Protein 5CG9 (pdb70)

Radius of gyration: 24.25 Å; Cα contacts (8 Å, |Δi|>4): 1140; chains: 2; bounding box: 71×67×55 Å

Nearest PDB structures (foldseek):
  5cg9-assembly2_D  TM=1.003E+00  e=2.750E-60  Naegleria gruberi
  8jkk-assembly2_D  TM=6.388E-01  e=4.416E-09  Coprinopsis cinerea okayama7#130
  7w5p-assembly1_A  TM=6.055E-01  e=1.164E-09  Coprinopsis cinerea
  7w5p-assembly1_G  TM=5.905E-01  e=2.061E-09  Coprinopsis cinerea
  8jkk-assembly1_A  TM=5.604E-01  e=4.706E-09  Coprinopsis cinerea okayama7#130

Structure (mmCIF, N/CA/C/O backbone):
data_5CG9
#
_entry.id   5CG9
#
_cell.length_a   191.216
_cell.length_b   191.216
_cell.length_c   51.254
_cell.angle_alpha   90.00
_cell.angle_beta   90.00
_cell.angle_gamma   120.00
#
_symmetry.space_group_name_H-M   'P 32 2 1'
#
loop_
_entity.id
_entity.type
_entity.pdbx_description
1 polymer 'Tet-like dioxygenase'
2 polymer "DNA (5'-D(P*CP*AP*TP*GP*CP*GP*CP*TP*GP*AP*C)-3')"
3 polymer "DNA (5'-D(*TP*GP*TP*CP*AP*GP*(5CM)P*GP*CP*AP*TP*GP*G)-3')"
4 non-polymer 'SULFATE ION'
5 non-polymer '2-OXOGLUTARIC ACID'
6 non-polymer 'MANGANESE (II) ION'
7 non-polymer 1,2-ETHANEDIOL
8 water water
#
loop_
_atom_site.group_PDB
_atom_site.id
_atom_site.type_symbol
_atom_site.label_atom_id
_atom_site.label_alt_id
_atom_site.label_comp_id
_atom_site.label_asym_id
_atom_site.label_entity_id
_atom_site.label_seq_id
_atom_site.pdbx_PDB_ins_code
_atom_site.Cartn_x
_atom_site.Cartn_y
_atom_site.Cartn_z
_atom_site.occupancy
_atom_site.B_iso_or_equiv
_atom_site.auth_seq_id
_atom_site.auth_comp_id
_atom_site.auth_asym_id
_atom_site.auth_atom_id
_atom_site.pdbx_PDB_model_num
ATOM 1 N N . HIS A 1 1 ? 57.803 24.537 82.744 1.00 116.49 55 HIS A N 1
ATOM 2 C CA . HIS A 1 1 ? 56.973 23.376 82.445 1.00 106.02 55 HIS A CA 1
ATOM 3 C C . HIS A 1 1 ? 55.539 23.796 82.133 1.00 106.51 55 HIS A C 1
ATOM 4 O O . HIS A 1 1 ? 54.771 23.028 81.551 1.00 97.52 55 HIS A O 1
ATOM 6 N N . MET A 1 2 ? 55.175 25.007 82.550 1.00 102.47 56 MET A N 1
ATOM 7 C CA . MET A 1 2 ? 53.874 25.579 82.218 1.00 92.73 56 MET A CA 1
ATOM 8 C C . MET A 1 2 ? 53.997 27.077 81.973 1.00 103.26 56 MET A C 1
ATOM 9 O O . MET A 1 2 ? 54.568 27.806 82.788 1.00 102.10 56 MET A O 1
ATOM 14 N N . ILE A 1 3 ? 53.446 27.531 80.852 1.00 94.99 57 ILE A N 1
ATOM 15 C CA . ILE A 1 3 ? 53.472 28.944 80.504 1.00 100.68 57 ILE A CA 1
ATOM 16 C C . ILE A 1 3 ? 52.310 29.648 81.186 1.00 94.42 57 ILE A C 1
ATOM 17 O O . ILE A 1 3 ? 51.222 29.084 81.296 1.00 85.36 57 ILE A O 1
ATOM 19 N N . ASN A 1 4 ? 52.541 30.870 81.656 1.00 77.88 58 ASN A N 1
ATOM 20 C CA . ASN A 1 4 ? 51.474 31.650 82.271 1.00 105.15 58 ASN A CA 1
ATOM 21 C C . ASN A 1 4 ? 50.734 32.477 81.225 1.00 104.57 58 ASN A C 1
ATOM 22 O O . ASN A 1 4 ? 51.337 33.221 80.450 1.00 93.90 58 ASN A O 1
ATOM 27 N N . LYS A 1 5 ? 49.415 32.334 81.219 1.00 101.80 59 LYS A N 1
ATOM 28 C CA . LYS A 1 5 ? 48.573 32.905 80.179 1.00 94.36 59 LYS A CA 1
ATOM 29 C C . LYS A 1 5 ? 48.692 34.423 80.121 1.00 99.04 59 LYS A C 1
ATOM 30 O O . LYS A 1 5 ? 48.732 35.008 79.038 1.00 96.65 59 LYS A O 1
ATOM 36 N N . LYS A 1 6 ? 48.757 35.052 81.290 1.00 100.09 60 LYS A N 1
ATOM 37 C CA . LYS A 1 6 ? 48.750 36.505 81.381 1.00 88.11 60 LYS A CA 1
ATOM 38 C C . LYS A 1 6 ? 49.890 37.115 80.575 1.00 87.88 60 LYS A C 1
ATOM 39 O O . LYS A 1 6 ? 49.686 38.068 79.825 1.00 91.58 60 LYS A O 1
ATOM 41 N N . SER A 1 7 ? 51.085 36.551 80.715 1.00 90.63 61 SER A N 1
ATOM 42 C CA . SER A 1 7 ? 52.266 37.112 80.068 1.00 93.25 61 SER A CA 1
ATOM 43 C C . SER A 1 7 ? 52.247 36.883 78.564 1.00 77.88 61 SER A C 1
ATOM 44 O O . SER A 1 7 ? 52.626 37.759 77.790 1.00 84.62 61 SER A O 1
ATOM 47 N N . LEU A 1 8 ? 51.805 35.702 78.155 1.00 85.58 62 LEU A N 1
ATOM 48 C CA . LEU A 1 8 ? 51.816 35.336 76.746 1.00 76.44 62 LEU A CA 1
ATOM 49 C C . LEU A 1 8 ? 50.868 36.208 75.933 1.00 78.66 62 LEU A C 1
ATOM 50 O O . LEU A 1 8 ? 51.204 36.639 74.830 1.00 81.91 62 LEU A O 1
ATOM 55 N N . LEU A 1 9 ? 49.684 36.462 76.481 1.00 83.02 63 LEU A N 1
ATOM 56 C CA . LEU A 1 9 ? 48.694 37.293 75.809 1.00 69.25 63 LEU A CA 1
ATOM 57 C C . LEU A 1 9 ? 49.192 38.725 75.698 1.00 71.47 63 LEU A C 1
ATOM 58 O O . LEU A 1 9 ? 48.956 39.394 74.695 1.00 70.85 63 LEU A O 1
ATOM 63 N N . GLN A 1 10 ? 49.883 39.188 76.736 1.00 83.97 64 GLN A N 1
ATOM 64 C CA . GLN A 1 10 ? 50.446 40.533 76.747 1.00 82.22 64 GLN A CA 1
ATOM 65 C C . GLN A 1 10 ? 51.441 40.699 75.602 1.00 79.29 64 GLN A C 1
ATOM 66 O O . GLN A 1 10 ? 51.519 41.761 74.985 1.00 83.84 64 GLN A O 1
ATOM 69 N N . ASN A 1 11 ? 52.186 39.636 75.314 1.00 81.01 65 ASN A N 1
ATOM 70 C CA . ASN A 1 11 ? 53.197 39.663 74.261 1.00 80.97 65 ASN A CA 1
ATOM 71 C C . ASN A 1 11 ? 52.583 39.586 72.869 1.00 76.11 65 ASN A C 1
ATOM 72 O O . ASN A 1 11 ? 52.982 40.321 71.966 1.00 73.80 65 ASN A O 1
ATOM 77 N N . LEU A 1 12 ? 51.614 38.692 72.696 1.00 73.35 66 LEU A N 1
ATOM 78 C CA . LEU A 1 12 ? 50.956 38.530 71.404 1.00 67.09 66 LEU A CA 1
ATOM 79 C C . LEU A 1 12 ? 50.203 39.792 70.995 1.00 74.93 66 LEU A C 1
ATOM 80 O O . LEU A 1 12 ? 50.285 40.221 69.846 1.00 77.50 66 LEU A O 1
ATOM 85 N N . LEU A 1 13 ? 49.468 40.381 71.934 1.00 68.75 67 LEU A N 1
ATOM 86 C CA . LEU A 1 13 ? 48.723 41.603 71.659 1.00 64.34 67 LEU A CA 1
ATOM 87 C C . LEU A 1 13 ? 49.669 42.751 71.344 1.00 72.86 67 LEU A C 1
ATOM 88 O O . LEU A 1 13 ? 49.383 43.588 70.488 1.00 77.95 67 LEU A O 1
ATOM 93 N N . SER A 1 14 ? 50.796 42.786 72.044 1.00 72.81 68 SER A N 1
ATOM 94 C CA . SER A 1 14 ? 51.780 43.837 71.842 1.00 66.17 68 SER A CA 1
ATOM 95 C C . SER A 1 14 ? 52.324 43.786 70.423 1.00 67.88 68 SER A C 1
ATOM 96 O O . SER A 1 14 ? 52.466 44.815 69.765 1.00 64.62 68 SER A O 1
ATOM 99 N N . LYS A 1 15 ? 52.618 42.578 69.955 1.00 72.40 69 LYS A N 1
ATOM 100 C CA . LYS A 1 15 ? 53.184 42.387 68.628 1.00 73.36 69 LYS A CA 1
ATOM 101 C C . LYS A 1 15 ? 52.123 42.664 67.564 1.00 71.85 69 LYS A C 1
ATOM 102 O O . LYS A 1 15 ? 52.421 43.212 66.503 1.00 73.99 69 LYS A O 1
ATOM 106 N N . CYS A 1 16 ? 50.880 42.295 67.858 1.00 67.40 70 CYS A N 1
ATOM 107 C CA . CYS A 1 16 ? 49.783 42.505 66.919 1.00 62.77 70 CYS A CA 1
ATOM 108 C C . CYS A 1 16 ? 49.459 43.989 66.811 1.00 72.36 70 CYS A C 1
ATOM 109 O O . CYS A 1 16 ? 49.252 44.510 65.714 1.00 71.37 70 CYS A O 1
ATOM 112 N N . LYS A 1 17 ? 49.424 44.666 67.954 1.00 64.98 71 LYS A N 1
ATOM 113 C CA . LYS A 1 17 ? 49.076 46.080 67.995 1.00 64.93 71 LYS A CA 1
ATOM 114 C C . LYS A 1 17 ? 50.068 46.919 67.190 1.00 67.88 71 LYS A C 1
ATOM 115 O O . LYS A 1 17 ? 49.679 47.846 66.482 1.00 67.10 71 LYS A O 1
ATOM 118 N N . THR A 1 18 ? 51.349 46.584 67.284 1.00 69.55 72 THR A N 1
ATOM 119 C CA . THR A 1 18 ? 52.375 47.350 66.589 1.00 64.29 72 THR A CA 1
ATOM 120 C C . THR A 1 18 ? 52.406 47.042 65.091 1.00 65.53 72 THR A C 1
ATOM 121 O O . THR A 1 18 ? 52.675 47.925 64.275 1.00 68.28 72 THR A O 1
ATOM 125 N N . THR A 1 19 ? 52.135 45.792 64.731 1.00 67.74 73 THR A N 1
ATOM 126 C CA . THR A 1 19 ? 52.202 45.372 63.335 1.00 59.17 73 THR A CA 1
ATOM 127 C C . THR A 1 19 ? 50.948 45.776 62.561 1.00 61.61 73 THR A C 1
ATOM 128 O O . THR A 1 19 ? 51.037 46.225 61.420 1.00 70.41 73 THR A O 1
ATOM 132 N N . PHE A 1 20 ? 49.782 45.606 63.178 1.00 59.22 74 PHE A N 1
ATOM 133 C CA . PHE A 1 20 ? 48.519 45.930 62.519 1.00 65.77 74 PHE A CA 1
ATOM 134 C C . PHE A 1 20 ? 48.077 47.365 62.784 1.00 65.11 74 PHE A C 1
ATOM 135 O O . PHE A 1 20 ? 47.128 47.847 62.168 1.00 64.31 74 PHE A O 1
ATOM 143 N N . GLN A 1 21 ? 48.765 48.039 63.701 1.00 73.89 75 GLN A N 1
ATOM 144 C CA . GLN A 1 21 ? 48.460 49.428 64.032 1.00 72.96 75 GLN A CA 1
ATOM 145 C C . GLN A 1 21 ? 46.990 49.594 64.418 1.00 66.74 75 GLN A C 1
ATOM 146 O O . GLN A 1 21 ? 46.314 50.523 63.977 1.00 68.45 75 GLN A O 1
ATOM 152 N N . GLN A 1 22 ? 46.500 48.667 65.231 1.00 55.06 76 GLN A N 1
ATOM 153 C CA . GLN A 1 22 ? 45.179 48.788 65.826 1.00 64.55 76 GLN A CA 1
ATOM 154 C C . GLN A 1 22 ? 45.163 48.051 67.157 1.00 71.94 76 GLN A C 1
ATOM 155 O O . GLN A 1 22 ? 45.858 47.049 67.330 1.00 73.15 76 GLN A O 1
ATOM 161 N N . SER A 1 23 ? 44.379 48.561 68.100 1.00 79.12 77 SER A N 1
ATOM 162 C CA . SER A 1 23 ? 44.300 47.972 69.429 1.00 68.30 77 SER A CA 1
ATOM 163 C C . SER A 1 23 ? 43.159 46.974 69.495 1.00 70.16 77 SER A C 1
ATOM 164 O O . SER A 1 23 ? 42.034 47.281 69.101 1.00 93.53 77 SER A O 1
ATOM 167 N N . PHE A 1 24 ? 43.451 45.782 70.003 1.00 57.40 78 PHE A N 1
ATOM 168 C CA . PHE A 1 24 ? 42.434 44.756 70.143 1.00 56.69 78 PHE A CA 1
ATOM 169 C C . PHE A 1 24 ? 41.975 44.676 71.592 1.00 74.33 78 PHE A C 1
ATOM 170 O O . PHE A 1 24 ? 42.656 44.108 72.446 1.00 80.37 78 PHE A O 1
ATOM 178 N N . THR A 1 25 ? 40.788 45.215 71.845 1.00 71.25 79 THR A N 1
ATOM 179 C CA . THR A 1 25 ? 40.227 45.272 73.185 1.00 61.85 79 THR A CA 1
ATOM 180 C C . THR A 1 25 ? 39.565 43.959 73.575 1.00 63.53 79 THR A C 1
ATOM 181 O O . THR A 1 25 ? 39.150 43.187 72.712 1.00 75.86 79 THR A O 1
ATOM 185 N N . ASN A 1 26 ? 39.477 43.716 74.879 1.00 70.17 80 ASN A N 1
ATOM 186 C CA . ASN A 1 26 ? 38.785 42.547 75.416 1.00 68.65 80 ASN A CA 1
ATOM 187 C C . ASN A 1 26 ? 39.268 41.246 74.790 1.00 75.65 80 ASN A C 1
ATOM 188 O O . ASN A 1 26 ? 38.473 40.358 74.475 1.00 69.09 80 ASN A O 1
ATOM 193 N N . ALA A 1 27 ? 40.579 41.144 74.606 1.00 70.14 81 ALA A N 1
ATOM 194 C CA . ALA A 1 27 ? 41.170 39.929 74.074 1.00 68.75 81 ALA A CA 1
ATOM 195 C C . ALA A 1 27 ? 41.179 38.855 75.146 1.00 75.30 81 ALA A C 1
ATOM 196 O O . ALA A 1 27 ? 41.157 39.157 76.339 1.00 86.88 81 ALA A O 1
ATOM 198 N N . ASN A 1 28 ? 41.205 37.600 74.714 1.00 75.58 82 ASN A N 1
ATOM 199 C CA . ASN A 1 28 ? 41.223 36.473 75.634 1.00 74.14 82 ASN A CA 1
ATOM 200 C C . ASN A 1 28 ? 42.135 35.371 75.125 1.00 72.13 82 ASN A C 1
ATOM 201 O O . ASN A 1 28 ? 42.481 35.336 73.945 1.00 74.41 82 ASN A O 1
ATOM 206 N N . ILE A 1 29 ? 42.533 34.480 76.027 1.00 79.14 83 ILE A N 1
ATOM 207 C CA . ILE A 1 29 ? 43.387 33.358 75.667 1.00 68.16 83 ILE A CA 1
ATOM 208 C C . ILE A 1 29 ? 43.076 32.139 76.531 1.00 72.85 83 ILE A C 1
ATOM 209 O O . ILE A 1 29 ? 42.796 32.267 77.722 1.00 89.01 83 ILE A O 1
ATOM 214 N N . THR A 1 30 ? 43.118 30.960 75.918 1.00 64.03 84 THR A N 1
ATOM 215 C CA . THR A 1 30 ? 42.877 29.707 76.629 1.00 77.00 84 THR A CA 1
ATOM 216 C C . THR A 1 30 ? 43.742 28.584 76.061 1.00 75.23 84 THR A C 1
ATOM 217 O O . THR A 1 30 ? 43.929 28.494 74.851 1.00 69.39 84 THR A O 1
ATOM 221 N N . LEU A 1 31 ? 44.267 27.727 76.931 1.00 73.22 85 LEU A N 1
ATOM 222 C CA . LEU A 1 31 ? 45.045 26.580 76.477 1.00 77.56 85 LEU A CA 1
ATOM 223 C C . LEU A 1 31 ? 44.125 25.612 75.745 1.00 70.83 85 LEU A C 1
ATOM 224 O O . LEU A 1 31 ? 42.927 25.568 76.016 1.00 85.12 85 LEU A O 1
ATOM 229 N N . LYS A 1 32 ? 44.683 24.840 74.819 1.00 59.70 86 LYS A N 1
ATOM 230 C CA . LYS A 1 32 ? 43.874 24.005 73.940 1.00 64.19 86 LYS A CA 1
ATOM 231 C C . LYS A 1 32 ? 43.080 22.949 74.701 1.00 67.72 86 LYS A C 1
ATOM 232 O O . LYS A 1 32 ? 41.990 22.570 74.278 1.00 74.91 86 LYS A O 1
ATOM 238 N N . ASP A 1 33 ? 43.625 22.475 75.818 1.00 87.89 87 ASP A N 1
ATOM 239 C CA . ASP A 1 33 ? 42.971 21.427 76.599 1.00 81.98 87 ASP A CA 1
ATOM 240 C C . ASP A 1 33 ? 41.957 22.001 77.592 1.00 83.09 87 ASP A C 1
ATOM 241 O O . ASP A 1 33 ? 41.118 21.271 78.121 1.00 85.39 87 ASP A O 1
ATOM 246 N N . GLU A 1 34 ? 42.029 23.309 77.830 1.00 75.06 88 GLU A N 1
ATOM 247 C CA . GLU A 1 34 ? 41.126 23.981 78.764 1.00 74.01 88 GLU A CA 1
ATOM 248 C C . GLU A 1 34 ? 39.734 24.170 78.161 1.00 73.97 88 GLU A C 1
ATOM 249 O O . GLU A 1 34 ? 39.448 23.690 77.064 1.00 72.92 88 GLU A O 1
ATOM 255 N N . LYS A 1 35 ? 38.868 24.861 78.896 1.00 78.82 89 LYS A N 1
ATOM 256 C CA . LYS A 1 35 ? 37.534 25.187 78.411 1.00 73.14 89 LYS A CA 1
ATOM 257 C C . LYS A 1 35 ? 37.600 26.417 77.513 1.00 76.12 89 LYS A C 1
ATOM 258 O O . LYS A 1 35 ? 38.123 27.459 77.908 1.00 79.48 89 LYS A O 1
ATOM 261 N N . TRP A 1 36 ? 37.077 26.281 76.299 1.00 72.93 90 TRP A N 1
ATOM 262 C CA . TRP A 1 36 ? 37.094 27.365 75.322 1.00 71.65 90 TRP A CA 1
ATOM 263 C C . TRP A 1 36 ? 35.865 28.247 75.465 1.00 71.35 90 TRP A C 1
ATOM 264 O O . TRP A 1 36 ? 34.776 27.757 75.769 1.00 76.32 90 TRP A O 1
ATOM 275 N N . LEU A 1 37 ? 36.048 29.545 75.241 1.00 66.81 91 LEU A N 1
ATOM 276 C CA . LEU A 1 37 ? 34.935 30.490 75.230 1.00 62.49 91 LEU A CA 1
ATOM 277 C C . LEU A 1 37 ? 33.859 30.019 74.261 1.00 68.48 91 LEU A C 1
ATOM 278 O O . LEU A 1 37 ? 34.165 29.576 73.156 1.00 79.20 91 LEU A O 1
ATOM 283 N N . LYS A 1 38 ? 32.600 30.102 74.675 1.00 67.51 92 LYS A N 1
ATOM 284 C CA . LYS A 1 38 ? 31.505 29.621 73.842 1.00 69.80 92 LYS A CA 1
ATOM 285 C C . LYS A 1 38 ? 31.243 30.571 72.672 1.00 65.28 92 LYS A C 1
ATOM 286 O O . LYS A 1 38 ? 30.821 30.136 71.600 1.00 76.22 92 LYS A O 1
ATOM 289 N N . ASN A 1 39 ? 31.493 31.861 72.883 1.00 53.66 93 ASN A N 1
ATOM 290 C CA . ASN A 1 39 ? 31.239 32.878 71.862 1.00 57.37 93 ASN A CA 1
ATOM 291 C C . ASN A 1 39 ? 32.377 33.890 71.753 1.00 61.86 93 ASN A C 1
ATOM 292 O O . ASN A 1 39 ? 32.678 34.594 72.715 1.00 67.50 93 ASN A O 1
ATOM 297 N N . VAL A 1 40 ? 32.990 33.970 70.573 1.00 53.95 94 VAL A N 1
ATOM 298 C CA . VAL A 1 40 ? 34.124 34.861 70.354 1.00 61.19 94 VAL A CA 1
ATOM 299 C C . VAL A 1 40 ? 33.759 35.966 69.375 1.00 64.39 94 VAL A C 1
ATOM 300 O O . VAL A 1 40 ? 33.563 35.716 68.186 1.00 65.12 94 VAL A O 1
ATOM 304 N N . ARG A 1 41 ? 33.590 37.173 69.904 1.00 72.78 95 ARG A N 1
ATOM 305 C CA . ARG A 1 41 ? 33.440 38.373 69.090 1.00 50.05 95 ARG A CA 1
ATOM 306 C C . ARG A 1 41 ? 34.673 39.287 69.085 1.00 59.74 95 ARG A C 1
ATOM 307 O O . ARG A 1 41 ? 34.678 40.311 68.402 1.00 63.37 95 ARG A O 1
ATOM 315 N N . THR A 1 42 ? 35.704 38.930 69.851 1.00 64.21 96 THR A N 1
ATOM 316 C CA . THR A 1 42 ? 36.909 39.764 69.966 1.00 63.80 96 THR A CA 1
ATOM 317 C C . THR A 1 42 ? 38.180 38.950 69.765 1.00 64.17 96 THR A C 1
ATOM 318 O O . THR A 1 42 ? 38.119 37.741 69.545 1.00 64.81 96 THR A O 1
ATOM 322 N N . ALA A 1 43 ? 39.329 39.618 69.850 1.00 64.04 97 ALA A N 1
ATOM 323 C CA . ALA A 1 43 ? 40.613 38.957 69.634 1.00 54.21 97 ALA A CA 1
ATOM 324 C C . ALA A 1 43 ? 40.746 37.730 70.522 1.00 61.54 97 ALA A C 1
ATOM 325 O O . ALA A 1 43 ? 40.443 37.778 71.713 1.00 72.41 97 ALA A O 1
ATOM 327 N N . TYR A 1 44 ? 41.186 36.627 69.927 1.00 58.54 98 TYR A N 1
ATOM 328 C CA . TYR A 1 44 ? 41.248 35.357 70.635 1.00 62.41 98 TYR A CA 1
ATOM 329 C C . TYR A 1 44 ? 42.440 34.523 70.193 1.00 65.33 98 TYR A C 1
ATOM 330 O O . TYR A 1 44 ? 42.804 34.507 69.018 1.00 70.06 98 TYR A O 1
ATOM 339 N N . PHE A 1 45 ? 43.041 33.836 71.157 1.00 62.06 99 PHE A N 1
ATOM 340 C CA . PHE A 1 45 ? 44.178 32.961 70.903 1.00 64.07 99 PHE A CA 1
ATOM 341 C C . PHE A 1 45 ? 44.043 31.660 71.686 1.00 62.70 99 PHE A C 1
ATOM 342 O O . PHE A 1 45 ? 43.593 31.669 72.830 1.00 71.78 99 PHE A O 1
ATOM 350 N N . VAL A 1 46 ? 44.423 30.544 71.070 1.00 56.46 100 VAL A N 1
ATOM 351 C CA . VAL A 1 46 ? 44.580 29.294 71.807 1.00 61.82 100 VAL A CA 1
ATOM 352 C C . VAL A 1 46 ? 45.930 28.678 71.471 1.00 68.15 100 VAL A C 1
ATOM 353 O O . VAL A 1 46 ? 46.512 28.964 70.423 1.00 67.59 100 VAL A O 1
ATOM 357 N N . CYS A 1 47 ? 46.421 27.832 72.369 1.00 78.72 101 CYS A N 1
ATOM 358 C CA . CYS A 1 47 ? 47.739 27.241 72.213 1.00 76.55 101 CYS A CA 1
ATOM 359 C C . CYS A 1 47 ? 47.887 25.965 73.024 1.00 81.20 101 CYS A C 1
ATOM 360 O O . CYS A 1 47 ? 46.976 25.570 73.750 1.00 79.77 101 CYS A O 1
ATOM 363 N N . ASP A 1 48 ? 49.053 25.340 72.897 1.00 88.21 102 ASP A N 1
ATOM 364 C CA . ASP A 1 48 ? 49.419 24.184 73.707 1.00 81.11 102 ASP A CA 1
ATOM 365 C C . ASP A 1 48 ? 50.275 24.642 74.889 1.00 92.67 102 ASP A C 1
ATOM 366 O O . ASP A 1 48 ? 50.574 25.829 75.015 1.00 89.18 102 ASP A O 1
ATOM 371 N N . HIS A 1 49 ? 50.678 23.704 75.742 1.00 94.98 103 HIS A N 1
ATOM 372 C CA . HIS A 1 49 ? 51.406 24.040 76.966 1.00 82.98 103 HIS A CA 1
ATOM 373 C C . HIS A 1 49 ? 52.720 24.757 76.675 1.00 95.99 103 HIS A C 1
ATOM 374 O O . HIS A 1 49 ? 53.220 25.516 77.508 1.00 109.27 103 HIS A O 1
ATOM 381 N N . ASP A 1 50 ? 53.268 24.525 75.487 1.00 92.42 104 ASP A N 1
ATOM 382 C CA . ASP A 1 50 ? 54.534 25.133 75.093 1.00 86.85 104 ASP A CA 1
ATOM 383 C C . ASP A 1 50 ? 54.342 26.591 74.679 1.00 89.77 104 ASP A C 1
ATOM 384 O O . ASP A 1 50 ? 55.281 27.389 74.724 1.00 77.74 104 ASP A O 1
ATOM 389 N N . GLY A 1 51 ? 53.124 26.932 74.271 1.00 83.69 105 GLY A N 1
ATOM 390 C CA . GLY A 1 51 ? 52.783 28.306 73.953 1.00 84.19 105 GLY A CA 1
ATOM 391 C C . GLY A 1 51 ? 52.766 28.639 72.473 1.00 75.83 105 GLY A C 1
ATOM 392 O O . GLY A 1 51 ? 52.713 29.812 72.106 1.00 79.58 105 GLY A O 1
ATOM 393 N N . SER A 1 52 ? 52.815 27.624 71.616 1.00 66.80 106 SER A N 1
ATOM 394 C CA . SER A 1 52 ? 52.692 27.853 70.180 1.00 68.48 106 SER A CA 1
ATOM 395 C C . SER A 1 52 ? 51.221 28.047 69.836 1.00 74.32 106 SER A C 1
ATOM 396 O O . SER A 1 52 ? 50.365 27.287 70.284 1.00 70.73 106 SER A O 1
ATOM 399 N N . VAL A 1 53 ? 50.926 29.058 69.030 1.00 69.84 107 VAL A N 1
ATOM 400 C CA . VAL A 1 53 ? 49.542 29.393 68.735 1.00 55.37 107 VAL A CA 1
ATOM 401 C C . VAL A 1 53 ? 48.960 28.425 67.713 1.00 61.55 107 VAL A C 1
ATOM 402 O O . VAL A 1 53 ? 49.449 28.333 66.588 1.00 68.71 107 VAL A O 1
ATOM 406 N N . GLU A 1 54 ? 47.933 27.684 68.118 1.00 63.20 108 GLU A N 1
ATOM 407 C CA . GLU A 1 54 ? 47.196 26.836 67.189 1.00 57.08 108 GLU A CA 1
ATOM 408 C C . GLU A 1 54 ? 45.883 27.484 66.726 1.00 64.26 108 GLU A C 1
ATOM 409 O O . GLU A 1 54 ? 45.218 26.972 65.823 1.00 61.28 108 GLU A O 1
ATOM 415 N N . LEU A 1 55 ? 45.512 28.610 67.329 1.00 52.53 109 LEU A N 1
ATOM 416 C CA . LEU A 1 55 ? 44.411 29.412 66.805 1.00 49.84 109 LEU A CA 1
ATOM 417 C C . LEU A 1 55 ? 44.597 30.890 67.122 1.00 59.17 109 LEU A C 1
ATOM 418 O O . LEU A 1 55 ? 44.948 31.248 68.244 1.00 60.92 109 LEU A O 1
ATOM 423 N N . ALA A 1 56 ? 44.325 31.747 66.142 1.00 57.88 110 ALA A N 1
ATOM 424 C CA . ALA A 1 56 ? 44.351 33.189 66.356 1.00 51.70 110 ALA A CA 1
ATOM 425 C C . ALA A 1 56 ? 43.229 33.853 65.574 1.00 52.72 110 ALA A C 1
ATOM 426 O O . ALA A 1 56 ? 43.113 33.666 64.362 1.00 49.11 110 ALA A O 1
ATOM 428 N N . TYR A 1 57 ? 42.417 34.635 66.275 1.00 56.03 111 TYR A N 1
ATOM 429 C CA . TYR A 1 57 ? 41.339 35.384 65.649 1.00 54.33 111 TYR A CA 1
ATOM 430 C C . TYR A 1 57 ? 41.569 36.866 65.869 1.00 45.40 111 TYR A C 1
ATOM 431 O O . TYR A 1 57 ? 41.608 37.326 67.006 1.00 56.34 111 TYR A O 1
ATOM 440 N N . LEU A 1 58 ? 41.759 37.593 64.773 1.00 43.75 112 LEU A N 1
ATOM 441 C CA . LEU A 1 58 ? 41.943 39.039 64.811 1.00 47.81 112 LEU A CA 1
ATOM 442 C C . LEU A 1 58 ? 40.807 39.721 64.048 1.00 59.26 112 LEU A C 1
ATOM 443 O O . LEU A 1 58 ? 40.705 39.572 62.829 1.00 48.11 112 LEU A O 1
ATOM 448 N N . PRO A 1 59 ? 39.933 40.454 64.761 1.00 59.66 113 PRO A N 1
ATOM 449 C CA . PRO A 1 59 ? 38.815 41.105 64.069 1.00 52.42 113 PRO A CA 1
ATOM 450 C C . PRO A 1 59 ? 39.214 42.331 63.261 1.00 52.80 113 PRO A C 1
ATOM 451 O O . PRO A 1 59 ? 40.037 43.127 63.711 1.00 59.87 113 PRO A O 1
ATOM 455 N N . ASN A 1 60 ? 38.608 42.474 62.086 1.00 52.63 114 ASN A N 1
ATOM 456 C CA . ASN A 1 60 ? 38.675 43.706 61.306 1.00 63.15 114 ASN A CA 1
ATOM 457 C C . ASN A 1 60 ? 40.094 44.205 61.048 1.00 53.43 114 ASN A C 1
ATOM 458 O O . ASN A 1 60 ? 40.412 45.361 61.321 1.00 57.80 114 ASN A O 1
ATOM 463 N N . VAL A 1 61 ? 40.952 43.325 60.547 1.00 55.28 115 VAL A N 1
ATOM 464 C CA . VAL A 1 61 ? 42.309 43.717 60.180 1.00 55.74 115 VAL A CA 1
ATOM 465 C C . VAL A 1 61 ? 42.386 44.343 58.791 1.00 58.35 115 VAL A C 1
ATOM 466 O O . VAL A 1 61 ? 43.240 45.196 58.541 1.00 71.14 115 VAL A O 1
ATOM 470 N N . LEU A 1 62 ? 41.508 43.914 57.888 1.00 47.11 116 LEU A N 1
ATOM 471 C CA . LEU A 1 62 ? 41.528 44.413 56.513 1.00 54.93 116 LEU A CA 1
ATOM 472 C C . LEU A 1 62 ? 40.824 45.762 56.390 1.00 55.93 116 LEU A C 1
ATOM 473 O O . LEU A 1 62 ? 39.770 45.967 56.991 1.00 64.90 116 LEU A O 1
ATOM 478 N N . PRO A 1 63 ? 41.396 46.685 55.598 1.00 61.23 117 PRO A N 1
ATOM 479 C CA . PRO A 1 63 ? 40.759 47.995 55.406 1.00 56.78 117 PRO A CA 1
ATOM 480 C C . PRO A 1 63 ? 39.433 47.917 54.657 1.00 55.48 117 PRO A C 1
ATOM 481 O O . PRO A 1 63 ? 39.318 47.157 53.696 1.00 53.21 117 PRO A O 1
ATOM 485 N N . LYS A 1 64 ? 38.460 48.714 55.098 1.00 55.88 118 LYS A N 1
ATOM 486 C CA . LYS A 1 64 ? 37.096 48.693 54.565 1.00 43.59 118 LYS A CA 1
ATOM 487 C C . LYS A 1 64 ? 37.046 48.773 53.035 1.00 51.06 118 LYS A C 1
ATOM 488 O O . LYS A 1 64 ? 36.302 48.029 52.395 1.00 49.43 118 LYS A O 1
ATOM 493 N N . GLU A 1 65 ? 37.840 49.666 52.454 1.00 53.13 119 GLU A N 1
ATOM 494 C CA . GLU A 1 65 ? 37.859 49.845 51.005 1.00 63.40 119 GLU A CA 1
ATOM 495 C C . GLU A 1 65 ? 38.266 48.552 50.307 1.00 63.89 119 GLU A C 1
ATOM 496 O O . GLU A 1 65 ? 37.693 48.171 49.283 1.00 63.71 119 GLU A O 1
ATOM 499 N N . LEU A 1 66 ? 39.247 47.870 50.886 1.00 55.28 120 LEU A N 1
ATOM 500 C CA . LEU A 1 66 ? 39.778 46.639 50.317 1.00 45.49 120 LEU A CA 1
ATOM 501 C C . LEU A 1 66 ? 38.726 45.522 50.352 1.00 55.10 120 LEU A C 1
ATOM 502 O O . LEU A 1 66 ? 38.498 44.835 49.353 1.00 48.30 120 LEU A O 1
ATOM 507 N N . VAL A 1 67 ? 38.068 45.360 51.495 1.00 48.72 121 VAL A N 1
ATOM 508 C CA . VAL A 1 67 ? 37.037 44.342 51.638 1.00 44.29 121 VAL A CA 1
ATOM 509 C C . VAL A 1 67 ? 35.888 44.588 50.668 1.00 42.98 121 VAL A C 1
ATOM 510 O O . VAL A 1 67 ? 35.409 43.662 50.018 1.00 56.66 121 VAL A O 1
ATOM 514 N N . GLU A 1 68 ? 35.445 45.837 50.578 1.00 53.11 122 GLU A N 1
ATOM 515 C CA . GLU A 1 68 ? 34.319 46.188 49.719 1.00 52.77 122 GLU A CA 1
ATOM 516 C C . GLU A 1 68 ? 34.654 45.937 48.251 1.00 50.10 122 GLU A C 1
ATOM 517 O O . GLU A 1 68 ? 33.831 45.415 47.498 1.00 56.04 122 GLU A O 1
ATOM 523 N N . GLU A 1 69 ? 35.869 46.295 47.851 1.00 53.71 123 GLU A N 1
ATOM 524 C CA . GLU A 1 69 ? 36.284 46.145 46.463 1.00 49.72 123 GLU A CA 1
ATOM 525 C C . GLU A 1 69 ? 36.334 44.679 46.045 1.00 53.03 123 GLU A C 1
ATOM 526 O O . GLU A 1 69 ? 35.808 44.315 44.994 1.00 59.00 123 GLU A O 1
ATOM 532 N N . PHE A 1 70 ? 36.976 43.845 46.859 1.00 52.68 124 PHE A N 1
ATOM 533 C CA . PHE A 1 70 ? 37.102 42.424 46.539 1.00 56.22 124 PHE A CA 1
ATOM 534 C C . PHE A 1 70 ? 35.752 41.727 46.542 1.00 45.24 124 PHE A C 1
ATOM 535 O O . PHE A 1 70 ? 35.520 40.807 45.759 1.00 51.45 124 PHE A O 1
ATOM 543 N N . THR A 1 71 ? 34.862 42.163 47.424 1.00 45.52 125 THR A N 1
ATOM 544 C CA . THR A 1 71 ? 33.531 41.580 47.499 1.00 45.27 125 THR A CA 1
ATOM 545 C C . THR A 1 71 ? 32.752 41.753 46.194 1.00 50.73 125 THR A C 1
ATOM 546 O O . THR A 1 71 ? 32.158 40.798 45.697 1.00 52.58 125 THR A O 1
ATOM 550 N N . GLU A 1 72 ? 32.751 42.964 45.642 1.00 52.51 126 GLU A N 1
ATOM 551 C CA . GLU A 1 72 ? 31.967 43.239 44.443 1.00 50.75 126 GLU A CA 1
ATOM 552 C C . GLU A 1 72 ? 32.485 42.431 43.265 1.00 45.08 126 GLU A C 1
ATOM 553 O O . GLU A 1 72 ? 31.709 41.945 42.442 1.00 59.36 126 GLU A O 1
ATOM 559 N N . LYS A 1 73 ? 33.800 42.280 43.193 1.00 47.23 127 LYS A N 1
ATOM 560 C CA . LYS A 1 73 ? 34.410 41.547 42.094 1.00 55.84 127 LYS A CA 1
ATOM 561 C C . LYS A 1 73 ? 34.153 40.044 42.251 1.00 60.09 127 LYS A C 1
ATOM 562 O O . LYS A 1 73 ? 33.793 39.371 41.284 1.00 53.89 127 LYS A O 1
ATOM 567 N N . PHE A 1 74 ? 34.321 39.528 43.469 1.00 39.89 128 PHE A N 1
ATOM 568 C CA . PHE A 1 74 ? 34.087 38.112 43.737 1.00 46.35 128 PHE A CA 1
ATOM 569 C C . PHE A 1 74 ? 32.672 37.711 43.349 1.00 52.92 128 PHE A C 1
ATOM 570 O O . PHE A 1 74 ? 32.467 36.699 42.678 1.00 54.41 128 PHE A O 1
ATOM 578 N N . GLU A 1 75 ? 31.700 38.512 43.772 1.00 48.44 129 GLU A N 1
ATOM 579 C CA . GLU A 1 75 ? 30.301 38.216 43.497 1.00 60.04 129 GLU A CA 1
ATOM 580 C C . GLU A 1 75 ? 30.025 38.292 42.000 1.00 54.33 129 GLU A C 1
ATOM 581 O O . GLU A 1 75 ? 29.242 37.511 41.459 1.00 60.75 129 GLU A O 1
ATOM 587 N N . SER A 1 76 ? 30.692 39.224 41.333 1.00 49.80 130 SER A N 1
ATOM 588 C CA . SER A 1 76 ? 30.561 39.375 39.892 1.00 55.14 130 SER A CA 1
ATOM 589 C C . SER A 1 76 ? 31.055 38.121 39.168 1.00 61.96 130 SER A C 1
ATOM 590 O O . SER A 1 76 ? 30.353 37.567 38.323 1.00 68.85 130 SER A O 1
ATOM 593 N N . ILE A 1 77 ? 32.260 37.675 39.513 1.00 53.78 131 ILE A N 1
ATOM 594 C CA . ILE A 1 77 ? 32.856 36.497 38.889 1.00 56.32 131 ILE A CA 1
ATOM 595 C C . ILE A 1 77 ? 32.079 35.233 39.229 1.00 61.03 131 ILE A C 1
ATOM 596 O O . ILE A 1 77 ? 31.884 34.364 38.376 1.00 65.09 131 ILE A O 1
ATOM 601 N N . GLN A 1 78 ? 31.644 35.130 40.480 1.00 53.19 132 GLN A N 1
ATOM 602 C CA . GLN A 1 78 ? 30.984 33.921 40.956 1.00 60.79 132 GLN A CA 1
ATOM 603 C C . GLN A 1 78 ? 29.627 33.722 40.299 1.00 67.18 132 GLN A C 1
ATOM 604 O O . GLN A 1 78 ? 29.155 32.591 40.166 1.00 70.50 132 GLN A O 1
ATOM 610 N N . THR A 1 79 ? 28.999 34.821 39.894 1.00 57.14 133 THR A N 1
ATOM 611 C CA . THR A 1 79 ? 27.707 34.744 39.232 1.00 62.43 133 THR A CA 1
ATOM 612 C C . THR A 1 79 ? 27.842 33.962 37.933 1.00 62.13 133 THR A C 1
ATOM 613 O O . THR A 1 79 ? 26.935 33.232 37.537 1.00 56.32 133 THR A O 1
ATOM 617 N N . GLY A 1 80 ? 28.990 34.115 37.284 1.00 64.66 134 GLY A N 1
ATOM 618 C CA . GLY A 1 80 ? 29.256 33.437 36.030 1.00 66.89 134 GLY A CA 1
ATOM 619 C C . GLY A 1 80 ? 29.898 32.078 36.231 1.00 68.96 134 GLY A C 1
ATOM 620 O O . GLY A 1 80 ? 30.529 31.548 35.316 1.00 70.31 134 GLY A O 1
ATOM 621 N N . ARG A 1 81 ? 29.741 31.519 37.429 1.00 62.16 135 ARG A N 1
ATOM 622 C CA . ARG A 1 81 ? 30.292 30.207 37.755 1.00 56.05 135 ARG A CA 1
ATOM 623 C C . ARG A 1 81 ? 29.205 29.267 38.256 1.00 52.53 135 ARG A C 1
ATOM 624 O O . ARG A 1 81 ? 28.203 29.705 38.822 1.00 68.36 135 ARG A O 1
ATOM 632 N N . LYS A 1 82 ? 29.420 27.972 38.047 1.00 56.25 136 LYS A N 1
ATOM 633 C CA . LYS A 1 82 ? 28.458 26.949 38.445 1.00 59.63 136 LYS A CA 1
ATOM 634 C C . LYS A 1 82 ? 28.744 26.456 39.860 1.00 61.60 136 LYS A C 1
ATOM 635 O O . LYS A 1 82 ? 27.898 26.569 40.748 1.00 72.53 136 LYS A O 1
ATOM 639 N N . LYS A 1 83 ? 29.928 25.888 40.059 1.00 55.27 137 LYS A N 1
ATOM 640 C CA . LYS A 1 83 ? 30.333 25.400 41.373 1.00 50.97 137 LYS A CA 1
ATOM 641 C C . LYS A 1 83 ? 30.457 26.522 42.397 1.00 51.93 137 LYS A C 1
ATOM 642 O O . LYS A 1 83 ? 30.774 27.661 42.056 1.00 53.44 137 LYS A O 1
ATOM 647 N N . ASP A 1 84 ? 30.209 26.178 43.657 1.00 55.39 138 ASP A N 1
ATOM 648 C CA . ASP A 1 84 ? 30.261 27.139 44.753 1.00 40.79 138 ASP A CA 1
ATOM 649 C C . ASP A 1 84 ? 31.634 27.182 45.437 1.00 51.48 138 ASP A C 1
ATOM 650 O O . ASP A 1 84 ? 31.797 27.839 46.468 1.00 52.25 138 ASP A O 1
ATOM 655 N N . THR A 1 85 ? 32.605 26.457 44.882 1.00 40.78 139 THR A N 1
ATOM 656 C CA . THR A 1 85 ? 33.990 26.551 45.337 1.00 39.15 139 THR A CA 1
ATOM 657 C C . THR A 1 85 ? 34.945 26.752 44.168 1.00 40.09 139 THR A C 1
ATOM 658 O O . THR A 1 85 ? 34.589 26.511 43.016 1.00 43.01 139 THR A O 1
ATOM 662 N N . GLY A 1 86 ? 36.163 27.186 44.477 1.00 40.08 140 GLY A N 1
ATOM 663 C CA . GLY A 1 86 ? 37.198 27.352 43.471 1.00 29.88 140 GLY A CA 1
ATOM 664 C C . GLY A 1 86 ? 38.567 27.305 44.122 1.00 43.39 140 GLY A C 1
ATOM 665 O O . GLY A 1 86 ? 38.681 27.506 45.333 1.00 50.51 140 GLY A O 1
ATOM 666 N N . TYR A 1 87 ? 39.606 27.033 43.335 1.00 38.51 141 TYR A N 1
ATOM 667 C CA . TYR A 1 87 ? 40.955 26.894 43.886 1.00 41.84 141 TYR A CA 1
ATOM 668 C C . TYR A 1 87 ? 42.032 27.483 42.978 1.00 46.60 141 TYR A C 1
ATOM 669 O O . TYR A 1 87 ? 42.060 27.218 41.779 1.00 63.98 141 TYR A O 1
ATOM 678 N N . SER A 1 88 ? 42.928 28.271 43.566 1.00 40.98 142 SER A N 1
ATOM 679 C CA . SER A 1 88 ? 44.071 28.823 42.845 1.00 42.49 142 SER A CA 1
ATOM 680 C C . SER A 1 88 ? 45.348 28.288 43.472 1.00 42.95 142 SER A C 1
ATOM 681 O O . SER A 1 88 ? 45.343 27.878 44.632 1.00 49.40 142 SER A O 1
ATOM 684 N N . GLY A 1 89 ? 46.448 28.329 42.726 1.00 53.01 143 GLY A N 1
ATOM 685 C CA . GLY A 1 89 ? 47.673 27.688 43.167 1.00 47.60 143 GLY A CA 1
ATOM 686 C C . GLY A 1 89 ? 47.682 26.224 42.771 1.00 49.68 143 GLY A C 1
ATOM 687 O O . GLY A 1 89 ? 47.284 25.883 41.654 1.00 49.17 143 GLY A O 1
ATOM 688 N N . ILE A 1 90 ? 48.156 25.366 43.671 1.00 41.71 144 ILE A N 1
ATOM 689 C CA . ILE A 1 90 ? 48.288 23.940 43.388 1.00 41.49 144 ILE A CA 1
ATOM 690 C C . ILE A 1 90 ? 47.346 23.098 44.234 1.00 45.91 144 ILE A C 1
ATOM 691 O O . ILE A 1 90 ? 46.838 23.554 45.260 1.00 45.65 144 ILE A O 1
ATOM 696 N N . LEU A 1 91 ? 47.085 21.882 43.763 1.00 52.62 145 LEU A N 1
ATOM 697 C CA . LEU A 1 91 ? 46.397 20.862 44.553 1.00 52.25 145 LEU A CA 1
ATOM 698 C C . LEU A 1 91 ? 47.038 19.496 44.307 1.00 54.60 145 LEU A C 1
ATOM 699 O O . LEU A 1 91 ? 47.441 19.196 43.183 1.00 53.67 145 LEU A O 1
ATOM 704 N N . ASP A 1 92 ? 47.189 18.702 45.367 1.00 58.77 146 ASP A N 1
ATOM 705 C CA . ASP A 1 92 ? 47.670 17.323 45.244 1.00 59.39 146 ASP A CA 1
ATOM 706 C C . ASP A 1 92 ? 46.559 16.274 45.304 1.00 52.28 146 ASP A C 1
ATOM 707 O O . ASP A 1 92 ? 46.830 15.082 45.189 1.00 64.10 146 ASP A O 1
ATOM 712 N N . ASN A 1 93 ? 45.318 16.712 45.483 1.00 42.87 147 ASN A N 1
ATOM 713 C CA . ASN A 1 93 ? 44.216 15.795 45.781 1.00 43.52 147 ASN A CA 1
ATOM 714 C C . ASN A 1 93 ? 44.023 14.679 44.761 1.00 49.58 147 ASN A C 1
ATOM 715 O O . ASN A 1 93 ? 43.951 14.931 43.560 1.00 51.26 147 ASN A O 1
ATOM 720 N N . SER A 1 94 ? 43.934 13.450 45.267 1.00 60.83 148 SER A N 1
ATOM 721 C CA . SER A 1 94 ? 43.682 12.251 44.461 1.00 56.74 148 SER A CA 1
ATOM 722 C C . SER A 1 94 ? 44.780 11.939 43.438 1.00 64.36 148 SER A C 1
ATOM 723 O O . SER A 1 94 ? 44.537 11.226 42.463 1.00 61.12 148 SER A O 1
ATOM 726 N N . MET A 1 95 ? 45.986 12.447 43.671 1.00 51.02 149 MET A N 1
ATOM 727 C CA . MET A 1 95 ? 47.095 12.228 42.749 1.00 64.51 149 MET A CA 1
ATOM 728 C C . MET A 1 95 ? 48.401 12.128 43.517 1.00 60.08 149 MET A C 1
ATOM 729 O O . MET A 1 95 ? 48.542 12.728 44.580 1.00 58.33 149 MET A O 1
ATOM 734 N N . PRO A 1 96 ? 49.358 11.349 42.999 1.00 62.36 150 PRO A N 1
ATOM 735 C CA . PRO A 1 96 ? 50.665 11.378 43.653 1.00 66.52 150 PRO A CA 1
ATOM 736 C C . PRO A 1 96 ? 51.565 12.468 43.076 1.00 59.70 150 PRO A C 1
ATOM 737 O O . PRO A 1 96 ? 52.748 12.233 42.840 1.00 75.67 150 PRO A O 1
ATOM 741 N N . PHE A 1 97 ? 51.008 13.658 42.877 1.00 62.86 151 PHE A N 1
ATOM 742 C CA . PHE A 1 97 ? 51.783 14.818 42.444 1.00 63.72 151 PHE A CA 1
ATOM 743 C C . PHE A 1 97 ? 50.996 16.100 42.690 1.00 55.52 151 PHE A C 1
ATOM 744 O O . PHE A 1 97 ? 49.767 16.073 42.797 1.00 45.29 151 PHE A O 1
ATOM 752 N N . ASN A 1 98 ? 51.705 17.220 42.751 1.00 53.97 152 ASN A N 1
ATOM 753 C CA . ASN A 1 98 ? 51.065 18.525 42.804 1.00 52.56 152 ASN A CA 1
ATOM 754 C C . ASN A 1 98 ? 50.775 19.009 41.393 1.00 57.92 152 ASN A C 1
ATOM 755 O O . ASN A 1 98 ? 51.642 18.954 40.519 1.00 60.15 152 ASN A O 1
ATOM 760 N N . TYR A 1 99 ? 49.550 19.470 41.174 1.00 56.65 153 TYR A N 1
ATOM 761 C CA . TYR A 1 99 ? 49.151 19.990 39.872 1.00 57.40 153 TYR A CA 1
ATOM 762 C C . TYR A 1 99 ? 48.582 21.394 39.985 1.00 57.46 153 TYR A C 1
ATOM 763 O O . TYR A 1 99 ? 48.085 21.793 41.036 1.00 57.98 153 TYR A O 1
ATOM 772 N N . VAL A 1 100 ? 48.670 22.141 38.892 1.00 59.62 154 VAL A N 1
ATOM 773 C CA . VAL A 1 100 ? 48.070 23.462 38.815 1.00 54.08 154 VAL A CA 1
ATOM 774 C C . VAL A 1 100 ? 46.558 23.316 38.742 1.00 48.97 154 VAL A C 1
ATOM 775 O O . VAL A 1 100 ? 46.045 22.489 37.989 1.00 66.65 154 VAL A O 1
ATOM 779 N N . THR A 1 101 ? 45.846 24.122 39.522 1.00 46.53 155 THR A N 1
ATOM 780 C CA . THR A 1 101 ? 44.392 24.035 39.580 1.00 61.51 155 THR A CA 1
ATOM 781 C C . THR A 1 101 ? 43.729 24.512 38.287 1.00 51.98 155 THR A C 1
ATOM 782 O O . THR A 1 101 ? 44.286 25.327 37.555 1.00 58.69 155 THR A O 1
ATOM 786 N N . ALA A 1 102 ? 42.532 24.002 38.018 1.00 48.94 156 ALA A N 1
ATOM 787 C CA . ALA A 1 102 ? 41.824 24.319 36.783 1.00 43.51 156 ALA A CA 1
ATOM 788 C C . ALA A 1 102 ? 41.323 25.756 36.762 1.00 60.36 156 ALA A C 1
ATOM 789 O O . ALA A 1 102 ? 41.207 26.360 35.697 1.00 68.94 156 ALA A O 1
ATOM 791 N N . ASP A 1 103 ? 41.019 26.300 37.935 1.00 53.13 157 ASP A N 1
ATOM 792 C CA . ASP A 1 103 ? 40.465 27.642 38.014 1.00 49.38 157 ASP A CA 1
ATOM 793 C C . ASP A 1 103 ? 41.507 28.710 37.744 1.00 55.07 157 ASP A C 1
ATOM 794 O O . ASP A 1 103 ? 41.158 29.846 37.428 1.00 63.49 157 ASP A O 1
ATOM 799 N N . LEU A 1 104 ? 42.781 28.351 37.869 1.00 53.20 158 LEU A N 1
ATOM 800 C CA . LEU A 1 104 ? 43.857 29.335 37.778 1.00 54.51 158 LEU A CA 1
ATOM 801 C C . LEU A 1 104 ? 43.811 30.105 36.458 1.00 60.87 158 LEU A C 1
ATOM 802 O O . LEU A 1 104 ? 44.009 31.319 36.431 1.00 61.19 158 LEU A O 1
ATOM 807 N N . SER A 1 105 ? 43.539 29.392 35.370 1.00 64.09 159 SER A N 1
ATOM 808 C CA . SER A 1 105 ? 43.470 30.004 34.049 1.00 57.18 159 SER A CA 1
ATOM 809 C C . SER A 1 105 ? 42.155 30.750 33.857 1.00 66.52 159 SER A C 1
ATOM 810 O O . SER A 1 105 ? 42.072 31.675 33.052 1.00 80.02 159 SER A O 1
ATOM 813 N N . GLN A 1 106 ? 41.129 30.339 34.597 1.00 61.47 160 GLN A N 1
ATOM 814 C CA . GLN A 1 106 ? 39.812 30.963 34.505 1.00 55.39 160 GLN A CA 1
ATOM 815 C C . GLN A 1 106 ? 39.801 32.341 35.165 1.00 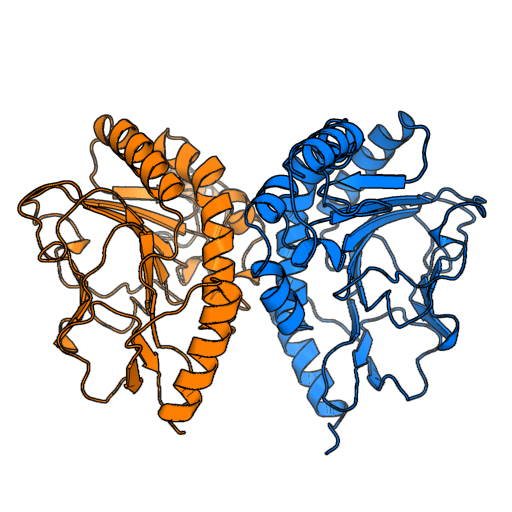58.55 160 GLN A C 1
ATOM 816 O O . GLN A 1 106 ? 40.801 32.785 35.733 1.00 58.37 160 GLN A O 1
ATOM 822 N N . GLU A 1 107 ? 38.655 33.006 35.103 1.00 54.74 161 GLU A N 1
ATOM 823 C CA . GLU A 1 107 ? 38.554 34.389 35.544 1.00 56.56 161 GLU A CA 1
ATOM 824 C C . GLU A 1 107 ? 38.800 34.503 37.043 1.00 56.41 161 GLU A C 1
ATOM 825 O O . GLU A 1 107 ? 39.422 35.457 37.513 1.00 51.01 161 GLU A O 1
ATOM 831 N N . LEU A 1 108 ? 38.322 33.513 37.789 1.00 70.51 162 LEU A N 1
ATOM 832 C CA . LEU A 1 108 ? 38.455 33.521 39.239 1.00 49.20 162 LEU A CA 1
ATOM 833 C C . LEU A 1 108 ? 39.912 33.398 39.657 1.00 50.56 162 LEU A C 1
ATOM 834 O O . LEU A 1 108 ? 40.412 34.192 40.455 1.00 50.73 162 LEU A O 1
ATOM 839 N N . GLY A 1 109 ? 40.591 32.394 39.116 1.00 52.98 163 GLY A N 1
ATOM 840 C CA . GLY A 1 109 ? 41.968 32.130 39.483 1.00 48.44 163 GLY A CA 1
ATOM 841 C C . GLY A 1 109 ? 42.882 33.266 39.088 1.00 47.33 163 GLY A C 1
ATOM 842 O O . GLY A 1 109 ? 43.800 33.628 39.823 1.00 49.19 163 GLY A O 1
ATOM 843 N N . GLN A 1 110 ? 42.626 33.833 37.917 1.00 50.76 164 GLN A N 1
ATOM 844 C CA . GLN A 1 110 ? 43.403 34.964 37.445 1.00 50.59 164 GLN A CA 1
ATOM 845 C C . GLN A 1 110 ? 43.243 36.138 38.399 1.00 52.08 164 GLN A C 1
ATOM 846 O O . GLN A 1 110 ? 44.210 36.835 38.707 1.00 57.63 164 GLN A O 1
ATOM 852 N N . TYR A 1 111 ? 42.026 36.334 38.891 1.00 40.94 165 TYR A N 1
ATOM 853 C CA . TYR A 1 111 ? 41.760 37.427 39.813 1.00 48.08 165 TYR A CA 1
ATOM 854 C C . TYR A 1 111 ? 42.480 37.202 41.138 1.00 48.42 165 TYR A C 1
ATOM 855 O O . TYR A 1 111 ? 43.122 38.114 41.665 1.00 51.13 165 TYR A O 1
ATOM 864 N N . LEU A 1 112 ? 42.388 35.985 41.667 1.00 43.65 166 LEU A N 1
ATOM 865 C CA . LEU A 1 112 ? 43.015 35.665 42.946 1.00 42.48 166 LEU A CA 1
ATOM 866 C C . LEU A 1 112 ? 44.534 35.746 42.894 1.00 50.28 166 LEU A C 1
ATOM 867 O O . LEU A 1 112 ? 45.161 36.347 43.763 1.00 44.98 166 LEU A O 1
ATOM 872 N N . SER A 1 113 ? 45.126 35.128 41.882 1.00 43.70 167 SER A N 1
ATOM 873 C CA . SER A 1 113 ? 46.576 35.048 41.809 1.00 60.71 167 SER A CA 1
ATOM 874 C C . SER A 1 113 ? 47.213 36.402 41.494 1.00 67.09 167 SER A C 1
ATOM 875 O O . SER A 1 113 ? 48.189 36.795 42.132 1.00 61.63 167 SER A O 1
ATOM 878 N N . GLU A 1 114 ? 46.672 37.110 40.507 1.00 64.81 168 GLU A N 1
ATOM 879 C CA . GLU A 1 114 ? 47.294 38.347 40.038 1.00 66.33 168 GLU A CA 1
ATOM 880 C C . GLU A 1 114 ? 46.956 39.587 40.878 1.00 53.41 168 GLU A C 1
ATOM 881 O O . GLU A 1 114 ? 47.831 40.410 41.137 1.00 62.96 168 GLU A O 1
ATOM 887 N N . ILE A 1 115 ? 45.701 39.722 41.298 1.00 50.27 169 ILE A N 1
ATOM 888 C CA . ILE A 1 115 ? 45.255 40.918 42.014 1.00 48.15 169 ILE A CA 1
ATOM 889 C C . ILE A 1 115 ? 45.178 40.709 43.524 1.00 54.93 169 ILE A C 1
ATOM 890 O O . ILE A 1 115 ? 45.815 41.435 44.286 1.00 63.30 169 ILE A O 1
ATOM 895 N N . VAL A 1 116 ? 44.350 39.761 43.954 1.00 45.48 170 VAL A N 1
ATOM 896 C CA . VAL A 1 116 ? 44.039 39.594 45.376 1.00 45.59 170 VAL A CA 1
ATOM 897 C C . VAL A 1 116 ? 45.205 39.070 46.221 1.00 50.99 170 VAL A C 1
ATOM 898 O O . VAL A 1 116 ? 45.532 39.646 47.260 1.00 51.23 170 VAL A O 1
ATOM 902 N N . ASN A 1 117 ? 45.812 37.969 45.790 1.00 41.83 171 ASN A N 1
ATOM 903 C CA . ASN A 1 117 ? 46.827 37.290 46.598 1.00 51.06 171 ASN A CA 1
ATOM 904 C C . ASN A 1 117 ? 48.042 38.150 46.936 1.00 49.44 171 ASN A C 1
ATOM 905 O O . ASN A 1 117 ? 48.559 38.061 48.046 1.00 49.30 171 ASN A O 1
ATOM 910 N N . PRO A 1 118 ? 48.518 38.967 45.980 1.00 51.00 172 PRO A N 1
ATOM 911 C CA . PRO A 1 118 ? 49.659 39.832 46.299 1.00 49.45 172 PRO A CA 1
ATOM 912 C C . PRO A 1 118 ? 49.362 40.785 47.443 1.00 53.46 172 PRO A C 1
ATOM 913 O O . PRO A 1 118 ? 50.243 41.076 48.250 1.00 53.21 172 PRO A O 1
ATOM 917 N N . GLN A 1 119 ? 48.125 41.261 47.514 1.00 58.53 173 GLN A N 1
ATOM 918 C CA . GLN A 1 119 ? 47.746 42.208 48.552 1.00 51.24 173 GLN A CA 1
ATOM 919 C C . GLN A 1 119 ? 47.455 41.502 49.872 1.00 49.54 173 GLN A C 1
ATOM 920 O O . GLN A 1 119 ? 47.837 41.983 50.939 1.00 57.48 173 GLN A O 1
ATOM 926 N N . ILE A 1 120 ? 46.782 40.358 49.800 1.00 44.30 174 ILE A N 1
ATOM 927 C CA . ILE A 1 120 ? 46.471 39.584 50.997 1.00 41.27 174 ILE A CA 1
ATOM 928 C C . ILE A 1 120 ? 47.735 39.002 51.624 1.00 47.16 174 ILE A C 1
ATOM 929 O O . ILE A 1 120 ? 47.831 38.890 52.846 1.00 49.10 174 ILE A O 1
ATOM 934 N N . ASN A 1 121 ? 48.704 38.640 50.789 1.00 50.96 175 ASN A N 1
ATOM 935 C CA . ASN A 1 121 ? 49.932 38.019 51.273 1.00 49.67 175 ASN A CA 1
ATOM 936 C C . ASN A 1 121 ? 50.666 38.916 52.258 1.00 50.10 175 ASN A C 1
ATOM 937 O O . ASN A 1 121 ? 51.368 38.429 53.146 1.00 47.78 175 ASN A O 1
ATOM 942 N N . TYR A 1 122 ? 50.496 40.226 52.114 1.00 42.20 176 TYR A N 1
ATOM 943 C CA . TYR A 1 122 ? 51.139 41.153 53.030 1.00 50.21 176 TYR A CA 1
ATOM 944 C C . TYR A 1 122 ? 50.500 41.000 54.403 1.00 47.29 176 TYR A C 1
ATOM 945 O O . TYR A 1 122 ? 51.188 41.019 55.424 1.00 48.74 176 TYR A O 1
ATOM 954 N N . TYR A 1 123 ? 49.184 40.815 54.423 1.00 43.22 177 TYR A N 1
ATOM 955 C CA . TYR A 1 123 ? 48.460 40.660 55.684 1.00 58.94 177 TYR A CA 1
ATOM 956 C C . TYR A 1 123 ? 48.680 39.266 56.267 1.00 52.74 177 TYR A C 1
ATOM 957 O O . TYR A 1 123 ? 48.675 39.092 57.485 1.00 50.39 177 TYR A O 1
ATOM 966 N N . ILE A 1 124 ? 48.895 38.279 55.403 1.00 46.81 178 ILE A N 1
ATOM 967 C CA . ILE A 1 124 ? 49.314 36.963 55.864 1.00 47.15 178 ILE A CA 1
ATOM 968 C C . ILE A 1 124 ? 50.688 37.079 56.513 1.00 50.29 178 ILE A C 1
ATOM 969 O O . ILE A 1 124 ? 50.957 36.442 57.530 1.00 48.97 178 ILE A O 1
ATOM 974 N N . SER A 1 125 ? 51.553 37.902 55.930 1.00 40.08 179 SER A N 1
ATOM 975 C CA . SER A 1 125 ? 52.879 38.115 56.493 1.00 46.37 179 SER A CA 1
ATOM 976 C C . SER A 1 125 ? 52.775 38.813 57.845 1.00 46.83 179 SER A C 1
ATOM 977 O O . SER A 1 125 ? 53.434 38.413 58.799 1.00 53.72 179 SER A O 1
ATOM 980 N N . LYS A 1 126 ? 51.953 39.857 57.924 1.00 52.96 180 LYS A N 1
ATOM 981 C CA . LYS A 1 126 ? 51.718 40.540 59.193 1.00 52.32 180 LYS A CA 1
ATOM 982 C C . LYS A 1 126 ? 51.315 39.520 60.249 1.00 57.14 180 LYS A C 1
ATOM 983 O O . LYS A 1 126 ? 51.862 39.487 61.350 1.00 59.53 180 LYS A O 1
ATOM 989 N N . LEU A 1 127 ? 50.362 38.675 59.872 1.00 57.78 181 LEU A N 1
ATOM 990 C CA . LEU A 1 127 ? 49.752 37.707 60.772 1.00 46.53 181 LEU A CA 1
ATOM 991 C C . LEU A 1 127 ? 50.751 36.707 61.337 1.00 55.26 181 LEU A C 1
ATOM 992 O O . LEU A 1 127 ? 50.876 36.568 62.551 1.00 59.39 181 LEU A O 1
ATOM 997 N N . LEU A 1 128 ? 51.458 36.011 60.454 1.00 56.49 182 LEU A N 1
ATOM 998 C CA . LEU A 1 128 ? 52.336 34.923 60.869 1.00 44.87 182 LEU A CA 1
ATOM 999 C C . LEU A 1 128 ? 53.543 35.425 61.664 1.00 58.76 182 LEU A C 1
ATOM 1000 O O . LEU A 1 128 ? 53.981 34.765 62.607 1.00 58.24 182 LEU A O 1
ATOM 1005 N N . THR A 1 129 ? 54.071 36.593 61.306 1.00 53.28 183 THR A N 1
ATOM 1006 C CA . THR A 1 129 ? 55.192 37.164 62.050 1.00 50.84 183 THR A CA 1
ATOM 1007 C C . THR A 1 129 ? 54.786 37.520 63.478 1.00 51.90 183 THR A C 1
ATOM 1008 O O . THR A 1 129 ? 55.643 37.745 64.333 1.00 67.96 183 THR A O 1
ATOM 1012 N N . CYS A 1 130 ? 53.481 37.568 63.733 1.00 46.29 184 CYS A N 1
ATOM 1013 C CA . CYS A 1 130 ? 52.971 37.813 65.080 1.00 49.98 184 CYS A CA 1
ATOM 1014 C C . CYS A 1 130 ? 52.664 36.515 65.834 1.00 65.52 184 CYS A C 1
ATOM 1015 O O . CYS A 1 130 ? 53.293 36.224 66.849 1.00 75.81 184 CYS A O 1
ATOM 1018 N N . VAL A 1 131 ? 51.683 35.752 65.356 1.00 57.36 185 VAL A N 1
ATOM 1019 C CA . VAL A 1 131 ? 51.221 34.570 66.082 1.00 60.38 185 VAL A CA 1
ATOM 1020 C C . VAL A 1 131 ? 52.072 33.304 65.898 1.00 54.91 185 VAL A C 1
ATOM 1021 O O . VAL A 1 131 ? 52.350 32.616 66.877 1.00 75.47 185 VAL A O 1
ATOM 1025 N N . SER A 1 132 ? 52.452 32.966 64.667 1.00 55.63 186 SER A N 1
ATOM 1026 C CA . SER A 1 132 ? 53.240 31.747 64.443 1.00 61.98 186 SER A CA 1
ATOM 1027 C C . SER A 1 132 ? 54.431 31.914 63.499 1.00 60.05 186 SER A C 1
ATOM 1028 O O . SER A 1 132 ? 54.269 31.980 62.282 1.00 63.55 186 SER A O 1
ATOM 1031 N N . SER A 1 133 ? 55.635 31.859 64.055 1.00 58.69 187 SER A N 1
ATOM 1032 C CA . SER A 1 133 ? 56.840 32.033 63.257 1.00 67.79 187 SER A CA 1
ATOM 1033 C C . SER A 1 133 ? 57.195 30.743 62.543 1.00 64.78 187 SER A C 1
ATOM 1034 O O . SER A 1 133 ? 57.755 30.767 61.451 1.00 60.31 187 SER A O 1
ATOM 1037 N N . ARG A 1 134 ? 56.862 29.614 63.159 1.00 59.11 188 ARG A N 1
ATOM 1038 C CA . ARG A 1 134 ? 57.220 28.326 62.585 1.00 56.60 188 ARG A CA 1
ATOM 1039 C C . ARG A 1 134 ? 56.465 28.088 61.283 1.00 64.06 188 ARG A C 1
ATOM 1040 O O . ARG A 1 134 ? 56.978 27.437 60.374 1.00 70.12 188 ARG A O 1
ATOM 1048 N N . THR A 1 135 ? 55.255 28.629 61.187 1.00 58.68 189 THR A N 1
ATOM 1049 C CA . THR A 1 135 ? 54.447 28.460 59.987 1.00 50.24 189 THR A CA 1
ATOM 1050 C C . THR A 1 135 ? 55.079 29.172 58.795 1.00 60.62 189 THR A C 1
ATOM 1051 O O . THR A 1 135 ? 55.234 28.589 57.723 1.00 56.70 189 THR A O 1
ATOM 1055 N N . ILE A 1 136 ? 55.441 30.436 58.976 1.00 57.18 190 ILE A N 1
ATOM 1056 C CA . ILE A 1 136 ? 56.022 31.194 57.878 1.00 60.30 190 ILE A CA 1
ATOM 1057 C C . ILE A 1 136 ? 57.417 30.657 57.542 1.00 65.51 190 ILE A C 1
ATOM 1058 O O . ILE A 1 136 ? 57.787 30.583 56.368 1.00 60.71 190 ILE A O 1
ATOM 1063 N N . ASN A 1 137 ? 58.178 30.260 58.560 1.00 57.46 191 ASN A N 1
ATOM 1064 C CA . ASN A 1 137 ? 59.498 29.674 58.330 1.00 68.07 191 ASN A CA 1
ATOM 1065 C C . ASN A 1 137 ? 59.377 28.412 57.487 1.00 67.06 191 ASN A C 1
ATOM 1066 O O . ASN A 1 137 ? 60.258 28.095 56.688 1.00 77.08 191 ASN A O 1
ATOM 1071 N N . TYR A 1 138 ? 58.273 27.696 57.675 1.00 56.78 192 TYR A N 1
ATOM 1072 C CA . TYR A 1 138 ? 58.023 26.461 56.949 1.00 53.95 192 TYR A CA 1
ATOM 1073 C C . TYR A 1 138 ? 57.564 26.738 55.529 1.00 53.49 192 TYR A C 1
ATOM 1074 O O . TYR A 1 138 ? 57.987 26.069 54.591 1.00 61.25 192 TYR A O 1
ATOM 1083 N N . LEU A 1 139 ? 56.685 27.722 55.377 1.00 59.81 193 LEU A N 1
ATOM 1084 C CA . LEU A 1 139 ? 56.111 28.030 54.077 1.00 50.60 193 LEU A CA 1
ATOM 1085 C C . LEU A 1 139 ? 57.171 28.477 53.073 1.00 54.59 193 LEU A C 1
ATOM 1086 O O . LEU A 1 139 ? 57.049 28.202 51.879 1.00 54.65 193 LEU A O 1
ATOM 1091 N N . VAL A 1 140 ? 58.209 29.157 53.553 1.00 52.73 194 VAL A N 1
ATOM 1092 C CA . VAL A 1 140 ? 59.246 29.677 52.662 1.00 56.19 194 VAL A CA 1
ATOM 1093 C C . VAL A 1 140 ? 60.266 28.607 52.268 1.00 61.19 194 VAL A C 1
ATOM 1094 O O . VAL A 1 140 ? 61.138 28.854 51.434 1.00 68.17 194 VAL A O 1
ATOM 1098 N N . SER A 1 141 ? 60.158 27.427 52.870 1.00 46.34 195 SER A N 1
ATOM 1099 C CA . SER A 1 141 ? 61.005 26.296 52.503 1.00 55.02 195 SER A CA 1
ATOM 1100 C C . SER A 1 141 ? 60.437 25.530 51.310 1.00 53.58 195 SER A C 1
ATOM 1101 O O . SER A 1 141 ? 61.047 24.575 50.835 1.00 63.87 195 SER A O 1
ATOM 1104 N N . LEU A 1 142 ? 59.261 25.936 50.841 1.00 52.93 196 LEU A N 1
ATOM 1105 C CA . LEU A 1 142 ? 58.612 25.263 49.721 1.00 47.65 196 LEU A CA 1
ATOM 1106 C C . LEU A 1 142 ? 59.213 25.681 48.384 1.00 47.75 196 LEU A C 1
ATOM 1107 O O . LEU A 1 142 ? 60.087 26.544 48.321 1.00 61.61 196 LEU A O 1
ATOM 1112 N N . ASN A 1 143 ? 58.715 25.067 47.318 1.00 52.56 197 ASN A N 1
ATOM 1113 C CA . ASN A 1 143 ? 59.182 25.334 45.963 1.00 40.76 197 ASN A CA 1
ATOM 1114 C C . ASN A 1 143 ? 58.979 26.796 45.566 1.00 54.86 197 ASN A C 1
ATOM 1115 O O . ASN A 1 143 ? 57.945 27.390 45.866 1.00 66.69 197 ASN A O 1
ATOM 1120 N N . ASP A 1 144 ? 59.973 27.366 44.890 1.00 63.58 198 ASP A N 1
ATOM 1121 C CA . ASP A 1 144 ? 59.882 28.733 44.383 1.00 53.28 198 ASP A CA 1
ATOM 1122 C C . ASP A 1 144 ? 58.678 28.909 43.467 1.00 51.29 198 ASP A C 1
ATOM 1123 O O . ASP A 1 144 ? 58.108 29.995 43.378 1.00 59.93 198 ASP A O 1
ATOM 1128 N N . SER A 1 145 ? 58.303 27.834 42.783 1.00 45.73 199 SER A N 1
ATOM 1129 C CA . SER A 1 145 ? 57.262 27.895 41.769 1.00 51.34 199 SER A CA 1
ATOM 1130 C C . SER A 1 145 ? 55.892 28.146 42.382 1.00 59.52 199 SER A C 1
ATOM 1131 O O . SER A 1 145 ? 55.061 28.835 41.795 1.00 66.85 199 SER A O 1
ATOM 1134 N N . TYR A 1 146 ? 55.661 27.587 43.563 1.00 60.46 200 TYR A N 1
ATOM 1135 C CA . TYR A 1 146 ? 54.377 27.735 44.232 1.00 50.46 200 TYR A CA 1
ATOM 1136 C C . TYR A 1 146 ? 54.146 29.188 44.608 1.00 54.58 200 TYR A C 1
ATOM 1137 O O . TYR A 1 146 ? 53.055 29.723 44.418 1.00 56.40 200 TYR A O 1
ATOM 1146 N N . TYR A 1 147 ? 55.187 29.821 45.137 1.00 58.93 201 TYR A N 1
ATOM 1147 C CA . TYR A 1 147 ? 55.120 31.219 45.551 1.00 55.86 201 TYR A CA 1
ATOM 1148 C C . TYR A 1 147 ? 54.890 32.122 44.352 1.00 56.65 201 TYR A C 1
ATOM 1149 O O . TYR A 1 147 ? 54.199 33.133 44.446 1.00 61.94 201 TYR A O 1
ATOM 1158 N N . ALA A 1 148 ? 55.480 31.745 43.224 1.00 53.38 202 ALA A N 1
ATOM 1159 C CA . ALA A 1 148 ? 55.325 32.496 41.990 1.00 46.74 202 ALA A CA 1
ATOM 1160 C C . ALA A 1 148 ? 53.945 32.276 41.388 1.00 58.74 202 ALA A C 1
ATOM 1161 O O . ALA A 1 148 ? 53.319 33.211 40.891 1.00 73.55 202 ALA A O 1
ATOM 1163 N N . LEU A 1 149 ? 53.472 31.036 41.441 1.00 50.75 203 LEU A N 1
ATOM 1164 C CA . LEU A 1 149 ? 52.216 30.672 40.797 1.00 43.92 203 LEU A CA 1
ATOM 1165 C C . LEU A 1 149 ? 51.030 31.294 41.510 1.00 51.90 203 LEU A C 1
ATOM 1166 O O . LEU A 1 149 ? 50.099 31.783 40.873 1.00 54.32 203 LEU A O 1
ATOM 1171 N N . ASN A 1 150 ? 51.062 31.239 42.836 1.00 57.43 204 ASN A N 1
ATOM 1172 C CA . ASN A 1 150 ? 49.964 31.726 43.658 1.00 52.26 204 ASN A CA 1
ATOM 1173 C C . ASN A 1 150 ? 50.205 33.124 44.218 1.00 53.71 204 ASN A C 1
ATOM 1174 O O . ASN A 1 150 ? 49.327 33.684 44.872 1.00 56.55 204 ASN A O 1
ATOM 1179 N N . ASN A 1 151 ? 51.389 33.681 43.963 1.00 55.21 205 ASN A N 1
ATOM 1180 C CA . ASN A 1 151 ? 51.769 34.992 44.501 1.00 59.18 205 ASN A CA 1
ATOM 1181 C C . ASN A 1 151 ? 51.477 35.097 45.994 1.00 54.53 205 ASN A C 1
ATOM 1182 O O . ASN A 1 151 ? 50.975 36.111 46.481 1.00 63.62 205 ASN A O 1
ATOM 1187 N N . CYS A 1 152 ? 51.800 34.032 46.715 1.00 59.13 206 CYS A N 1
ATOM 1188 C CA . CYS A 1 152 ? 51.500 33.950 48.135 1.00 53.49 206 CYS A CA 1
ATOM 1189 C C . CYS A 1 152 ? 52.458 32.984 48.824 1.00 49.10 206 CYS A C 1
ATOM 1190 O O . CYS A 1 152 ? 53.090 32.156 48.171 1.00 62.02 206 CYS A O 1
ATOM 1193 N N . LEU A 1 153 ? 52.569 33.098 50.143 1.00 45.50 207 LEU A N 1
ATOM 1194 C CA . LEU A 1 153 ? 53.357 32.159 50.930 1.00 45.75 207 LEU A CA 1
ATOM 1195 C C . LEU A 1 153 ? 52.692 30.782 50.955 1.00 49.21 207 LEU A C 1
ATOM 1196 O O . LEU A 1 153 ? 53.369 29.760 51.040 1.00 60.04 207 LEU A O 1
ATOM 1201 N N . TYR A 1 154 ? 51.366 30.764 50.887 1.00 43.37 208 TYR A N 1
ATOM 1202 C CA . TYR A 1 154 ? 50.619 29.514 50.826 1.00 50.87 208 TYR A CA 1
ATOM 1203 C C . TYR A 1 154 ? 50.514 29.035 49.383 1.00 49.47 208 TYR A C 1
ATOM 1204 O O . TYR A 1 154 ? 50.207 29.826 48.493 1.00 45.35 208 TYR A O 1
ATOM 1213 N N . PRO A 1 155 ? 50.767 27.736 49.140 1.00 48.83 209 PRO A N 1
ATOM 1214 C CA . PRO A 1 155 ? 50.731 27.245 47.759 1.00 43.11 209 PRO A CA 1
ATOM 1215 C C . PRO A 1 155 ? 49.333 27.220 47.176 1.00 42.38 209 PRO A C 1
ATOM 1216 O O . PRO A 1 155 ? 49.180 27.139 45.960 1.00 54.57 209 PRO A O 1
ATOM 1220 N N . SER A 1 156 ? 48.328 27.263 48.041 1.00 43.96 210 SER A N 1
ATOM 1221 C CA . SER A 1 156 ? 46.956 27.013 47.627 1.00 45.62 210 SER A CA 1
ATOM 1222 C C . SER A 1 156 ? 45.982 27.967 48.295 1.00 45.60 210 SER A C 1
ATOM 1223 O O . SER A 1 156 ? 46.115 28.287 49.477 1.00 47.76 210 SER A O 1
ATOM 1226 N N . THR A 1 157 ? 44.998 28.409 47.520 1.00 39.73 211 THR A N 1
ATOM 1227 C CA . THR A 1 157 ? 43.917 29.235 48.037 1.00 50.34 211 THR A CA 1
ATOM 1228 C C . THR A 1 157 ? 42.585 28.589 47.700 1.00 45.10 211 THR A C 1
ATOM 1229 O O . THR A 1 157 ? 42.352 28.195 46.559 1.00 42.24 211 THR A O 1
ATOM 1233 N N . ALA A 1 158 ? 41.716 28.477 48.698 1.00 42.33 212 ALA A N 1
ATOM 1234 C CA . ALA A 1 158 ? 40.364 27.985 48.476 1.00 38.52 212 ALA A CA 1
ATOM 1235 C C . ALA A 1 158 ? 39.398 29.155 48.503 1.00 50.18 212 ALA A C 1
ATOM 1236 O O . ALA A 1 158 ? 39.500 30.042 49.349 1.00 43.97 212 ALA A O 1
ATOM 1238 N N . PHE A 1 159 ? 38.466 29.141 47.560 1.00 52.68 213 PHE A N 1
ATOM 1239 C CA . PHE A 1 159 ? 37.438 30.159 47.453 1.00 37.32 213 PHE A CA 1
ATOM 1240 C C . PHE A 1 159 ? 36.098 29.501 47.768 1.00 47.29 213 PHE A C 1
ATOM 1241 O O . PHE A 1 159 ? 35.711 28.543 47.103 1.00 46.34 213 PHE A O 1
ATOM 1249 N N . ASN A 1 160 ? 35.420 29.996 48.802 1.00 38.53 214 ASN A N 1
ATOM 1250 C CA . ASN A 1 160 ? 34.138 29.444 49.240 1.00 41.94 214 ASN A CA 1
ATOM 1251 C C . ASN A 1 160 ? 32.987 30.445 49.120 1.00 47.96 214 ASN A C 1
ATOM 1252 O O . ASN A 1 160 ? 32.955 31.450 49.832 1.00 61.18 214 ASN A O 1
ATOM 1257 N N . SER A 1 161 ? 32.043 30.164 48.224 1.00 40.27 215 SER A N 1
ATOM 1258 C CA . SER A 1 161 ? 30.856 31.004 48.062 1.00 38.47 215 SER A CA 1
ATOM 1259 C C . SER A 1 161 ? 29.662 30.352 48.731 1.00 46.35 215 SER A C 1
ATOM 1260 O O . SER A 1 161 ? 29.135 29.355 48.240 1.00 47.47 215 SER A O 1
ATOM 1263 N N . LEU A 1 162 ? 29.232 30.931 49.846 1.00 35.34 216 LEU A N 1
ATOM 1264 C CA . LEU A 1 162 ? 28.119 30.390 50.606 1.00 46.35 216 LEU A CA 1
ATOM 1265 C C . LEU A 1 162 ? 26.939 31.342 50.556 1.00 52.49 216 LEU A C 1
ATOM 1266 O O . LEU A 1 162 ? 26.955 32.404 51.181 1.00 49.74 216 LEU A O 1
ATOM 1271 N N . LYS A 1 163 ? 25.919 30.951 49.803 1.00 44.06 217 LYS A N 1
ATOM 1272 C CA . LYS A 1 163 ? 24.661 31.680 49.773 1.00 48.10 217 LYS A CA 1
ATOM 1273 C C . LYS A 1 163 ? 23.735 31.098 50.832 1.00 44.34 217 LYS A C 1
ATOM 1274 O O . LYS A 1 163 ? 23.950 29.981 51.297 1.00 58.59 217 LYS A O 1
ATOM 1280 N N . PRO A 1 164 ? 22.712 31.861 51.236 1.00 55.94 218 PRO A N 1
ATOM 1281 C CA . PRO A 1 164 ? 21.767 31.372 52.247 1.00 48.91 218 PRO A CA 1
ATOM 1282 C C . PRO A 1 164 ? 21.059 30.074 51.866 1.00 52.79 218 PRO A C 1
ATOM 1283 O O . PRO A 1 164 ? 20.832 29.805 50.688 1.00 50.94 218 PRO A O 1
ATOM 1287 N N . SER A 1 165 ? 20.723 29.283 52.881 1.00 52.87 219 SER A N 1
ATOM 1288 C CA . SER A 1 165 ? 19.965 28.051 52.705 1.00 57.26 219 SER A CA 1
ATOM 1289 C C . SER A 1 165 ? 20.701 27.037 51.841 1.00 63.57 219 SER A C 1
ATOM 1290 O O . SER A 1 165 ? 20.075 26.188 51.210 1.00 83.35 219 SER A O 1
ATOM 1293 N N . ASN A 1 166 ? 22.026 27.123 51.811 1.00 62.48 220 ASN A N 1
ATOM 1294 C CA . ASN A 1 166 ? 22.822 26.089 51.165 1.00 67.68 220 ASN A CA 1
ATOM 1295 C C . ASN A 1 166 ? 23.419 25.192 52.231 1.00 69.00 220 ASN A C 1
ATOM 1296 O O . ASN A 1 166 ? 24.400 25.555 52.871 1.00 70.84 220 ASN A O 1
ATOM 1301 N N . ASP A 1 167 ? 22.852 24.001 52.385 1.00 73.51 221 ASP A N 1
ATOM 1302 C CA . ASP A 1 167 ? 23.322 23.062 53.394 1.00 61.44 221 ASP A CA 1
ATOM 1303 C C . ASP A 1 167 ? 24.270 22.036 52.786 1.00 61.48 221 ASP A C 1
ATOM 1304 O O . ASP A 1 167 ? 24.893 21.252 53.505 1.00 66.24 221 ASP A O 1
ATOM 1309 N N . GLY A 1 168 ? 24.405 22.076 51.463 1.00 52.32 222 GLY A N 1
ATOM 1310 C CA . GLY A 1 168 ? 25.198 21.100 50.739 1.00 52.00 222 GLY A CA 1
ATOM 1311 C C . GLY A 1 168 ? 26.664 21.466 50.643 1.00 56.30 222 GLY A C 1
ATOM 1312 O O . GLY A 1 168 ? 27.503 20.614 50.354 1.00 57.94 222 GLY A O 1
ATOM 1313 N N . HIS A 1 169 ? 26.972 22.737 50.880 1.00 57.56 223 HIS A N 1
ATOM 1314 C CA . HIS A 1 169 ? 28.340 23.221 50.795 1.00 47.99 223 HIS A CA 1
ATOM 1315 C C . HIS A 1 169 ? 29.222 22.492 51.796 1.00 53.39 223 HIS A C 1
ATOM 1316 O O . HIS A 1 169 ? 28.810 22.242 52.927 1.00 60.36 223 HIS A O 1
ATOM 1323 N N . ARG A 1 170 ? 30.439 22.160 51.377 1.00 44.90 224 ARG A N 1
ATOM 1324 C CA . ARG A 1 170 ? 31.324 21.339 52.193 1.00 47.75 224 ARG A CA 1
ATOM 1325 C C . ARG A 1 170 ? 31.688 21.977 53.534 1.00 51.33 224 ARG A C 1
ATOM 1326 O O . ARG A 1 170 ? 32.123 21.281 54.451 1.00 69.70 224 ARG A O 1
ATOM 1334 N N . ILE A 1 171 ? 31.514 23.290 53.659 1.00 57.05 225 ILE A N 1
ATOM 1335 C CA . ILE A 1 171 ? 31.857 23.974 54.904 1.00 50.20 225 ILE A CA 1
ATOM 1336 C C . ILE A 1 171 ? 30.696 23.916 55.896 1.00 53.20 225 ILE A C 1
ATOM 1337 O O . ILE A 1 171 ? 30.848 24.269 57.065 1.00 54.73 225 ILE A O 1
ATOM 1342 N N . ARG A 1 172 ? 29.539 23.463 55.420 1.00 60.38 226 ARG A N 1
ATOM 1343 C CA . ARG A 1 172 ? 28.354 23.310 56.260 1.00 50.05 226 ARG A CA 1
ATOM 1344 C C . ARG A 1 172 ? 28.312 21.942 56.938 1.00 63.21 226 ARG A C 1
ATOM 1345 O O . ARG A 1 172 ? 27.426 21.668 57.747 1.00 70.99 226 ARG A O 1
ATOM 1353 N N . LYS A 1 173 ? 29.262 21.085 56.579 1.00 65.62 227 LYS A N 1
ATOM 1354 C CA . LYS A 1 173 ? 29.366 19.746 57.141 1.00 56.66 227 LYS A CA 1
ATOM 1355 C C . LYS A 1 173 ? 30.588 19.676 58.053 1.00 61.20 227 LYS A C 1
ATOM 1356 O O . LYS A 1 173 ? 31.695 19.981 57.609 1.00 68.12 227 LYS A O 1
ATOM 1361 N N . PRO A 1 174 ? 30.400 19.301 59.333 1.00 62.31 228 PRO A N 1
ATOM 1362 C CA . PRO A 1 174 ? 31.554 19.259 60.241 1.00 55.76 228 PRO A CA 1
ATOM 1363 C C . PRO A 1 174 ? 32.666 18.356 59.725 1.00 57.54 228 PRO A C 1
ATOM 1364 O O . PRO A 1 174 ? 32.415 17.213 59.339 1.00 58.02 228 PRO A O 1
ATOM 1368 N N . HIS A 1 175 ? 33.887 18.878 59.720 1.00 53.73 229 HIS A N 1
ATOM 1369 C CA . HIS A 1 175 ? 35.005 18.182 59.109 1.00 46.68 229 HIS A CA 1
ATOM 1370 C C . HIS A 1 175 ? 36.331 18.658 59.675 1.00 55.41 229 HIS A C 1
ATOM 1371 O O . HIS A 1 175 ? 36.394 19.675 60.364 1.00 65.55 229 HIS A O 1
ATOM 1378 N N . LYS A 1 176 ? 37.377 17.883 59.413 1.00 56.56 230 LYS A N 1
ATOM 1379 C CA . LYS A 1 176 ? 38.749 18.350 59.557 1.00 60.97 230 LYS A CA 1
ATOM 1380 C C . LYS A 1 176 ? 39.359 18.399 58.166 1.00 55.82 230 LYS A C 1
ATOM 1381 O O . LYS A 1 176 ? 38.958 17.630 57.293 1.00 56.81 230 LYS A O 1
ATOM 1387 N N . ASP A 1 177 ? 40.307 19.303 57.942 1.00 58.45 231 ASP A N 1
ATOM 1388 C CA . ASP A 1 177 ? 41.067 19.266 56.701 1.00 64.24 231 ASP A CA 1
ATOM 1389 C C . ASP A 1 177 ? 42.342 18.498 56.967 1.00 66.66 231 ASP A C 1
ATOM 1390 O O . ASP A 1 177 ? 43.289 19.011 57.557 1.00 65.20 231 ASP A O 1
ATOM 1395 N N . ASN A 1 178 ? 42.370 17.274 56.463 1.00 69.01 232 ASN A N 1
ATOM 1396 C CA . ASN A 1 178 ? 43.316 16.283 56.952 1.00 68.93 232 ASN A CA 1
ATOM 1397 C C . ASN A 1 178 ? 44.615 16.224 56.164 1.00 58.22 232 ASN A C 1
ATOM 1398 O O . ASN A 1 178 ? 45.568 15.571 56.588 1.00 72.43 232 ASN A O 1
ATOM 1403 N N . LEU A 1 179 ? 44.660 16.921 55.032 1.00 58.95 233 LEU A N 1
ATOM 1404 C CA . LEU A 1 179 ? 45.872 16.975 54.226 1.00 52.46 233 LEU A CA 1
ATOM 1405 C C . LEU A 1 179 ? 46.750 18.161 54.616 1.00 43.58 233 LEU A C 1
ATOM 1406 O O . LEU A 1 179 ? 47.864 18.298 54.122 1.00 60.07 233 LEU A O 1
ATOM 1411 N N . ASP A 1 180 ? 46.254 19.003 55.517 1.00 40.28 234 ASP A N 1
ATOM 1412 C CA . ASP A 1 180 ? 46.987 20.190 55.943 1.00 39.94 234 ASP A CA 1
ATOM 1413 C C . ASP A 1 180 ? 48.214 19.861 56.776 1.00 45.08 234 ASP A C 1
ATOM 1414 O O . ASP A 1 180 ? 48.113 19.201 57.810 1.00 58.60 234 ASP A O 1
ATOM 1419 N N . ILE A 1 181 ? 49.370 20.337 56.322 1.00 52.29 235 ILE A N 1
ATOM 1420 C CA . ILE A 1 181 ? 50.613 20.212 57.076 1.00 51.02 235 ILE A CA 1
ATOM 1421 C C . ILE A 1 181 ? 50.870 21.452 57.942 1.00 48.10 235 ILE A C 1
ATOM 1422 O O . ILE A 1 181 ? 51.744 21.448 58.807 1.00 57.23 235 ILE A O 1
ATOM 1427 N N . THR A 1 182 ? 50.093 22.507 57.721 1.00 53.76 236 THR A N 1
ATOM 1428 C CA . THR A 1 182 ? 50.210 23.723 58.519 1.00 45.17 236 THR A CA 1
ATOM 1429 C C . THR A 1 182 ? 48.843 24.317 58.794 1.00 47.06 236 THR A C 1
ATOM 1430 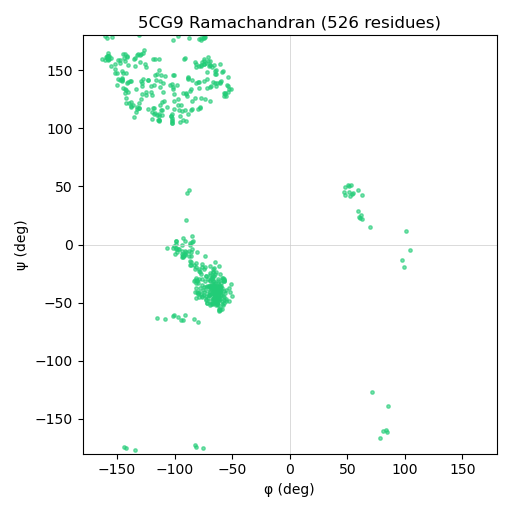O O . THR A 1 182 ? 47.870 23.990 58.113 1.00 52.36 236 THR A O 1
ATOM 1434 N N . PRO A 1 183 ? 48.763 25.194 59.802 1.00 49.52 237 PRO A N 1
ATOM 1435 C CA . PRO A 1 183 ? 47.513 25.921 60.025 1.00 46.28 237 PRO A CA 1
ATOM 1436 C C . PRO A 1 183 ? 47.199 26.839 58.849 1.00 42.16 237 PRO A C 1
ATOM 1437 O O . PRO A 1 183 ? 48.105 27.457 58.292 1.00 49.12 237 PRO A O 1
ATOM 1441 N N . SER A 1 184 ? 45.931 26.891 58.462 1.00 40.32 238 SER A N 1
ATOM 1442 C CA . SER A 1 184 ? 45.480 27.758 57.385 1.00 41.57 238 SER A CA 1
ATOM 1443 C C . SER A 1 184 ? 45.246 29.193 57.862 1.00 51.90 238 SER A C 1
ATOM 1444 O O . SER A 1 184 ? 45.052 29.436 59.054 1.00 52.57 238 SER A O 1
ATOM 1447 N N . SER A 1 185 ? 45.299 30.134 56.922 1.00 53.66 239 SER A N 1
ATOM 1448 C CA . SER A 1 185 ? 44.905 31.522 57.169 1.00 46.12 239 SER A CA 1
ATOM 1449 C C . SER A 1 185 ? 43.629 31.844 56.401 1.00 43.90 239 SER A C 1
ATOM 1450 O O . SER A 1 185 ? 43.587 31.719 55.177 1.00 46.48 239 SER A O 1
ATOM 1453 N N . LEU A 1 186 ? 42.598 32.271 57.125 1.00 49.40 240 LEU A N 1
ATOM 1454 C CA . LEU A 1 186 ? 41.281 32.510 56.540 1.00 35.88 240 LEU A CA 1
ATOM 1455 C C . LEU A 1 186 ? 40.918 33.996 56.550 1.00 45.88 240 LEU A C 1
ATOM 1456 O O . LEU A 1 186 ? 41.128 34.684 57.547 1.00 50.39 240 LEU A O 1
ATOM 1461 N N . PHE A 1 187 ? 40.377 34.476 55.432 1.00 37.86 241 PHE A N 1
ATOM 1462 C CA . PHE A 1 187 ? 39.916 35.859 55.302 1.00 41.25 241 PHE A CA 1
ATOM 1463 C C . PHE A 1 187 ? 38.480 35.867 54.801 1.00 43.65 241 PHE A C 1
ATOM 1464 O O . PHE A 1 187 ? 38.114 35.064 53.944 1.00 42.12 241 PHE A O 1
ATOM 1472 N N . TYR A 1 188 ? 37.678 36.794 55.311 1.00 43.84 242 TYR A N 1
ATOM 1473 C CA . TYR A 1 188 ? 36.249 36.801 55.019 1.00 48.35 242 TYR A CA 1
ATOM 1474 C C . TYR A 1 188 ? 35.796 38.047 54.263 1.00 51.73 242 TYR A C 1
ATOM 1475 O O . TYR A 1 188 ? 36.326 39.145 54.451 1.00 53.14 242 TYR A O 1
ATOM 1484 N N . PHE A 1 189 ? 34.811 37.844 53.394 1.00 45.25 243 PHE A N 1
ATOM 1485 C CA . PHE A 1 189 ? 34.277 38.899 52.547 1.00 44.21 243 PHE A CA 1
ATOM 1486 C C . PHE A 1 189 ? 32.774 38.728 52.419 1.00 44.22 243 PHE A C 1
ATOM 1487 O O . PHE A 1 189 ? 32.190 37.849 53.051 1.00 50.46 243 PHE A O 1
ATOM 1495 N N . GLY A 1 190 ? 32.150 39.565 51.597 1.00 57.60 244 GLY A N 1
ATOM 1496 C CA . GLY A 1 190 ? 30.710 39.520 51.419 1.00 46.05 244 GLY A CA 1
ATOM 1497 C C . GLY A 1 190 ? 29.990 40.305 52.497 1.00 40.00 244 GLY A C 1
ATOM 1498 O O . GLY A 1 190 ? 30.574 41.179 53.135 1.00 43.40 244 GLY A O 1
ATOM 1499 N N . ASN A 1 191 ? 28.711 40.004 52.683 1.00 46.75 245 ASN A N 1
ATOM 1500 C CA . ASN A 1 191 ? 27.906 40.654 53.706 1.00 51.54 245 ASN A CA 1
ATOM 1501 C C . ASN A 1 191 ? 27.007 39.634 54.386 1.00 48.22 245 ASN A C 1
ATOM 1502 O O . ASN A 1 191 ? 26.215 38.969 53.725 1.00 51.48 245 ASN A O 1
ATOM 1507 N N . PHE A 1 192 ? 27.137 39.504 55.701 1.00 42.51 246 PHE A N 1
ATOM 1508 C CA . PHE A 1 192 ? 26.252 38.635 56.466 1.00 41.12 246 PHE A CA 1
ATOM 1509 C C . PHE A 1 192 ? 26.229 39.047 57.934 1.00 54.44 246 PHE A C 1
ATOM 1510 O O . PHE A 1 192 ? 27.150 39.703 58.415 1.00 50.83 246 PHE A O 1
ATOM 1518 N N . GLN A 1 193 ? 25.174 38.661 58.645 1.00 60.09 247 GLN A N 1
ATOM 1519 C CA . GLN A 1 193 ? 24.979 39.123 60.016 1.00 54.49 247 GLN A CA 1
ATOM 1520 C C . GLN A 1 193 ? 25.921 38.425 60.991 1.00 57.92 247 GLN A C 1
ATOM 1521 O O . GLN A 1 193 ? 26.363 37.304 60.746 1.00 57.72 247 GLN A O 1
ATOM 1527 N N . ASN A 1 194 ? 26.201 39.088 62.109 1.00 58.79 248 ASN A N 1
ATOM 1528 C CA . ASN A 1 194 ? 27.222 38.623 63.042 1.00 54.72 248 ASN A CA 1
ATOM 1529 C C . ASN A 1 194 ? 26.706 37.575 64.016 1.00 51.35 248 ASN A C 1
ATOM 1530 O O . ASN A 1 194 ? 27.420 37.170 64.930 1.00 68.90 248 ASN A O 1
ATOM 1535 N N . THR A 1 195 ? 25.447 37.187 63.852 1.00 51.21 249 THR A N 1
ATOM 1536 C CA . THR A 1 195 ? 24.900 36.017 64.534 1.00 51.11 249 THR A CA 1
ATOM 1537 C C . THR A 1 195 ? 24.880 34.775 63.636 1.00 51.20 249 THR A C 1
ATOM 1538 O O . THR A 1 195 ? 24.505 33.687 64.076 1.00 62.91 249 THR A O 1
ATOM 1542 N N . GLU A 1 196 ? 25.293 34.947 62.384 1.00 47.94 250 GLU A N 1
ATOM 1543 C CA . GLU A 1 196 ? 25.232 33.890 61.379 1.00 49.87 250 GLU A CA 1
ATOM 1544 C C . GLU A 1 196 ? 26.585 33.665 60.721 1.00 57.35 250 GLU A C 1
ATOM 1545 O O . GLU A 1 196 ? 27.506 34.472 60.874 1.00 56.57 250 GLU A O 1
ATOM 1551 N N . GLY A 1 197 ? 26.700 32.559 59.992 1.00 56.48 251 GLY A N 1
ATOM 1552 C CA . GLY A 1 197 ? 27.896 32.275 59.221 1.00 49.45 251 GLY A CA 1
ATOM 1553 C C . GLY A 1 197 ? 29.134 32.188 60.086 1.00 45.21 251 GLY A C 1
ATOM 1554 O O . GLY A 1 197 ? 30.247 32.397 59.612 1.00 48.14 251 GLY A O 1
ATOM 1555 N N . TYR A 1 198 ? 28.935 31.888 61.365 1.00 48.73 252 TYR A N 1
ATOM 1556 C CA . TYR A 1 198 ? 30.045 31.756 62.299 1.00 50.69 252 TYR A CA 1
ATOM 1557 C C . TYR A 1 198 ? 30.721 30.406 62.134 1.00 55.74 252 TYR A C 1
ATOM 1558 O O . TYR A 1 198 ? 30.096 29.438 61.692 1.00 55.87 252 TYR A O 1
ATOM 1567 N N . LEU A 1 199 ? 32.002 30.354 62.480 1.00 49.59 253 LEU A N 1
ATOM 1568 C CA . LEU A 1 199 ? 32.753 29.108 62.458 1.00 53.87 253 LEU A CA 1
ATOM 1569 C C . LEU A 1 199 ? 32.658 28.445 63.817 1.00 54.69 253 LEU A C 1
ATOM 1570 O O . LEU A 1 199 ? 33.141 28.984 64.813 1.00 55.70 253 LEU A O 1
ATOM 1575 N N . GLU A 1 200 ? 32.036 27.273 63.852 1.00 55.08 254 GLU A N 1
ATOM 1576 C CA . GLU A 1 200 ? 31.898 26.532 65.092 1.00 61.22 254 GLU A CA 1
ATOM 1577 C C . GLU A 1 200 ? 32.936 25.434 65.150 1.00 59.85 254 GLU A C 1
ATOM 1578 O O . GLU A 1 2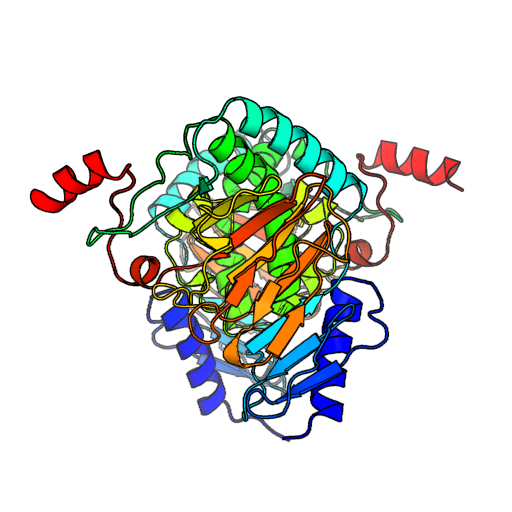00 ? 33.086 24.654 64.211 1.00 59.41 254 GLU A O 1
ATOM 1584 N N . LEU A 1 201 ? 33.655 25.384 66.261 1.00 62.98 255 LEU A N 1
ATOM 1585 C CA . LEU A 1 201 ? 34.528 24.263 66.534 1.00 56.95 255 LEU A CA 1
ATOM 1586 C C . LEU A 1 201 ? 33.713 23.277 67.357 1.00 59.98 255 LEU A C 1
ATOM 1587 O O . LEU A 1 201 ? 33.469 23.488 68.544 1.00 61.70 255 LEU A O 1
ATOM 1592 N N . THR A 1 202 ? 33.324 22.181 66.719 1.00 57.67 256 THR A N 1
ATOM 1593 C CA . THR A 1 202 ? 32.274 21.318 67.244 1.00 62.48 256 THR A CA 1
ATOM 1594 C C . THR A 1 202 ? 32.663 20.615 68.538 1.00 75.20 256 THR A C 1
ATOM 1595 O O . THR A 1 202 ? 31.863 20.531 69.471 1.00 75.54 256 THR A O 1
ATOM 1599 N N . ASP A 1 203 ? 33.890 20.112 68.595 1.00 58.07 257 ASP A N 1
ATOM 1600 C CA . ASP A 1 203 ? 34.342 19.369 69.762 1.00 61.95 257 ASP A CA 1
ATOM 1601 C C . ASP A 1 203 ? 34.741 20.294 70.914 1.00 62.20 257 ASP A C 1
ATOM 1602 O O . ASP A 1 203 ? 34.780 19.864 72.064 1.00 71.48 257 ASP A O 1
ATOM 1607 N N . LYS A 1 204 ? 35.039 21.555 70.614 1.00 71.37 258 LYS A N 1
ATOM 1608 C CA . LYS A 1 204 ? 35.404 22.516 71.656 1.00 62.98 258 LYS A CA 1
ATOM 1609 C C . LYS A 1 204 ? 34.225 23.379 72.098 1.00 65.38 258 LYS A C 1
ATOM 1610 O O . LYS A 1 204 ? 34.352 24.174 73.030 1.00 61.38 258 LYS A O 1
ATOM 1616 N N . ASN A 1 205 ? 33.082 23.205 71.439 1.00 66.87 259 ASN A N 1
ATOM 1617 C CA . ASN A 1 205 ? 31.887 23.991 71.737 1.00 71.86 259 ASN A CA 1
ATOM 1618 C C . ASN A 1 205 ? 32.189 25.490 71.741 1.00 73.07 259 ASN A C 1
ATOM 1619 O O . ASN A 1 205 ? 31.850 26.203 72.686 1.00 78.02 259 ASN A O 1
ATOM 1624 N N . CYS A 1 206 ? 32.837 25.953 70.676 1.00 67.19 260 CYS A N 1
ATOM 1625 C CA . CYS A 1 206 ? 33.239 27.351 70.560 1.00 66.92 260 CYS A CA 1
ATOM 1626 C C . CYS A 1 206 ? 32.772 27.944 69.241 1.00 68.58 260 CYS A C 1
ATOM 1627 O O . CYS A 1 206 ? 33.004 27.374 68.175 1.00 71.71 260 CYS A O 1
ATOM 1630 N N . LYS A 1 207 ? 32.110 29.093 69.325 1.00 54.98 261 LYS A N 1
ATOM 1631 C CA . LYS A 1 207 ? 31.620 29.790 68.146 1.00 65.82 261 LYS A CA 1
ATOM 1632 C C . LYS A 1 207 ? 32.404 31.075 67.932 1.00 58.76 261 LYS A C 1
ATOM 1633 O O . LYS A 1 207 ? 32.371 31.979 68.763 1.00 67.52 261 LYS A O 1
ATOM 1639 N N . VAL A 1 208 ? 33.124 31.135 66.819 1.00 59.28 262 VAL A N 1
ATOM 1640 C CA . VAL A 1 208 ? 33.808 32.352 66.411 1.00 54.51 262 VAL A CA 1
ATOM 1641 C C . VAL A 1 208 ? 32.931 33.088 65.413 1.00 63.88 262 VAL A C 1
ATOM 1642 O O . VAL A 1 208 ? 32.684 32.586 64.315 1.00 63.65 262 VAL A O 1
ATOM 1646 N N . PHE A 1 209 ? 32.474 34.284 65.774 1.00 57.15 263 PHE A N 1
ATOM 1647 C CA . PHE A 1 209 ? 31.588 35.018 64.885 1.00 59.72 263 PHE A CA 1
ATOM 1648 C C . PHE A 1 209 ? 32.445 35.881 63.987 1.00 59.62 263 PHE A C 1
ATOM 1649 O O . PHE A 1 209 ? 32.946 36.928 64.391 1.00 66.10 263 PHE A O 1
ATOM 1657 N N . VAL A 1 210 ? 32.543 35.455 62.735 1.00 51.63 264 VAL A N 1
ATOM 1658 C CA . VAL A 1 210 ? 33.486 36.037 61.798 1.00 54.93 264 VAL A CA 1
ATOM 1659 C C . VAL A 1 210 ? 32.747 36.998 60.895 1.00 55.49 264 VAL A C 1
ATOM 1660 O O . VAL A 1 210 ? 31.580 36.787 60.568 1.00 64.17 264 VAL A O 1
ATOM 1664 N N . GLN A 1 211 ? 33.433 38.067 60.516 1.00 50.56 265 GLN A N 1
ATOM 1665 C CA . GLN A 1 211 ? 32.844 39.100 59.686 1.00 49.73 265 GLN A CA 1
ATOM 1666 C C . GLN A 1 211 ? 33.806 39.505 58.591 1.00 50.03 265 GLN A C 1
ATOM 1667 O O . GLN A 1 211 ? 35.008 39.272 58.705 1.00 57.80 265 GLN A O 1
ATOM 1673 N N . PRO A 1 212 ? 33.280 40.110 57.518 1.00 48.33 266 PRO A N 1
ATOM 1674 C CA . PRO A 1 212 ? 34.166 40.585 56.454 1.00 50.86 266 PRO A CA 1
ATOM 1675 C C . PRO A 1 212 ? 35.269 41.488 57.001 1.00 46.88 266 PRO A C 1
ATOM 1676 O O . PRO A 1 212 ? 34.995 42.400 57.781 1.00 56.12 266 PRO A O 1
ATOM 1680 N N . GLY A 1 213 ? 36.507 41.209 56.610 1.00 43.81 267 GLY A N 1
ATOM 1681 C CA . GLY A 1 213 ? 37.650 41.959 57.091 1.00 44.23 267 GLY A CA 1
ATOM 1682 C C . GLY A 1 213 ? 38.360 41.269 58.241 1.00 48.58 267 GLY A C 1
ATOM 1683 O O . GLY A 1 213 ? 39.476 41.644 58.593 1.00 56.44 267 GLY A O 1
ATOM 1684 N N . ASP A 1 214 ? 37.717 40.263 58.828 1.00 47.72 268 ASP A N 1
ATOM 1685 C CA . ASP A 1 214 ? 38.332 39.478 59.898 1.00 51.11 268 ASP A CA 1
ATOM 1686 C C . ASP A 1 214 ? 39.338 38.469 59.355 1.00 49.34 268 ASP A C 1
ATOM 1687 O O . ASP A 1 214 ? 39.234 38.035 58.207 1.00 55.79 268 ASP A O 1
ATOM 1692 N N . VAL A 1 215 ? 40.302 38.093 60.191 1.00 47.02 269 VAL A N 1
ATOM 1693 C CA . VAL A 1 215 ? 41.217 37.001 59.868 1.00 52.90 269 VAL A CA 1
ATOM 1694 C C . VAL A 1 215 ? 41.177 35.920 60.924 1.00 56.62 269 VAL A C 1
ATOM 1695 O O . VAL A 1 215 ? 41.084 36.201 62.121 1.00 50.98 269 VAL A O 1
ATOM 1699 N N . LEU A 1 216 ? 41.259 34.681 60.456 1.00 55.74 270 LEU A N 1
ATOM 1700 C CA . LEU A 1 216 ? 41.289 33.526 61.330 1.00 52.47 270 LEU A CA 1
ATOM 1701 C C . LEU A 1 216 ? 42.439 32.611 60.939 1.00 51.78 270 LEU A C 1
ATOM 1702 O O . LEU A 1 216 ? 42.522 32.139 59.805 1.00 56.98 270 LEU A O 1
ATOM 1707 N N . PHE A 1 217 ? 43.324 32.382 61.899 1.00 51.80 271 PHE A N 1
ATOM 1708 C CA . PHE A 1 217 ? 44.444 31.464 61.760 1.00 49.42 271 PHE A CA 1
ATOM 1709 C C . PHE A 1 217 ? 44.186 30.282 62.680 1.00 51.46 271 PHE A C 1
ATOM 1710 O O . PHE A 1 217 ? 44.087 30.472 63.886 1.00 59.85 271 PHE A O 1
ATOM 1718 N N . PHE A 1 218 ? 44.015 29.081 62.129 1.00 41.80 272 PHE A N 1
ATOM 1719 C CA . PHE A 1 218 ? 43.855 27.887 62.971 1.00 61.26 272 PHE A CA 1
ATOM 1720 C C . PHE A 1 218 ? 44.160 26.575 62.243 1.00 55.04 272 PHE A C 1
ATOM 1721 O O . PHE A 1 218 ? 44.156 26.520 61.013 1.00 48.11 272 PHE A O 1
ATOM 1729 N N . LYS A 1 219 ? 44.413 25.518 63.015 1.00 50.07 273 LYS A N 1
ATOM 1730 C CA . LYS A 1 219 ? 44.656 24.196 62.442 1.00 59.10 273 LYS A CA 1
ATOM 1731 C C . LYS A 1 219 ? 43.362 23.501 62.051 1.00 57.27 273 LYS A C 1
ATOM 1732 O O . LYS A 1 219 ? 42.556 23.149 62.909 1.00 64.77 273 LYS A O 1
ATOM 1738 N N . GLY A 1 220 ? 43.196 23.244 60.762 1.00 71.52 274 GLY A N 1
ATOM 1739 C CA . GLY A 1 220 ? 42.003 22.582 60.276 1.00 59.09 274 GLY A CA 1
ATOM 1740 C C . GLY A 1 220 ? 42.152 21.079 60.360 1.00 62.59 274 GLY A C 1
ATOM 1741 O O . GLY A 1 220 ? 41.165 20.349 60.307 1.00 64.91 274 GLY A O 1
ATOM 1742 N N . ASN A 1 221 ? 43.395 20.618 60.485 1.00 52.68 275 ASN A N 1
ATOM 1743 C CA . ASN A 1 221 ? 43.688 19.189 60.531 1.00 59.30 275 ASN A CA 1
ATOM 1744 C C . ASN A 1 221 ? 43.482 18.589 61.917 1.00 58.07 275 ASN A C 1
ATOM 1745 O O . ASN A 1 221 ? 43.305 17.381 62.052 1.00 69.34 275 ASN A O 1
ATOM 1750 N N . GLU A 1 222 ? 43.501 19.438 62.940 1.00 59.83 276 GLU A N 1
ATOM 1751 C CA . GLU A 1 222 ? 43.318 18.991 64.317 1.00 42.99 276 GLU A CA 1
ATOM 1752 C C . GLU A 1 222 ? 41.897 19.263 64.799 1.00 57.39 276 GLU A C 1
ATOM 1753 O O . GLU A 1 222 ? 41.170 18.338 65.156 1.00 69.25 276 GLU A O 1
ATOM 1759 N N . TYR A 1 223 ? 41.506 20.532 64.820 1.00 61.87 277 TYR A N 1
ATOM 1760 C CA . TYR A 1 223 ? 40.212 20.911 65.372 1.00 50.93 277 TYR A CA 1
ATOM 1761 C C . TYR A 1 223 ? 39.076 20.788 64.369 1.00 55.40 277 TYR A C 1
ATOM 1762 O O . TYR A 1 223 ? 39.036 21.499 63.366 1.00 56.83 277 TYR A O 1
ATOM 1771 N N . LYS A 1 224 ? 38.139 19.895 64.673 1.00 61.05 278 LYS A N 1
ATOM 1772 C CA . LYS A 1 224 ? 36.955 19.696 63.851 1.00 48.23 278 LYS A CA 1
ATOM 1773 C C . LYS A 1 224 ? 36.115 20.965 63.865 1.00 60.47 278 LYS A C 1
ATOM 1774 O O . LYS A 1 224 ? 35.921 21.574 64.921 1.00 67.18 278 LYS A O 1
ATOM 1780 N N . HIS A 1 225 ? 35.620 21.363 62.696 1.00 57.86 279 HIS A N 1
ATOM 1781 C CA . HIS A 1 225 ? 34.949 22.651 62.552 1.00 54.34 279 HIS A CA 1
ATOM 1782 C C . HIS A 1 225 ? 33.832 22.615 61.520 1.00 53.67 279 HIS A C 1
ATOM 1783 O O . HIS A 1 225 ? 33.801 21.749 60.645 1.00 54.22 279 HIS A O 1
ATOM 1790 N N . VAL A 1 226 ? 32.916 23.572 61.643 1.00 52.49 280 VAL A N 1
ATOM 1791 C CA . VAL A 1 226 ? 31.799 23.716 60.718 1.00 48.41 280 VAL A CA 1
ATOM 1792 C C . VAL A 1 226 ? 31.368 25.181 60.644 1.00 51.50 280 VAL A C 1
ATOM 1793 O O . VAL A 1 226 ? 31.592 25.945 61.584 1.00 52.79 280 VAL A O 1
ATOM 1797 N N . VAL A 1 227 ? 30.749 25.562 59.528 1.00 52.98 281 VAL A N 1
ATOM 1798 C CA . VAL A 1 227 ? 30.261 26.927 59.337 1.00 58.14 281 VAL A CA 1
ATOM 1799 C C . VAL A 1 227 ? 28.741 26.944 59.359 1.00 53.11 281 VAL A C 1
ATOM 1800 O O . VAL A 1 227 ? 28.094 26.156 58.672 1.00 53.24 281 VAL A O 1
ATOM 1804 N N . ALA A 1 228 ? 28.178 27.856 60.144 1.00 55.18 282 ALA A N 1
ATOM 1805 C CA . ALA A 1 228 ? 26.732 27.950 60.300 1.00 51.11 282 ALA A CA 1
ATOM 1806 C C . ALA A 1 228 ? 26.063 28.530 59.056 1.00 56.39 282 ALA A C 1
ATOM 1807 O O . ALA A 1 228 ? 26.691 29.237 58.270 1.00 60.75 282 ALA A O 1
ATOM 1809 N N . ASN A 1 229 ? 24.783 28.226 58.885 1.00 53.30 283 ASN A N 1
ATOM 1810 C CA . ASN A 1 229 ? 24.019 28.767 57.775 1.00 51.78 283 ASN A CA 1
ATOM 1811 C C . ASN A 1 229 ? 23.793 30.266 57.955 1.00 59.25 283 ASN A C 1
ATOM 1812 O O . ASN A 1 229 ? 23.815 30.769 59.080 1.00 55.64 283 ASN A O 1
ATOM 1817 N N . ILE A 1 230 ? 23.603 30.972 56.843 1.00 46.47 284 ILE A N 1
ATOM 1818 C CA . ILE A 1 230 ? 23.150 32.359 56.873 1.00 49.91 284 ILE A CA 1
ATOM 1819 C C . ILE A 1 230 ? 21.748 32.420 56.284 1.00 50.51 284 ILE A C 1
ATOM 1820 O O . ILE A 1 230 ? 21.451 31.718 55.322 1.00 54.61 284 ILE A O 1
ATOM 1825 N N . THR A 1 231 ? 20.880 33.235 56.875 1.00 52.86 285 THR A N 1
ATOM 1826 C CA . THR A 1 231 ? 19.519 33.393 56.363 1.00 59.65 285 THR A CA 1
ATOM 1827 C C . THR A 1 231 ? 19.406 34.556 55.382 1.00 50.74 285 THR A C 1
ATOM 1828 O O . THR A 1 231 ? 18.387 34.717 54.714 1.00 57.98 285 THR A O 1
ATOM 1832 N N . SER A 1 232 ? 20.458 35.360 55.296 1.00 48.57 286 SER A N 1
ATOM 1833 C CA . SER A 1 232 ? 20.467 36.520 54.416 1.00 53.51 286 SER A CA 1
ATOM 1834 C C . SER A 1 232 ? 21.892 36.911 54.095 1.00 57.12 286 SER A C 1
ATOM 1835 O O . SER A 1 232 ? 22.824 36.533 54.805 1.00 46.59 286 SER A O 1
ATOM 1838 N N . GLY A 1 233 ? 22.050 37.692 53.036 1.00 58.15 287 GLY A N 1
ATOM 1839 C CA . GLY A 1 233 ? 23.359 38.151 52.631 1.00 39.05 287 GLY A CA 1
ATOM 1840 C C . GLY A 1 233 ? 24.094 37.145 51.767 1.00 50.02 287 GLY A C 1
ATOM 1841 O O . GLY A 1 233 ? 23.485 36.274 51.147 1.00 47.90 287 GLY A O 1
ATOM 1842 N N . TRP A 1 234 ? 25.410 37.315 51.687 1.00 50.07 288 TRP A N 1
ATOM 1843 C CA . TRP A 1 234 ? 26.277 36.417 50.941 1.00 34.09 288 TRP A CA 1
ATOM 1844 C C . TRP A 1 234 ? 27.596 36.243 51.692 1.00 50.65 288 TRP A C 1
ATOM 1845 O O . TRP A 1 234 ? 28.299 37.226 51.934 1.00 49.95 288 TRP A O 1
ATOM 1856 N N . ARG A 1 235 ? 27.945 35.005 52.035 1.00 44.55 289 ARG A N 1
ATOM 1857 C CA . ARG A 1 235 ? 29.172 34.740 52.783 1.00 40.38 289 ARG A CA 1
ATOM 1858 C C . ARG A 1 235 ? 30.258 34.218 51.852 1.00 45.62 289 ARG A C 1
ATOM 1859 O O . ARG A 1 235 ? 30.158 33.114 51.315 1.00 51.69 289 ARG A O 1
ATOM 1867 N N . ILE A 1 236 ? 31.290 35.031 51.665 1.00 38.24 290 ILE A N 1
ATOM 1868 C CA . ILE A 1 236 ? 32.420 34.676 50.815 1.00 49.26 290 ILE A CA 1
ATOM 1869 C C . ILE A 1 236 ? 33.674 34.637 51.663 1.00 49.90 290 ILE A C 1
ATOM 1870 O O . ILE A 1 236 ? 33.901 35.527 52.482 1.00 53.26 290 ILE A O 1
ATOM 1875 N N . GLY A 1 237 ? 34.504 33.622 51.449 1.00 36.28 291 GLY A N 1
ATOM 1876 C CA . GLY A 1 237 ? 35.722 33.499 52.222 1.00 42.70 291 GLY A CA 1
ATOM 1877 C C . GLY A 1 237 ? 36.845 32.871 51.431 1.00 43.98 291 GLY A C 1
ATOM 1878 O O . GLY A 1 237 ? 36.621 32.138 50.465 1.00 35.08 291 GLY A O 1
ATOM 1879 N N . LEU A 1 238 ? 38.062 33.176 51.868 1.00 47.98 292 LEU A N 1
ATOM 1880 C CA . LEU A 1 238 ? 39.280 32.684 51.250 1.00 41.34 292 LEU A CA 1
ATOM 1881 C C . LEU A 1 238 ? 40.056 31.902 52.287 1.00 41.99 292 LEU A C 1
ATOM 1882 O O . LEU A 1 238 ? 40.243 32.376 53.406 1.00 46.95 292 LEU A O 1
ATOM 1887 N N . VAL A 1 239 ? 40.493 30.704 51.918 1.00 49.70 293 VAL A N 1
ATOM 1888 C CA . VAL A 1 239 ? 41.308 29.882 52.798 1.00 48.13 293 VAL A CA 1
ATOM 1889 C C . VAL A 1 239 ? 42.672 29.646 52.167 1.00 44.63 293 VAL A C 1
ATOM 1890 O O . VAL A 1 239 ? 42.777 29.053 51.095 1.00 46.93 293 VAL A O 1
ATOM 1894 N N . TYR A 1 240 ? 43.711 30.128 52.837 1.00 40.15 294 TYR A N 1
ATOM 1895 C CA . TYR A 1 240 ? 45.079 29.906 52.400 1.00 46.10 294 TYR A CA 1
ATOM 1896 C C . TYR A 1 240 ? 45.637 28.735 53.182 1.00 44.27 294 TYR A C 1
ATOM 1897 O O . TYR A 1 240 ? 45.695 28.772 54.409 1.00 45.79 294 TYR A O 1
ATOM 1906 N N . PHE A 1 241 ? 46.029 27.690 52.465 1.00 40.32 295 PHE A N 1
ATOM 1907 C CA . PHE A 1 241 ? 46.447 26.451 53.101 1.00 53.49 295 PHE A CA 1
ATOM 1908 C C . PHE A 1 241 ? 47.597 25.780 52.367 1.00 44.73 295 PHE A C 1
ATOM 1909 O O . PHE A 1 241 ? 47.892 26.103 51.217 1.00 48.82 295 PHE A O 1
ATOM 1917 N N . ALA A 1 242 ? 48.240 24.839 53.051 1.00 52.98 296 ALA A N 1
ATOM 1918 C CA . ALA A 1 242 ? 49.312 24.047 52.461 1.00 52.19 296 ALA A CA 1
ATOM 1919 C C . ALA A 1 242 ? 49.105 22.572 52.762 1.00 46.11 296 ALA A C 1
ATOM 1920 O O . ALA A 1 242 ? 49.123 22.166 53.920 1.00 51.38 296 ALA A O 1
ATOM 1922 N N . HIS A 1 243 ? 48.907 21.769 51.724 1.00 49.11 297 HIS A N 1
ATOM 1923 C CA . HIS A 1 243 ? 48.821 20.328 51.909 1.00 42.80 297 HIS A CA 1
ATOM 1924 C C . HIS A 1 243 ? 50.204 19.730 52.105 1.00 51.60 297 HIS A C 1
ATOM 1925 O O . HIS A 1 243 ? 51.201 20.282 51.640 1.00 51.04 297 HIS A O 1
ATOM 1932 N N . LYS A 1 244 ? 50.251 18.598 52.799 1.00 54.73 298 LYS A N 1
ATOM 1933 C CA . LYS A 1 244 ? 51.482 17.837 52.966 1.00 60.55 298 LYS A CA 1
ATOM 1934 C C . LYS A 1 244 ? 52.149 17.569 51.615 1.00 48.12 298 LYS A C 1
ATOM 1935 O O . LYS A 1 244 ? 53.369 17.674 51.482 1.00 49.69 298 LYS A O 1
ATOM 1941 N N . GLY A 1 245 ? 51.335 17.244 50.616 1.00 49.48 299 GLY A N 1
ATOM 1942 C CA . GLY A 1 245 ? 51.827 16.944 49.284 1.00 48.06 299 GLY A CA 1
ATOM 1943 C C . GLY A 1 245 ? 52.771 17.994 48.729 1.00 52.77 299 GLY A C 1
ATOM 1944 O O . GLY A 1 245 ? 53.709 17.669 48.002 1.00 56.09 299 GLY A O 1
ATOM 1945 N N . SER A 1 246 ? 52.536 19.251 49.081 1.00 43.43 300 SER A N 1
ATOM 1946 C CA . SER A 1 246 ? 53.313 20.341 48.513 1.00 56.23 300 SER A CA 1
ATOM 1947 C C . SER A 1 246 ? 54.787 20.152 48.852 1.00 51.67 300 SER A C 1
ATOM 1948 O O . SER A 1 246 ? 55.663 20.438 48.035 1.00 52.28 300 SER A O 1
ATOM 1951 N N . LYS A 1 247 ? 55.054 19.650 50.053 1.00 52.38 301 LYS A N 1
ATOM 1952 C CA . LYS A 1 247 ? 56.421 19.372 50.475 1.00 55.49 301 LYS A CA 1
ATOM 1953 C C . LYS A 1 247 ? 56.935 18.031 49.950 1.00 56.32 301 LYS A C 1
ATOM 1954 O O . LYS A 1 247 ? 58.103 17.913 49.589 1.00 69.62 301 LYS A O 1
ATOM 1960 N N . THR A 1 248 ? 56.061 17.028 49.906 1.00 52.56 302 THR A N 1
ATOM 1961 C CA . THR A 1 248 ? 56.476 15.661 49.588 1.00 51.50 302 THR A CA 1
ATOM 1962 C C . THR A 1 248 ? 56.365 15.314 48.102 1.00 61.80 302 THR A C 1
ATOM 1963 O O . THR A 1 248 ? 57.370 15.050 47.441 1.00 72.67 302 THR A O 1
ATOM 1967 N N . LYS A 1 249 ? 55.139 15.299 47.587 1.00 58.12 303 LYS A N 1
ATOM 1968 C CA . LYS A 1 249 ? 54.886 14.913 46.201 1.00 56.20 303 LYS A CA 1
ATOM 1969 C C . LYS A 1 249 ? 55.599 15.817 45.188 1.00 58.70 303 LYS A C 1
ATOM 1970 O O . LYS A 1 249 ? 55.902 16.972 45.485 1.00 59.38 303 LYS A O 1
ATOM 1976 N N . PRO A 1 250 ? 55.868 15.287 43.981 1.00 66.95 304 PRO A N 1
ATOM 1977 C CA . PRO A 1 250 ? 56.562 16.073 42.954 1.00 64.20 304 PRO A CA 1
ATOM 1978 C C . PRO A 1 250 ? 55.659 17.092 42.260 1.00 57.79 304 PRO A C 1
ATOM 1979 O O . PRO A 1 250 ? 54.460 17.124 42.532 1.00 55.38 304 PRO A O 1
ATOM 1983 N N . TYR A 1 251 ? 56.243 17.897 41.372 1.00 68.96 305 TYR A N 1
ATOM 1984 C CA . TYR A 1 251 ? 55.520 18.953 40.660 1.00 67.79 305 TYR A CA 1
ATOM 1985 C C . TYR A 1 251 ? 55.918 19.022 39.187 1.00 64.88 305 TYR A C 1
ATOM 1986 O O . TYR A 1 251 ? 57.076 19.278 38.858 1.00 67.04 305 TYR A O 1
ATOM 1995 N N . TYR A 1 252 ? 54.950 18.799 38.306 1.00 71.46 306 TYR A N 1
ATOM 1996 C CA . TYR A 1 252 ? 55.206 18.762 36.870 1.00 60.79 306 TYR A CA 1
ATOM 1997 C C . TYR A 1 252 ? 54.861 20.066 36.135 1.00 66.76 306 TYR A C 1
ATOM 1998 O O . TYR A 1 252 ? 54.979 20.136 34.914 1.00 69.95 306 TYR A O 1
ATOM 2007 N N . GLU A 1 253 ? 54.431 21.085 36.875 1.00 72.66 307 GLU A N 1
ATOM 2008 C CA . GLU A 1 253 ? 54.101 22.394 36.297 1.00 70.06 307 GLU A CA 1
ATOM 2009 C C . GLU A 1 253 ? 52.996 22.323 35.245 1.00 66.39 307 GLU A C 1
ATOM 2010 O O . GLU A 1 253 ? 53.126 22.906 34.173 1.00 68.79 307 GLU A O 1
ATOM 2016 N N . ASP A 1 254 ? 51.909 21.622 35.549 1.00 67.26 308 ASP A N 1
ATOM 2017 C CA . ASP A 1 254 ? 50.802 21.505 34.605 1.00 60.35 308 ASP A CA 1
ATOM 2018 C C . ASP A 1 254 ? 49.516 21.096 35.321 1.00 62.10 308 ASP A C 1
ATOM 2019 O O . ASP A 1 254 ? 49.510 20.893 36.534 1.00 64.79 308 ASP A O 1
ATOM 2024 N N . THR A 1 255 ? 48.428 20.974 34.567 1.00 63.19 309 THR A N 1
ATOM 2025 C CA . THR A 1 255 ? 47.133 20.633 35.143 1.00 59.75 309 THR A CA 1
ATOM 2026 C C . THR A 1 255 ? 47.083 19.158 35.523 1.00 64.58 309 THR A C 1
ATOM 2027 O O . THR A 1 255 ? 48.038 18.423 35.277 1.00 64.12 309 THR A O 1
ATOM 2031 N N . GLN A 1 256 ? 45.966 18.725 36.102 1.00 57.66 310 GLN A N 1
ATOM 2032 C CA . GLN A 1 256 ? 45.884 17.386 36.677 1.00 62.34 310 GLN A CA 1
ATOM 2033 C C . GLN A 1 256 ? 46.092 16.295 35.633 1.00 67.17 310 GLN A C 1
ATOM 2034 O O . GLN A 1 256 ? 46.992 15.466 35.773 1.00 59.73 310 GLN A O 1
ATOM 2040 N N . LYS A 1 257 ? 45.262 16.298 34.593 1.00 65.39 311 LYS A N 1
ATOM 2041 C CA . LYS A 1 257 ? 45.294 15.238 33.589 1.00 59.00 311 LYS A CA 1
ATOM 2042 C C . LYS A 1 257 ? 46.637 15.205 32.872 1.00 64.77 311 LYS A C 1
ATOM 2043 O O . LYS A 1 257 ? 47.193 14.136 32.627 1.00 78.48 311 LYS A O 1
ATOM 2047 N N . ASN A 1 258 ? 47.163 16.378 32.544 1.00 63.45 312 ASN A N 1
ATOM 2048 C CA . ASN A 1 258 ? 48.444 16.456 31.861 1.00 69.34 312 ASN A CA 1
ATOM 2049 C C . ASN A 1 258 ? 49.578 16.023 32.780 1.00 70.98 312 ASN A C 1
ATOM 2050 O O . ASN A 1 258 ? 50.477 15.296 32.363 1.00 79.41 312 ASN A O 1
ATOM 2055 N N . SER A 1 259 ? 49.527 16.462 34.034 1.00 71.39 313 SER A N 1
ATOM 2056 C CA . SER A 1 259 ? 50.550 16.095 35.006 1.00 66.67 313 SER A CA 1
ATOM 2057 C C . SER A 1 259 ? 50.530 14.591 35.267 1.00 72.74 313 SER A C 1
ATOM 2058 O O . SER A 1 259 ? 51.536 14.017 35.681 1.00 70.69 313 SER A O 1
ATOM 2061 N N . LEU A 1 260 ? 49.390 13.951 35.019 1.00 61.97 314 LEU A N 1
ATOM 2062 C CA . LEU A 1 260 ? 49.280 12.516 35.241 1.00 55.87 314 LEU A CA 1
ATOM 2063 C C . LEU A 1 260 ? 49.970 11.740 34.124 1.00 82.30 314 LEU A C 1
ATOM 2064 O O . LEU A 1 260 ? 50.705 10.793 34.389 1.00 85.07 314 LEU A O 1
ATOM 2069 N N . LYS A 1 261 ? 49.733 12.138 32.876 1.00 78.04 315 LYS A N 1
ATOM 2070 C CA . LYS A 1 261 ? 50.383 11.490 31.741 1.00 72.67 315 LYS A CA 1
ATOM 2071 C C . LYS A 1 261 ? 51.894 11.611 31.875 1.00 74.86 315 LYS A C 1
ATOM 2072 O O . LYS A 1 261 ? 52.628 10.658 31.632 1.00 84.44 315 LYS A O 1
ATOM 2076 N N . ILE A 1 262 ? 52.346 12.794 32.273 1.00 74.40 316 ILE A N 1
ATOM 2077 C CA . ILE A 1 262 ? 53.763 13.054 32.478 1.00 74.83 316 ILE A CA 1
ATOM 2078 C C . ILE A 1 262 ? 54.306 12.168 33.590 1.00 85.09 316 ILE A C 1
ATOM 2079 O O . ILE A 1 262 ? 55.452 11.720 33.540 1.00 88.66 316 ILE A O 1
ATOM 2084 N N . HIS A 1 263 ? 53.474 11.922 34.595 1.00 81.84 317 HIS A N 1
ATOM 2085 C CA . HIS A 1 263 ? 53.868 11.111 35.738 1.00 83.86 317 HIS A CA 1
ATOM 2086 C C . HIS A 1 263 ? 54.142 9.671 35.306 1.00 91.48 317 HIS A C 1
ATOM 2087 O O . HIS A 1 263 ? 55.143 9.075 35.707 1.00 83.68 317 HIS A O 1
ATOM 2094 N N . LYS A 1 264 ? 53.254 9.127 34.476 1.00 86.10 318 LYS A N 1
ATOM 2095 C CA . LYS A 1 264 ? 53.389 7.760 33.979 1.00 73.88 318 LYS A CA 1
ATOM 2096 C C . LYS A 1 264 ? 54.681 7.577 33.189 1.00 90.82 318 LYS A C 1
ATOM 2097 O O . LYS A 1 264 ? 55.499 6.714 33.507 1.00 106.45 318 LYS A O 1
ATOM 2103 N N . GLU A 1 265 ? 54.857 8.396 32.156 1.00 94.32 319 GLU A N 1
ATOM 2104 C CA . GLU A 1 265 ? 56.006 8.274 31.266 1.00 95.00 319 GLU A CA 1
ATOM 2105 C C . GLU A 1 265 ? 57.303 8.604 31.994 1.00 92.42 319 GLU A C 1
ATOM 2106 O O . GLU A 1 265 ? 58.377 8.159 31.591 1.00 113.24 319 GLU A O 1
ATOM 2112 N N . THR A 1 266 ? 57.201 9.382 33.067 1.00 97.94 320 THR A N 1
ATOM 2113 C CA . THR A 1 266 ? 58.359 9.669 33.906 1.00 103.75 320 THR A CA 1
ATOM 2114 C C . THR A 1 266 ? 58.824 8.385 34.578 1.00 119.16 320 THR A C 1
ATOM 2115 O O . THR A 1 266 ? 60.002 8.237 34.905 1.00 128.30 320 THR A O 1
ATOM 2117 N N . LYS A 1 267 ? 57.888 7.459 34.773 1.00 121.64 321 LYS A N 1
ATOM 2118 C CA . LYS A 1 267 ? 58.189 6.158 35.360 1.00 116.46 321 LYS A CA 1
ATOM 2119 C C . LYS A 1 267 ? 58.756 6.307 36.769 1.00 124.90 321 LYS A C 1
ATOM 2120 O O . LYS A 1 267 ? 59.964 6.183 36.979 1.00 127.20 321 LYS A O 1
ATOM 2585 N N . ILE D 1 3 ? 76.240 34.071 76.498 1.00 113.27 57 ILE D N 1
ATOM 2586 C CA . ILE D 1 3 ? 75.709 33.285 75.391 1.00 117.79 57 ILE D CA 1
ATOM 2587 C C . ILE D 1 3 ? 76.825 32.500 74.701 1.00 112.50 57 ILE D C 1
ATOM 2588 O O . ILE D 1 3 ? 77.973 32.947 74.667 1.00 114.80 57 ILE D O 1
ATOM 2593 N N . ASN D 1 4 ? 76.483 31.336 74.150 1.00 100.34 58 ASN D N 1
ATOM 2594 C CA . ASN D 1 4 ? 77.465 30.466 73.504 1.00 99.18 58 ASN D CA 1
ATOM 2595 C C . ASN D 1 4 ? 77.450 30.563 71.981 1.00 99.14 58 ASN D C 1
ATOM 2596 O O . ASN D 1 4 ? 76.390 30.536 71.356 1.00 104.48 58 ASN D O 1
ATOM 2601 N N . LYS D 1 5 ? 78.640 30.646 71.392 1.00 103.02 59 LYS D N 1
ATOM 2602 C CA . LYS D 1 5 ? 78.786 30.818 69.950 1.00 96.53 59 LYS D CA 1
ATOM 2603 C C . LYS D 1 5 ? 78.561 29.517 69.183 1.00 94.48 59 LYS D C 1
ATOM 2604 O O . LYS D 1 5 ? 77.990 29.522 68.092 1.00 86.48 59 LYS D O 1
ATOM 2606 N N . LYS D 1 6 ? 79.015 28.406 69.754 1.00 99.66 60 LYS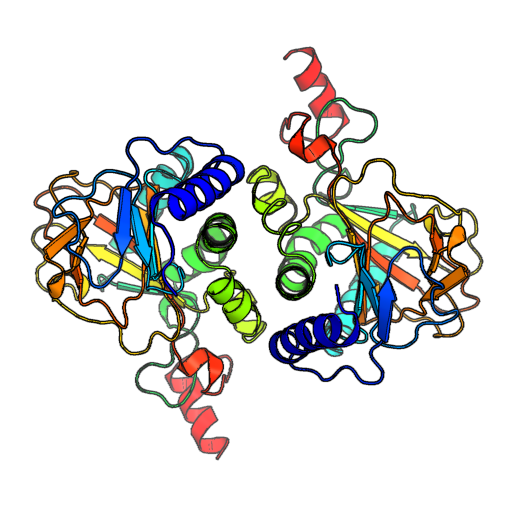 D N 1
ATOM 2607 C CA . LYS D 1 6 ? 78.940 27.116 69.078 1.00 95.92 60 LYS D CA 1
ATOM 2608 C C . LYS D 1 6 ? 77.494 26.720 68.809 1.00 92.11 60 LYS D C 1
ATOM 2609 O O . LYS D 1 6 ? 77.129 26.393 67.681 1.00 90.21 60 LYS D O 1
ATOM 2611 N N . SER D 1 7 ? 76.672 26.762 69.850 1.00 91.34 61 SER D N 1
ATOM 2612 C CA . SER D 1 7 ? 75.280 26.351 69.740 1.00 87.54 61 SER D CA 1
ATOM 2613 C C . SER D 1 7 ? 74.479 27.349 68.915 1.00 89.96 61 SER D C 1
ATOM 2614 O O . SER D 1 7 ? 73.574 26.970 68.172 1.00 86.21 61 SER D O 1
ATOM 2617 N N . LEU D 1 8 ? 74.819 28.626 69.047 1.00 89.56 62 LEU D N 1
ATOM 2618 C CA . LEU D 1 8 ? 74.105 29.677 68.335 1.00 86.99 62 LEU D CA 1
ATOM 2619 C C . LEU D 1 8 ? 74.246 29.501 66.828 1.00 85.32 62 LEU D C 1
ATOM 2620 O O . LEU D 1 8 ? 73.289 29.698 66.080 1.00 86.85 62 LEU D O 1
ATOM 2625 N N . LEU D 1 9 ? 75.440 29.119 66.388 1.00 79.84 63 LEU D N 1
ATOM 2626 C CA . LEU D 1 9 ? 75.686 28.879 64.973 1.00 72.71 63 LEU D CA 1
ATOM 2627 C C . LEU D 1 9 ? 75.012 27.590 64.515 1.00 75.92 63 LEU D C 1
ATOM 2628 O O . LEU D 1 9 ? 74.672 27.442 63.341 1.00 74.30 63 LEU D O 1
ATOM 2633 N N . GLN D 1 10 ? 74.825 26.658 65.444 1.00 78.08 64 GLN D N 1
ATOM 2634 C CA . GLN D 1 10 ? 74.191 25.384 65.129 1.00 82.36 64 GLN D CA 1
ATOM 2635 C C . GLN D 1 10 ? 72.745 25.610 64.723 1.00 85.13 64 GLN D C 1
ATOM 2636 O O . GLN D 1 10 ? 72.236 24.962 63.810 1.00 88.80 64 GLN D O 1
ATOM 2638 N N . ASN D 1 11 ? 72.090 26.544 65.403 1.00 83.63 65 ASN D N 1
ATOM 2639 C CA . ASN D 1 11 ? 70.693 26.846 65.131 1.00 86.89 65 ASN D CA 1
ATOM 2640 C C . ASN D 1 11 ? 70.531 27.643 63.844 1.00 82.80 65 ASN D C 1
ATOM 2641 O O . ASN D 1 11 ? 69.599 27.407 63.077 1.00 79.51 65 ASN D O 1
ATOM 2646 N N . LEU D 1 12 ? 71.443 28.581 63.608 1.00 73.47 66 LEU D N 1
ATOM 2647 C CA . LEU D 1 12 ? 71.411 29.373 62.386 1.00 61.60 66 LEU D CA 1
ATOM 2648 C C . LEU D 1 12 ? 71.603 28.474 61.175 1.00 68.90 66 LEU D C 1
ATOM 2649 O O . LEU D 1 12 ? 70.820 28.524 60.226 1.00 69.14 66 LEU D O 1
ATOM 2654 N N . LEU D 1 13 ? 72.640 27.645 61.217 1.00 75.46 67 LEU D N 1
ATOM 2655 C CA . LEU D 1 13 ? 72.921 26.718 60.128 1.00 66.18 67 LEU D CA 1
ATOM 2656 C C . LEU D 1 13 ? 71.763 25.764 59.916 1.00 68.49 67 LEU D C 1
ATOM 2657 O O . LEU D 1 13 ? 71.439 25.409 58.782 1.00 68.80 67 LEU D O 1
ATOM 2662 N N . SER D 1 14 ? 71.147 25.347 61.017 1.00 74.72 68 SER D N 1
ATOM 2663 C CA . SER D 1 14 ? 70.042 24.401 60.965 1.00 76.86 68 SER D CA 1
ATOM 2664 C C . SER D 1 14 ? 68.870 24.990 60.184 1.00 81.88 68 SER D C 1
ATOM 2665 O O . SER D 1 14 ? 68.304 24.329 59.313 1.00 84.52 68 SER D O 1
ATOM 2668 N N . LYS D 1 15 ? 68.519 26.235 60.493 1.00 66.50 69 LYS D N 1
ATOM 2669 C CA . LYS D 1 15 ? 67.429 26.914 59.804 1.00 57.89 69 LYS D CA 1
ATOM 2670 C C . LYS D 1 15 ? 67.798 27.175 58.348 1.00 66.24 69 LYS D C 1
ATOM 2671 O O . LYS D 1 15 ? 67.032 26.857 57.437 1.00 56.81 69 LYS D O 1
ATOM 2676 N N . CYS D 1 16 ? 68.978 27.751 58.136 1.00 56.79 70 CYS D N 1
ATOM 2677 C CA . CYS D 1 16 ? 69.437 28.090 56.794 1.00 57.22 70 CYS D CA 1
ATOM 2678 C C . CYS D 1 16 ? 69.490 26.860 55.899 1.00 71.40 70 CYS D C 1
ATOM 2679 O O . CYS D 1 16 ? 69.050 26.898 54.748 1.00 64.44 70 CYS D O 1
ATOM 2682 N N . LYS D 1 17 ? 70.026 25.771 56.439 1.00 75.99 71 LYS D N 1
ATOM 2683 C CA . LYS D 1 17 ? 70.188 24.540 55.683 1.00 63.75 71 LYS D CA 1
ATOM 2684 C C . LYS D 1 17 ? 68.850 24.056 55.143 1.00 66.22 71 LYS D C 1
ATOM 2685 O O . LYS D 1 17 ? 68.722 23.775 53.952 1.00 69.76 71 LYS D O 1
ATOM 2687 N N . THR D 1 18 ? 67.850 23.973 56.016 1.00 66.98 72 THR D N 1
ATOM 2688 C CA . THR D 1 18 ? 66.545 23.449 55.621 1.00 71.89 72 THR D CA 1
ATOM 2689 C C . THR D 1 18 ? 65.758 24.410 54.728 1.00 70.00 72 THR D C 1
ATOM 2690 O O . THR D 1 18 ? 65.060 23.975 53.812 1.00 65.48 72 THR D O 1
ATOM 2694 N N . THR D 1 19 ? 65.867 25.709 54.994 1.00 67.74 73 THR D N 1
ATOM 2695 C CA . THR D 1 19 ? 65.086 26.706 54.264 1.00 61.72 73 THR D CA 1
ATOM 2696 C C . THR D 1 19 ? 65.610 26.883 52.844 1.00 61.35 73 THR D C 1
ATOM 2697 O O . THR D 1 19 ? 64.836 26.879 51.886 1.00 62.53 73 THR D O 1
ATOM 2701 N N . PHE D 1 20 ? 66.924 27.043 52.713 1.00 65.26 74 PHE D N 1
ATOM 2702 C CA . PHE D 1 20 ? 67.553 27.182 51.402 1.00 71.27 74 PHE D CA 1
ATOM 2703 C C . PHE D 1 20 ? 67.866 25.829 50.776 1.00 64.07 74 PHE D C 1
ATOM 2704 O O . PHE D 1 20 ? 68.289 25.759 49.621 1.00 58.28 74 PHE D O 1
ATOM 2712 N N . GLN D 1 21 ? 67.662 24.763 51.547 1.00 70.75 75 GLN D N 1
ATOM 2713 C CA . GLN D 1 21 ? 67.866 23.401 51.065 1.00 65.55 75 GLN D CA 1
ATOM 2714 C C . GLN D 1 21 ? 69.240 23.240 50.426 1.00 69.78 75 GLN D C 1
ATOM 2715 O O . GLN D 1 21 ? 69.377 22.665 49.346 1.00 76.28 75 GLN D O 1
ATOM 2721 N N . GLN D 1 22 ? 70.251 23.775 51.100 1.00 56.82 76 GLN D N 1
ATOM 2722 C CA . GLN D 1 22 ? 71.633 23.604 50.681 1.00 66.84 76 GLN D CA 1
ATOM 2723 C C . GLN D 1 22 ? 72.529 23.633 51.909 1.00 74.41 76 GLN D C 1
ATOM 2724 O O . GLN D 1 22 ? 72.225 24.309 52.891 1.00 81.88 76 GLN D O 1
ATOM 2730 N N . SER D 1 23 ? 73.624 22.883 51.854 1.00 70.77 77 SER D N 1
ATOM 2731 C CA . SER D 1 23 ? 74.560 22.809 52.966 1.00 62.08 77 SER D CA 1
ATOM 2732 C C . SER D 1 23 ? 75.626 23.871 52.825 1.00 83.95 77 SER D C 1
ATOM 2733 O O . SER D 1 23 ? 76.256 23.986 51.774 1.00 100.69 77 SER D O 1
ATOM 2736 N N . PHE D 1 24 ? 75.838 24.639 53.886 1.00 75.42 78 PHE D N 1
ATOM 2737 C CA . PHE D 1 24 ? 76.890 25.636 53.876 1.00 75.21 78 PHE D CA 1
ATOM 2738 C C . PHE D 1 24 ? 78.072 25.096 54.661 1.00 85.15 78 PHE D C 1
ATOM 2739 O O . PHE D 1 24 ? 78.042 25.029 55.890 1.00 84.10 78 PHE D O 1
ATOM 2747 N N . THR D 1 25 ? 79.119 24.728 53.933 1.00 86.29 79 THR D N 1
ATOM 2748 C CA . THR D 1 25 ? 80.329 24.186 54.533 1.00 86.94 79 THR D CA 1
ATOM 2749 C C . THR D 1 25 ? 81.229 25.295 55.064 1.00 69.52 79 THR D C 1
ATOM 2750 O O . THR D 1 25 ? 81.204 26.416 54.561 1.00 80.24 79 THR D O 1
ATOM 2754 N N . ASN D 1 26 ? 82.026 24.967 56.076 1.00 80.18 80 ASN D N 1
ATOM 2755 C CA . ASN D 1 26 ? 82.981 25.908 56.652 1.00 85.17 80 ASN D CA 1
ATOM 2756 C C . ASN D 1 26 ? 82.301 27.195 57.093 1.00 76.14 80 ASN D C 1
ATOM 2757 O O . ASN D 1 26 ? 82.787 28.297 56.837 1.00 82.40 80 ASN D O 1
ATOM 2762 N N . ALA D 1 27 ? 81.160 27.039 57.753 1.00 78.50 81 ALA D N 1
ATOM 2763 C CA . ALA D 1 27 ? 80.435 28.174 58.295 1.00 71.20 81 ALA D CA 1
ATOM 2764 C C . ALA D 1 27 ? 81.079 28.603 59.599 1.00 68.51 81 ALA D C 1
ATOM 2765 O O . ALA D 1 27 ? 81.478 27.763 60.402 1.00 83.75 81 ALA D O 1
ATOM 2767 N N . ASN D 1 28 ? 81.179 29.911 59.806 1.00 72.88 82 ASN D N 1
ATOM 2768 C CA . ASN D 1 28 ? 81.838 30.449 60.987 1.00 79.00 82 ASN D CA 1
ATOM 2769 C C . ASN D 1 28 ? 81.007 31.529 61.657 1.00 83.06 82 ASN D C 1
ATOM 2770 O O . ASN D 1 28 ? 80.080 32.078 61.059 1.00 83.59 82 ASN D O 1
ATOM 2775 N N . ILE D 1 29 ? 81.344 31.826 62.906 1.00 86.89 83 ILE D N 1
ATOM 2776 C CA . ILE D 1 29 ? 80.639 32.844 63.662 1.00 74.79 83 ILE D CA 1
ATOM 2777 C C . ILE D 1 29 ? 81.589 33.584 64.598 1.00 81.36 83 ILE D C 1
ATOM 2778 O O . ILE D 1 29 ? 82.512 32.991 65.159 1.00 96.95 83 ILE D O 1
ATOM 2783 N N . THR D 1 30 ? 81.368 34.887 64.747 1.00 70.95 84 THR D N 1
ATOM 2784 C CA . THR D 1 30 ? 82.138 35.698 65.682 1.00 77.86 84 THR D CA 1
ATOM 2785 C C . THR D 1 30 ? 81.255 36.780 66.274 1.00 77.74 84 THR D C 1
ATOM 2786 O O . THR D 1 30 ? 80.425 37.353 65.579 1.00 83.17 84 THR D O 1
ATOM 2790 N N . LEU D 1 31 ? 81.433 37.065 67.559 1.00 79.91 85 LEU D N 1
ATOM 2791 C CA . LEU D 1 31 ? 80.708 38.161 68.184 1.00 83.45 85 LEU D CA 1
ATOM 2792 C C . LEU D 1 31 ? 81.169 39.477 67.562 1.00 92.16 85 LEU D C 1
ATOM 2793 O O . LEU D 1 31 ? 82.287 39.568 67.052 1.00 94.11 85 LEU D O 1
ATOM 2798 N N . LYS D 1 32 ? 80.308 40.489 67.598 1.00 94.46 86 LYS D N 1
ATOM 2799 C CA . LYS D 1 32 ? 80.547 41.724 66.856 1.00 97.56 86 LYS D CA 1
ATOM 2800 C C . LYS D 1 32 ? 81.826 42.438 67.291 1.00 104.24 86 LYS D C 1
ATOM 2801 O O . LYS D 1 32 ? 82.533 43.012 66.463 1.00 101.57 86 LYS D O 1
ATOM 2807 N N . ASP D 1 33 ? 82.125 42.391 68.586 1.00 103.30 87 ASP D N 1
ATOM 2808 C CA . ASP D 1 33 ? 83.255 43.136 69.137 1.00 101.31 87 ASP D CA 1
ATOM 2809 C C . ASP D 1 33 ? 84.534 42.299 69.205 1.00 105.30 87 ASP D C 1
ATOM 2810 O O . ASP D 1 33 ? 85.579 42.791 69.633 1.00 106.21 87 ASP D O 1
ATOM 2815 N N . GLU D 1 34 ? 84.453 41.042 68.781 1.00 92.24 88 GLU D N 1
ATOM 2816 C CA . GLU D 1 34 ? 85.631 40.183 68.699 1.00 76.86 88 GLU D CA 1
ATOM 2817 C C . GLU D 1 34 ? 86.407 40.467 67.419 1.00 82.27 88 GLU D C 1
ATOM 2818 O O . GLU D 1 34 ? 86.074 41.389 66.676 1.00 91.62 88 GLU D O 1
ATOM 2824 N N . LYS D 1 35 ? 87.444 39.675 67.167 1.00 90.19 89 LYS D N 1
ATOM 2825 C CA . LYS D 1 35 ? 88.215 39.795 65.937 1.00 90.71 89 LYS D CA 1
ATOM 2826 C C . LYS D 1 35 ? 87.453 39.152 64.783 1.00 92.36 89 LYS D C 1
ATOM 2827 O O . LYS D 1 35 ? 87.043 37.992 64.868 1.00 90.77 89 LYS D O 1
ATOM 2829 N N . TRP D 1 36 ? 87.249 39.914 63.714 1.00 88.59 90 TRP D N 1
ATOM 2830 C CA . TRP D 1 36 ? 86.539 39.416 62.541 1.00 80.83 90 TRP D CA 1
ATOM 2831 C C . TRP D 1 36 ? 87.506 38.751 61.575 1.00 82.89 90 TRP D C 1
ATOM 2832 O O . TRP D 1 36 ? 88.640 39.200 61.416 1.00 94.25 90 TRP D O 1
ATOM 2843 N N . LEU D 1 37 ? 87.051 37.676 60.938 1.00 75.25 91 LEU D N 1
ATOM 2844 C CA . LEU D 1 37 ? 87.855 36.973 59.943 1.00 74.94 91 LEU D CA 1
ATOM 2845 C C . LEU D 1 37 ? 88.334 37.922 58.849 1.00 70.37 91 LEU D C 1
ATOM 2846 O O . LEU D 1 37 ? 87.578 38.764 58.370 1.00 84.63 91 LEU D O 1
ATOM 2851 N N . LYS D 1 38 ? 89.597 37.785 58.462 1.00 75.21 92 LYS D N 1
ATOM 2852 C CA . LYS D 1 38 ? 90.197 38.686 57.486 1.00 85.97 92 LYS D CA 1
ATOM 2853 C C . LYS D 1 38 ? 89.564 38.515 56.107 1.00 77.00 92 LYS D C 1
ATOM 2854 O O . LYS D 1 38 ? 89.427 39.481 55.359 1.00 79.02 92 LYS D O 1
ATOM 2856 N N . ASN D 1 39 ? 89.184 37.284 55.776 1.00 67.93 93 ASN D N 1
ATOM 2857 C CA . ASN D 1 39 ? 88.584 36.988 54.479 1.00 79.54 93 ASN D CA 1
ATOM 2858 C C . ASN D 1 39 ? 87.446 35.981 54.604 1.00 87.40 93 ASN D C 1
ATOM 2859 O O . ASN D 1 39 ? 87.606 34.943 55.246 1.00 84.46 93 ASN D O 1
ATOM 2864 N N . VAL D 1 40 ? 86.302 36.288 53.989 1.00 88.38 94 VAL D N 1
ATOM 2865 C CA . VAL D 1 40 ? 85.154 35.383 54.012 1.00 77.64 94 VAL D CA 1
ATOM 2866 C C . VAL D 1 40 ? 84.763 34.955 52.601 1.00 76.11 94 VAL D C 1
ATOM 2867 O O . VAL D 1 40 ? 84.242 35.754 51.820 1.00 71.99 94 VAL D O 1
ATOM 2871 N N . ARG D 1 41 ? 85.048 33.698 52.274 1.00 77.44 95 ARG D N 1
ATOM 2872 C CA . ARG D 1 41 ? 84.538 33.062 51.063 1.00 72.10 95 ARG D CA 1
ATOM 2873 C C . ARG D 1 41 ? 83.349 32.124 51.316 1.00 73.44 95 ARG D C 1
ATOM 2874 O O . ARG D 1 41 ? 82.773 31.574 50.373 1.00 59.80 95 ARG D O 1
ATOM 2882 N N . THR D 1 42 ? 82.983 31.954 52.586 1.00 63.12 96 THR D N 1
ATOM 2883 C CA . THR D 1 42 ? 81.961 30.981 52.980 1.00 73.07 96 THR D CA 1
ATOM 2884 C C . THR D 1 42 ? 80.968 31.572 53.973 1.00 72.60 96 THR D C 1
ATOM 2885 O O . THR D 1 42 ? 81.047 32.752 54.307 1.00 84.38 96 THR D O 1
ATOM 2889 N N . ALA D 1 43 ? 80.039 30.744 54.444 1.00 67.17 97 ALA D N 1
ATOM 2890 C CA . ALA D 1 43 ? 78.998 31.200 55.357 1.00 69.41 97 ALA D CA 1
ATOM 2891 C C . ALA D 1 43 ? 79.602 31.858 56.590 1.00 75.11 97 ALA D C 1
ATOM 2892 O O . ALA D 1 43 ? 80.478 31.290 57.241 1.00 82.91 97 ALA D O 1
ATOM 2894 N N . TYR D 1 44 ? 79.141 33.069 56.892 1.00 63.96 98 TYR D N 1
ATOM 2895 C CA . TYR D 1 44 ? 79.654 33.817 58.029 1.00 68.92 98 TYR D CA 1
ATOM 2896 C C . TYR D 1 44 ? 78.534 34.590 58.706 1.00 71.82 98 TYR D C 1
ATOM 2897 O O . TYR D 1 44 ? 77.730 35.247 58.046 1.00 71.62 98 TYR D O 1
ATOM 2906 N N . PHE D 1 45 ? 78.503 34.505 60.031 1.00 76.57 99 PHE D N 1
ATOM 2907 C CA . PHE D 1 45 ? 77.532 35.223 60.843 1.00 70.44 99 PHE D CA 1
ATOM 2908 C C . PHE D 1 45 ? 78.252 35.995 61.929 1.00 73.29 99 PHE D C 1
ATOM 2909 O O . PHE D 1 45 ? 79.160 35.464 62.560 1.00 86.80 99 PHE D O 1
ATOM 2917 N N . VAL D 1 46 ? 77.856 37.241 62.153 1.00 72.81 100 VAL D N 1
ATOM 2918 C CA . VAL D 1 46 ? 78.344 37.966 63.316 1.00 80.22 100 VAL D CA 1
ATOM 2919 C C . VAL D 1 46 ? 77.139 38.410 64.132 1.00 78.84 100 VAL D C 1
ATOM 2920 O O . VAL D 1 46 ? 76.102 38.771 63.577 1.00 77.33 100 VAL D O 1
ATOM 2924 N N . CYS D 1 47 ? 77.280 38.348 65.452 1.00 81.14 101 CYS D N 1
ATOM 2925 C CA . CYS D 1 47 ? 76.181 38.637 66.363 1.00 78.26 101 CYS D CA 1
ATOM 2926 C C . CYS D 1 47 ? 76.622 39.545 67.500 1.00 90.23 101 CYS D C 1
ATOM 2927 O O . CYS D 1 47 ? 77.793 39.566 67.870 1.00 101.37 101 CYS D O 1
ATOM 2930 N N . ASP D 1 48 ? 75.674 40.291 68.054 1.00 92.44 102 ASP D N 1
ATOM 2931 C CA . ASP D 1 48 ? 75.937 41.085 69.244 1.00 96.57 102 ASP D CA 1
ATOM 2932 C C . ASP D 1 48 ? 75.822 40.171 70.459 1.00 100.46 102 ASP D C 1
ATOM 2933 O O . ASP D 1 48 ? 75.686 38.956 70.318 1.00 80.52 102 ASP D O 1
ATOM 2938 N N . HIS D 1 49 ? 75.875 40.756 71.648 1.00 118.06 103 HIS D N 1
ATOM 2939 C CA . HIS D 1 49 ? 76.000 39.982 72.876 1.00 119.32 103 HIS D CA 1
ATOM 2940 C C . HIS D 1 49 ? 74.742 39.174 73.207 1.00 113.32 103 HIS D C 1
ATOM 2941 O O . HIS D 1 49 ? 74.827 38.140 73.873 1.00 117.32 103 HIS D O 1
ATOM 2948 N N . ASP D 1 50 ? 73.584 39.635 72.737 1.00 117.67 104 ASP D N 1
ATOM 2949 C CA . ASP D 1 50 ? 72.315 38.960 73.025 1.00 107.57 104 ASP D CA 1
ATOM 2950 C C . ASP D 1 50 ? 71.964 37.902 71.977 1.00 100.70 104 ASP D C 1
ATOM 2951 O O . ASP D 1 50 ? 70.990 37.165 72.138 1.00 89.77 104 ASP D O 1
ATOM 2956 N N . GLY D 1 51 ? 72.753 37.832 70.908 1.00 104.17 105 GLY D N 1
ATOM 2957 C CA . GLY D 1 51 ? 72.63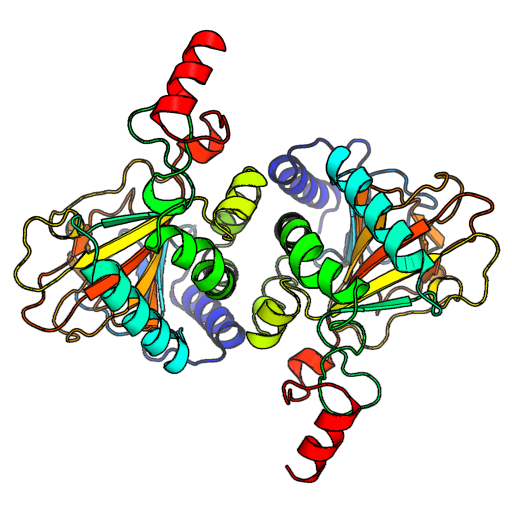7 36.757 69.937 1.00 82.98 105 GLY D CA 1
ATOM 2958 C C . GLY D 1 51 ? 71.975 37.122 68.620 1.00 90.89 105 GLY D C 1
ATOM 2959 O O . GLY D 1 51 ? 71.923 36.295 67.709 1.00 90.99 105 GLY D O 1
ATOM 2960 N N . SER D 1 52 ? 71.472 38.348 68.504 1.00 92.57 106 SER D N 1
ATOM 2961 C CA . SER D 1 52 ? 70.838 38.789 67.263 1.00 78.69 106 SER D CA 1
ATOM 2962 C C . SER D 1 52 ? 71.896 38.991 66.187 1.00 81.56 106 SER D C 1
ATOM 2963 O O . SER D 1 52 ? 73.024 39.375 66.489 1.00 90.48 106 SER D O 1
ATOM 2966 N N . VAL D 1 53 ? 71.526 38.750 64.932 1.00 78.15 107 VAL D N 1
ATOM 2967 C CA . VAL D 1 53 ? 72.499 38.735 63.844 1.00 61.18 107 VAL D CA 1
ATOM 2968 C C . VAL D 1 53 ? 72.751 40.126 63.278 1.00 63.43 107 VAL D C 1
ATOM 2969 O O . VAL D 1 53 ? 71.857 40.743 62.70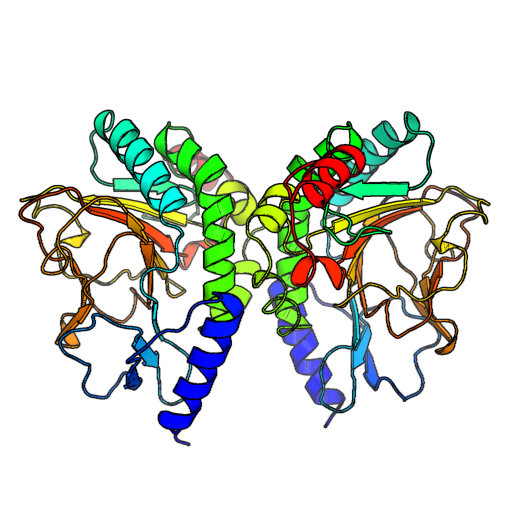2 1.00 64.47 107 VAL D O 1
ATOM 2973 N N . GLU D 1 54 ? 73.983 40.601 63.434 1.00 80.65 108 GLU D N 1
ATOM 2974 C CA . GLU D 1 54 ? 74.425 41.866 62.849 1.00 74.76 108 GLU D CA 1
ATOM 2975 C C . GLU D 1 54 ? 74.833 41.713 61.386 1.00 65.24 108 GLU D C 1
ATOM 2976 O O . GLU D 1 54 ? 74.716 42.650 60.599 1.00 63.20 108 GLU D O 1
ATOM 2982 N N . LEU D 1 55 ? 75.343 40.538 61.032 1.00 69.00 109 LEU D N 1
ATOM 2983 C CA . LEU D 1 55 ? 75.738 40.271 59.655 1.00 69.84 109 LEU D CA 1
ATOM 2984 C C . LEU D 1 55 ? 75.564 38.801 59.298 1.00 70.34 109 LEU D C 1
ATOM 2985 O O . LEU D 1 55 ? 75.827 37.922 60.118 1.00 69.74 109 LEU D O 1
ATOM 2990 N N . ALA D 1 56 ? 75.130 38.543 58.067 1.00 61.03 110 ALA D N 1
ATOM 2991 C CA . ALA D 1 56 ? 75.042 37.182 57.546 1.00 64.99 110 ALA D CA 1
ATOM 2992 C C . ALA D 1 56 ? 75.384 37.155 56.060 1.00 63.57 110 ALA D C 1
ATOM 2993 O O . ALA D 1 56 ? 74.910 37.991 55.293 1.00 65.36 110 ALA D O 1
ATOM 2995 N N . TYR D 1 57 ? 76.202 36.187 55.659 1.00 51.45 111 TYR D N 1
ATOM 2996 C CA . TYR D 1 57 ? 76.565 36.015 54.257 1.00 62.46 111 TYR D CA 1
ATOM 2997 C C . TYR D 1 57 ? 76.387 34.561 53.838 1.00 66.94 111 TYR D C 1
ATOM 2998 O O . TYR D 1 57 ? 77.033 33.673 54.386 1.00 73.36 111 TYR D O 1
ATOM 3007 N N . LEU D 1 58 ? 75.490 34.330 52.883 1.00 65.07 112 LEU D N 1
ATOM 3008 C CA . LEU D 1 58 ? 75.198 32.989 52.381 1.00 62.37 112 LEU D CA 1
ATOM 3009 C C . LEU D 1 58 ? 75.588 32.858 50.908 1.00 65.32 112 LEU D C 1
ATOM 3010 O O . LEU D 1 58 ? 74.959 33.477 50.049 1.00 73.92 112 LEU D O 1
ATOM 3015 N N . PRO D 1 59 ? 76.626 32.056 50.603 1.00 69.25 113 PRO D N 1
ATOM 3016 C CA . PRO D 1 59 ? 77.051 31.948 49.200 1.00 68.86 113 PRO D CA 1
ATOM 3017 C C . PRO D 1 59 ? 76.090 31.162 48.309 1.00 56.96 113 PRO D C 1
ATOM 3018 O O . PRO D 1 59 ? 75.511 30.168 48.746 1.00 63.57 113 PRO D O 1
ATOM 3022 N N . ASN D 1 60 ? 75.937 31.620 47.069 1.00 63.93 114 ASN D N 1
ATOM 3023 C CA . ASN D 1 60 ? 75.240 30.874 46.023 1.00 67.51 114 ASN D CA 1
ATOM 3024 C C . ASN D 1 60 ? 73.855 30.367 46.432 1.00 71.64 114 ASN D C 1
ATOM 3025 O O . ASN D 1 60 ? 73.553 29.181 46.291 1.00 70.00 114 ASN D O 1
ATOM 3030 N N . VAL D 1 61 ? 73.023 31.259 46.961 1.00 66.24 115 VAL D N 1
ATOM 3031 C CA . VAL D 1 61 ? 71.645 30.904 47.295 1.00 62.00 115 VAL D CA 1
ATOM 3032 C C . VAL D 1 61 ? 70.722 30.944 46.079 1.00 72.46 115 VAL D C 1
ATOM 3033 O O . VAL D 1 61 ? 69.776 30.158 45.984 1.00 70.86 115 VAL D O 1
ATOM 3037 N N . LEU D 1 62 ? 70.994 31.860 45.153 1.00 60.02 116 LEU D N 1
ATOM 3038 C CA . LEU D 1 62 ? 70.129 32.038 43.993 1.00 64.38 116 LEU D CA 1
ATOM 3039 C C . LEU D 1 62 ? 70.399 30.970 42.942 1.00 66.29 116 LEU D C 1
ATOM 3040 O O . LEU D 1 62 ? 71.553 30.616 42.704 1.00 76.22 116 LEU D O 1
ATOM 3045 N N . PRO D 1 63 ? 69.336 30.448 42.306 1.00 75.26 117 PRO D N 1
ATOM 3046 C CA . PRO D 1 63 ? 69.542 29.450 41.249 1.00 70.93 117 PRO D CA 1
ATOM 3047 C C . PRO D 1 63 ? 70.303 30.021 40.057 1.00 62.65 117 PRO D C 1
ATOM 3048 O O . PRO D 1 63 ? 70.132 31.192 39.731 1.00 62.42 117 PRO D O 1
ATOM 3052 N N . LYS D 1 64 ? 71.119 29.189 39.417 1.00 71.13 118 LYS D N 1
ATOM 3053 C CA . LYS D 1 64 ? 72.007 29.639 38.352 1.00 58.30 118 LYS D CA 1
ATOM 3054 C C . LYS D 1 64 ? 71.248 30.288 37.203 1.00 65.57 118 LYS D C 1
ATOM 3055 O O . LYS D 1 64 ? 71.573 31.401 36.798 1.00 65.00 118 LYS D O 1
ATOM 3057 N N . GLU D 1 65 ? 70.236 29.598 36.685 1.00 63.41 119 GLU D N 1
ATOM 3058 C CA . GLU D 1 65 ? 69.475 30.103 35.545 1.00 74.72 119 GLU D CA 1
ATOM 3059 C C . GLU D 1 65 ? 68.874 31.471 35.851 1.00 69.10 119 GLU D C 1
ATOM 3060 O O . GLU D 1 65 ? 68.695 32.297 34.956 1.00 71.31 119 GLU D O 1
ATOM 3062 N N . LEU D 1 66 ? 68.581 31.709 37.124 1.00 54.95 120 LEU D N 1
ATOM 3063 C CA . LEU D 1 66 ? 67.949 32.950 37.548 1.00 60.93 120 LEU D CA 1
ATOM 3064 C C . LEU D 1 66 ? 68.933 34.113 37.479 1.00 75.33 120 LEU D C 1
ATOM 3065 O O . LEU D 1 66 ? 68.609 35.186 36.967 1.00 67.40 120 LEU D O 1
ATOM 3070 N N . VAL D 1 67 ? 70.135 33.894 37.999 1.00 74.16 121 VAL D N 1
ATOM 3071 C CA . VAL D 1 67 ? 71.165 34.921 37.989 1.00 67.69 121 VAL D CA 1
ATOM 3072 C C . VAL D 1 67 ? 71.573 35.242 36.554 1.00 70.48 121 VAL D C 1
ATOM 3073 O O . VAL D 1 67 ? 71.901 36.383 36.232 1.00 73.22 121 VAL D O 1
ATOM 3077 N N . GLU D 1 68 ? 71.538 34.232 35.691 1.00 72.83 122 GLU D N 1
ATOM 3078 C CA . GLU D 1 68 ? 71.904 34.416 34.294 1.00 73.14 122 GLU D CA 1
ATOM 3079 C C . GLU D 1 68 ? 70.939 35.369 33.597 1.00 73.03 122 GLU D C 1
ATOM 3080 O O . GLU D 1 68 ? 71.363 36.341 32.973 1.00 72.98 122 GLU D O 1
ATOM 3086 N N . GLU D 1 69 ? 69.643 35.094 33.718 1.00 65.82 123 GLU D N 1
ATOM 3087 C CA . GLU D 1 69 ? 68.624 35.876 33.026 1.00 78.36 123 GLU D CA 1
ATOM 3088 C C . GLU D 1 69 ? 68.603 37.332 33.489 1.00 84.26 123 GLU D C 1
ATOM 3089 O O . GLU D 1 69 ? 68.531 38.251 32.671 1.00 77.49 123 GLU D O 1
ATOM 3095 N N . PHE D 1 70 ? 68.655 37.537 34.800 1.00 75.88 124 PHE D N 1
ATOM 3096 C CA . PHE D 1 70 ? 68.605 38.881 35.360 1.00 78.36 124 PHE D CA 1
ATOM 3097 C C . PHE D 1 70 ? 69.807 39.713 34.926 1.00 82.63 124 PHE D C 1
ATOM 3098 O O . PHE D 1 70 ? 69.667 40.897 34.616 1.00 81.15 124 PHE D O 1
ATOM 3106 N N . THR D 1 71 ? 70.982 39.093 34.904 1.00 84.34 125 THR D N 1
ATOM 3107 C CA . THR D 1 71 ? 72.192 39.775 34.464 1.00 73.10 125 THR D CA 1
ATOM 3108 C C . THR D 1 71 ? 72.041 40.247 33.024 1.00 63.22 125 THR D C 1
ATOM 3109 O O . THR D 1 71 ? 72.353 41.391 32.707 1.00 73.41 125 THR D O 1
ATOM 3113 N N . GLU D 1 72 ? 71.557 39.363 32.160 1.00 61.73 126 GLU D N 1
ATOM 3114 C CA . GLU D 1 72 ? 71.368 39.692 30.753 1.00 68.05 126 GLU D CA 1
ATOM 3115 C C . GLU D 1 72 ? 70.429 40.882 30.587 1.00 81.41 126 GLU D C 1
ATOM 3116 O O . GLU D 1 72 ? 70.741 41.830 29.865 1.00 91.21 126 GLU D O 1
ATOM 3122 N N . LYS D 1 73 ? 69.287 40.835 31.264 1.00 74.07 127 LYS D N 1
ATOM 3123 C CA . LYS D 1 73 ? 68.300 41.901 31.155 1.00 72.48 127 LYS D CA 1
ATOM 3124 C C . LYS D 1 73 ? 68.799 43.195 31.795 1.00 71.63 127 LYS D C 1
ATOM 3125 O O . LYS D 1 73 ? 68.540 44.282 31.282 1.00 75.24 127 LYS D O 1
ATOM 3129 N N . PHE D 1 74 ? 69.517 43.082 32.910 1.00 65.98 128 PHE D N 1
ATOM 3130 C CA . PHE D 1 74 ? 70.038 44.260 33.603 1.00 75.97 128 PHE D CA 1
ATOM 3131 C C . PHE D 1 74 ? 71.040 45.022 32.740 1.00 83.99 128 PHE D C 1
ATOM 3132 O O . PHE D 1 74 ? 70.929 46.238 32.565 1.00 76.78 128 PHE D O 1
ATOM 3140 N N . GLU D 1 75 ? 72.024 44.304 32.212 1.00 79.64 129 GLU D N 1
ATOM 3141 C CA . GLU D 1 75 ? 73.051 44.919 31.385 1.00 83.19 129 GLU D CA 1
ATOM 3142 C C . GLU D 1 75 ? 72.426 45.518 30.129 1.00 81.63 129 GLU D C 1
ATOM 3143 O O . GLU D 1 75 ? 72.802 46.608 29.698 1.00 86.36 129 GLU D O 1
ATOM 3149 N N . SER D 1 76 ? 71.455 44.808 29.562 1.00 77.44 130 SER D N 1
ATOM 3150 C CA . SER D 1 76 ? 70.728 45.290 28.393 1.00 76.58 130 SER D CA 1
ATOM 3151 C C . SER D 1 76 ? 70.109 46.663 28.653 1.00 78.97 130 SER D C 1
ATOM 3152 O O . SER D 1 76 ? 70.234 47.575 27.837 1.00 84.67 130 SER D O 1
ATOM 3155 N N . ILE D 1 77 ? 69.455 46.805 29.800 1.00 77.36 131 ILE D N 1
ATOM 3156 C CA . ILE D 1 77 ? 68.778 48.047 30.153 1.00 78.19 131 ILE D CA 1
ATOM 3157 C C . ILE D 1 77 ? 69.769 49.129 30.561 1.00 83.95 131 ILE D C 1
ATOM 3158 O O . ILE D 1 77 ? 69.635 50.288 30.166 1.00 91.25 131 ILE D O 1
ATOM 3163 N N . GLN D 1 78 ? 70.755 48.746 31.367 1.00 84.68 132 GLN D N 1
ATOM 3164 C CA . GLN D 1 78 ? 71.716 49.699 31.912 1.00 82.54 132 GLN D CA 1
ATOM 3165 C C . GLN D 1 78 ? 72.517 50.380 30.812 1.00 87.58 132 GLN D C 1
ATOM 3166 O O . GLN D 1 78 ? 72.949 51.524 30.965 1.00 71.46 132 GLN D O 1
ATOM 3172 N N . THR D 1 79 ? 72.716 49.665 29.710 1.00 91.64 133 THR D N 1
ATOM 3173 C CA . THR D 1 79 ? 73.419 50.207 28.557 1.00 84.68 133 THR D CA 1
ATOM 3174 C C . THR D 1 79 ? 72.759 51.501 28.089 1.00 87.58 133 THR D C 1
ATOM 3175 O O . THR D 1 79 ? 73.442 52.456 27.722 1.00 100.56 133 THR D O 1
ATOM 3179 N N . GLY D 1 80 ? 71.430 51.530 28.122 1.00 81.93 134 GLY D N 1
ATOM 3180 C CA . GLY D 1 80 ? 70.679 52.690 27.676 1.00 82.44 134 GLY D CA 1
ATOM 3181 C C . GLY D 1 80 ? 70.520 53.757 28.746 1.00 86.55 134 GLY D C 1
ATOM 3182 O O . GLY D 1 80 ? 69.799 54.737 28.547 1.00 79.79 134 GLY D O 1
ATOM 3183 N N . ARG D 1 81 ? 71.200 53.573 29.875 1.00 81.63 135 ARG D N 1
ATOM 3184 C CA . ARG D 1 81 ? 71.099 54.500 31.000 1.00 73.58 135 ARG D CA 1
ATOM 3185 C C . ARG D 1 81 ? 72.395 55.275 31.229 1.00 76.69 135 ARG D C 1
ATOM 3186 O O . ARG D 1 81 ? 73.489 54.755 31.022 1.00 79.11 135 ARG D O 1
ATOM 3194 N N . LYS D 1 82 ? 72.259 56.524 31.664 1.00 79.74 136 LYS D N 1
ATOM 3195 C CA . LYS D 1 82 ? 73.410 57.383 31.913 1.00 73.97 136 LYS D CA 1
ATOM 3196 C C . LYS D 1 82 ? 74.008 57.133 33.296 1.00 79.12 136 LYS D C 1
ATOM 3197 O O . LYS D 1 82 ? 75.152 56.696 33.416 1.00 87.74 136 LYS D O 1
ATOM 3199 N N . LYS D 1 83 ? 73.229 57.424 34.334 1.00 78.33 137 LYS D N 1
ATOM 3200 C CA . LYS D 1 83 ? 73.691 57.292 35.716 1.00 79.89 137 LYS D CA 1
ATOM 3201 C C . LYS D 1 83 ? 73.996 55.842 36.098 1.00 78.99 137 LYS D C 1
ATOM 3202 O O . LYS D 1 83 ? 73.346 54.911 35.620 1.00 74.08 137 LYS D O 1
ATOM 3208 N N . ASP D 1 84 ? 74.988 55.662 36.965 1.00 73.48 138 ASP D N 1
ATOM 3209 C CA . ASP D 1 84 ? 75.455 54.327 37.325 1.00 65.19 138 ASP D CA 1
ATOM 3210 C C . ASP D 1 84 ? 74.648 53.730 38.473 1.00 70.59 138 ASP D C 1
ATOM 3211 O O . ASP D 1 84 ? 74.942 52.625 38.928 1.00 80.35 138 ASP D O 1
ATOM 3216 N N . THR D 1 85 ? 73.647 54.468 38.949 1.00 66.29 139 THR D N 1
ATOM 3217 C CA . THR D 1 85 ? 72.744 53.958 39.979 1.00 64.81 139 THR D CA 1
ATOM 3218 C C . THR D 1 85 ? 71.287 54.138 39.574 1.00 69.34 139 THR D C 1
ATOM 3219 O O . THR D 1 85 ? 70.972 54.894 38.654 1.00 70.58 139 THR D O 1
ATOM 3223 N N . GLY D 1 86 ? 70.409 53.423 40.269 1.00 69.40 140 GLY D N 1
ATOM 3224 C CA . GLY D 1 86 ? 68.978 53.515 40.044 1.00 82.73 140 GLY D CA 1
ATOM 3225 C C . GLY D 1 86 ? 68.238 53.026 41.271 1.00 73.70 140 GLY D C 1
ATOM 3226 O O . GLY D 1 86 ? 68.813 52.316 42.097 1.00 72.47 140 GLY D O 1
ATOM 3227 N N . TYR D 1 87 ? 66.969 53.403 41.400 1.00 67.07 141 TYR D N 1
ATOM 3228 C CA . TYR D 1 87 ? 66.192 53.039 42.580 1.00 63.34 141 TYR D CA 1
ATOM 3229 C C . TYR D 1 87 ? 64.744 52.712 42.242 1.00 65.37 141 TYR D C 1
ATOM 3230 O O . TYR D 1 87 ? 64.171 53.289 41.324 1.00 70.31 141 TYR D O 1
ATOM 3239 N N . SER D 1 88 ? 64.158 51.785 42.996 1.00 65.42 142 SER D N 1
ATOM 3240 C CA . SER D 1 88 ? 62.747 51.433 42.832 1.00 62.90 142 SER D CA 1
ATOM 3241 C C . SER D 1 88 ? 62.028 51.523 44.172 1.00 59.99 142 SER D C 1
ATOM 3242 O O . SER D 1 88 ? 62.660 51.549 45.228 1.00 61.79 142 SER D O 1
ATOM 3245 N N . GLY D 1 89 ? 60.702 51.532 44.126 1.00 58.46 143 GLY D N 1
ATOM 3246 C CA . GLY D 1 89 ? 59.912 51.799 45.311 1.00 55.73 143 GLY D CA 1
ATOM 3247 C C . GLY D 1 89 ? 59.988 53.253 45.728 1.00 51.41 143 GLY D C 1
ATOM 3248 O O . GLY D 1 89 ? 59.724 54.142 44.916 1.00 53.30 143 GLY D O 1
ATOM 3249 N N . ILE D 1 90 ? 60.330 53.500 46.989 1.00 51.41 144 ILE D N 1
ATOM 3250 C CA . ILE D 1 90 ? 60.265 54.848 47.542 1.00 56.23 144 ILE D CA 1
ATOM 3251 C C . ILE D 1 90 ? 61.624 55.349 48.010 1.00 68.13 144 ILE D C 1
ATOM 3252 O O . ILE D 1 90 ? 62.549 54.567 48.242 1.00 59.05 144 ILE D O 1
ATOM 3257 N N . LEU D 1 91 ? 61.727 56.670 48.123 1.00 67.15 145 LEU D N 1
ATOM 3258 C CA . LEU D 1 91 ? 62.870 57.317 48.744 1.00 51.91 145 LEU D CA 1
ATOM 3259 C C . LEU D 1 91 ? 62.376 58.510 49.559 1.00 65.83 145 LEU D C 1
ATOM 3260 O O . LEU D 1 91 ? 61.438 59.194 49.149 1.00 63.21 145 LEU D O 1
ATOM 3265 N N . ASP D 1 92 ? 62.955 58.702 50.743 1.00 65.10 146 ASP D N 1
ATOM 3266 C CA . ASP D 1 92 ? 62.650 59.857 51.592 1.00 67.24 146 ASP D CA 1
ATOM 3267 C C . ASP D 1 92 ? 63.676 60.989 51.472 1.00 76.82 146 ASP D C 1
ATOM 3268 O O . ASP D 1 92 ? 63.542 62.018 52.135 1.00 74.84 146 ASP D O 1
ATOM 3273 N N . ASN D 1 93 ? 64.692 60.797 50.635 1.00 75.08 147 ASN D N 1
ATOM 3274 C CA . ASN D 1 93 ? 65.871 61.670 50.628 1.00 66.21 147 ASN D CA 1
ATOM 3275 C C . ASN D 1 93 ? 65.580 63.155 50.407 1.00 70.64 147 ASN D C 1
ATOM 3276 O O . ASN D 1 93 ? 64.913 63.536 49.446 1.00 83.89 147 ASN D O 1
ATOM 3281 N N . SER D 1 94 ? 66.100 63.979 51.314 1.00 66.54 148 SER D N 1
ATOM 3282 C CA . SER D 1 94 ? 66.029 65.440 51.223 1.00 75.17 148 SER D CA 1
ATOM 3283 C C . SER D 1 94 ? 64.604 66.008 51.226 1.00 77.01 148 SER D C 1
ATOM 3284 O O . SER D 1 94 ? 64.383 67.133 50.774 1.00 76.20 148 SER D O 1
ATOM 3287 N N . MET D 1 95 ? 63.652 65.250 51.766 1.00 64.32 149 MET D N 1
ATOM 3288 C CA . MET D 1 95 ? 62.264 65.697 51.868 1.00 67.90 149 MET D CA 1
ATOM 3289 C C . MET D 1 95 ? 61.649 65.165 53.155 1.00 68.74 149 MET D C 1
ATOM 3290 O O . MET D 1 95 ? 62.033 64.088 53.612 1.00 73.45 149 MET D O 1
ATOM 3295 N N . PRO D 1 96 ? 60.714 65.918 53.764 1.00 57.75 150 PRO D N 1
ATOM 3296 C CA . PRO D 1 96 ? 60.019 65.309 54.901 1.00 73.04 150 PRO D CA 1
ATOM 3297 C C . PRO D 1 96 ? 58.791 64.515 54.455 1.00 64.60 150 PRO D C 1
ATOM 3298 O O . PRO D 1 96 ? 57.730 64.601 55.070 1.00 65.20 150 PRO D O 1
ATOM 3302 N N . PHE D 1 97 ? 58.966 63.698 53.424 1.00 57.75 151 PHE D N 1
ATOM 3303 C CA . PHE D 1 97 ? 57.935 62.777 52.976 1.00 67.02 151 PHE D CA 1
ATOM 3304 C C . PHE D 1 97 ? 58.566 61.684 52.136 1.00 62.51 151 PHE D C 1
ATOM 3305 O O . PHE D 1 97 ? 59.648 61.869 51.581 1.00 68.53 151 PHE D O 1
ATOM 3313 N N . ASN D 1 98 ? 57.874 60.559 52.018 1.00 62.20 152 ASN D N 1
ATOM 3314 C CA . ASN D 1 98 ? 58.291 59.510 51.105 1.00 62.29 152 ASN D CA 1
ATOM 3315 C C . ASN D 1 98 ? 57.678 59.778 49.735 1.00 61.94 152 ASN D C 1
ATOM 3316 O O . ASN D 1 98 ? 56.548 60.259 49.638 1.00 67.95 152 ASN D O 1
ATOM 3321 N N . TYR D 1 99 ? 58.436 59.496 48.683 1.00 58.17 153 TYR D N 1
ATOM 3322 C CA . TYR D 1 99 ? 57.972 59.719 47.320 1.00 60.40 153 TYR D CA 1
ATOM 3323 C C . TYR D 1 99 ? 58.414 58.583 46.407 1.00 64.55 153 TYR D C 1
ATOM 3324 O O . TYR D 1 99 ? 59.409 57.909 46.669 1.00 66.90 153 TYR D O 1
ATOM 3333 N N . VAL D 1 100 ? 57.665 58.380 45.331 1.00 58.68 154 VAL D N 1
ATOM 3334 C CA . VAL D 1 100 ? 57.977 57.346 44.357 1.00 61.25 154 VAL D CA 1
ATOM 3335 C C . VAL D 1 100 ? 59.246 57.714 43.592 1.00 64.83 154 VAL D C 1
ATOM 3336 O O . VAL D 1 100 ? 59.409 58.859 43.168 1.00 75.70 154 VAL D O 1
ATOM 3340 N N . THR D 1 101 ? 60.141 56.744 43.419 1.00 57.08 155 THR D N 1
ATOM 3341 C CA . THR D 1 101 ? 61.399 56.986 42.717 1.00 59.39 155 THR D CA 1
ATOM 3342 C C . THR D 1 101 ? 61.149 57.343 41.258 1.00 59.35 155 THR D C 1
ATOM 3343 O O . THR D 1 101 ? 60.175 56.897 40.654 1.00 56.01 155 THR D O 1
ATOM 3347 N N . ALA D 1 102 ? 62.040 58.152 40.699 1.00 73.13 156 ALA D N 1
ATOM 3348 C CA . ALA D 1 102 ? 61.893 58.613 39.330 1.00 68.06 156 ALA D CA 1
ATOM 3349 C C . ALA D 1 102 ? 62.097 57.469 38.345 1.00 62.88 156 ALA D C 1
ATOM 3350 O O . ALA D 1 102 ? 61.579 57.506 37.229 1.00 72.46 156 ALA D O 1
ATOM 3352 N N . ASP D 1 103 ? 62.837 56.448 38.766 1.00 66.15 157 ASP D N 1
ATOM 3353 C CA . ASP D 1 103 ? 63.174 55.336 37.879 1.00 75.08 157 ASP D CA 1
ATOM 3354 C C . ASP D 1 103 ? 62.052 54.305 37.752 1.00 71.53 157 ASP D C 1
ATOM 3355 O O . ASP D 1 103 ? 62.074 53.485 36.835 1.00 79.03 157 ASP D O 1
ATOM 3360 N N . LEU D 1 104 ? 61.080 54.344 38.661 1.00 66.56 158 LEU D N 1
ATOM 3361 C CA . LEU D 1 104 ? 60.025 53.331 38.700 1.00 57.15 158 LEU D CA 1
ATOM 3362 C C . LEU D 1 104 ? 59.254 53.228 37.384 1.00 73.99 158 LEU D C 1
ATOM 3363 O O . LEU D 1 104 ? 58.906 52.132 36.942 1.00 79.38 158 LEU D O 1
ATOM 3368 N N . SER D 1 105 ? 58.974 54.372 36.772 1.00 67.10 159 SER D N 1
ATOM 3369 C CA . SER D 1 105 ? 58.266 54.404 35.499 1.00 61.28 159 SER D CA 1
ATOM 3370 C C . SER D 1 105 ? 59.166 53.977 34.341 1.00 68.33 159 SER D C 1
ATOM 3371 O O . SER D 1 105 ? 58.683 53.578 33.281 1.00 67.62 159 SER D O 1
ATOM 3374 N N . GLN D 1 106 ? 60.477 54.063 34.546 1.00 72.83 160 GLN D N 1
ATOM 3375 C CA . GLN D 1 106 ? 61.435 53.753 33.491 1.00 69.13 160 GLN D CA 1
ATOM 3376 C C . GLN D 1 106 ? 61.550 52.254 33.263 1.00 69.64 160 GLN D C 1
ATOM 3377 O O . GLN D 1 106 ? 60.938 51.459 33.972 1.00 69.46 160 GLN D O 1
ATOM 3383 N N . GLU D 1 107 ? 62.363 51.877 32.282 1.00 70.70 161 GLU D N 1
ATOM 3384 C CA . GLU D 1 107 ? 62.514 50.481 31.904 1.00 66.41 161 GLU D CA 1
ATOM 3385 C C . GLU D 1 107 ? 63.204 49.689 33.014 1.00 74.34 161 GLU D C 1
ATOM 3386 O O . GLU D 1 107 ? 62.955 48.495 33.182 1.00 73.69 161 GLU D O 1
ATOM 3392 N N . LEU D 1 108 ? 64.061 50.363 33.778 1.00 75.67 162 LEU D N 1
ATOM 3393 C CA . LEU D 1 108 ? 64.757 49.726 34.893 1.00 70.10 162 LEU D CA 1
ATOM 3394 C C . LEU D 1 108 ? 63.812 49.452 36.057 1.00 77.78 162 LEU D C 1
ATOM 3395 O O . LEU D 1 108 ? 63.764 48.338 36.583 1.00 72.47 162 LEU D O 1
ATOM 3400 N N . GLY D 1 109 ? 63.065 50.478 36.458 1.00 74.79 163 GLY D N 1
ATOM 3401 C CA . GLY D 1 109 ? 62.151 50.367 37.580 1.00 67.60 163 GLY D CA 1
ATOM 3402 C C . GLY D 1 109 ? 61.036 49.376 37.318 1.00 70.21 163 GLY D C 1
ATOM 3403 O O . GLY D 1 109 ? 60.609 48.658 38.221 1.00 61.99 163 GLY D O 1
ATOM 3404 N N . GLN D 1 110 ? 60.564 49.338 36.077 1.00 65.67 164 GLN D N 1
ATOM 3405 C CA . GLN D 1 110 ? 59.539 48.384 35.684 1.00 65.28 164 GLN D CA 1
ATOM 3406 C C . GLN D 1 110 ? 60.049 46.961 35.838 1.00 67.53 164 GLN D C 1
ATOM 3407 O O . GLN D 1 110 ? 59.348 46.099 36.365 1.00 68.69 164 GLN D O 1
ATOM 3413 N N . TYR D 1 111 ? 61.274 46.720 35.389 1.00 70.75 165 TYR D N 1
ATOM 3414 C CA . TYR D 1 111 ? 61.849 45.386 35.465 1.00 64.81 165 TYR D CA 1
ATOM 3415 C C . TYR D 1 111 ? 62.065 44.989 36.922 1.00 72.46 165 TYR D C 1
ATOM 3416 O O . TYR D 1 111 ? 61.834 43.840 37.303 1.00 74.53 165 TYR D O 1
ATOM 3425 N N . LEU D 1 112 ? 62.493 45.944 37.741 1.00 61.23 166 LEU D N 1
ATOM 3426 C CA . LEU D 1 112 ? 62.760 45.660 39.146 1.00 62.40 166 LEU D CA 1
ATOM 3427 C C . LEU D 1 112 ? 61.483 45.363 39.918 1.00 62.10 166 LEU D C 1
ATOM 3428 O O . LEU D 1 112 ? 61.394 44.357 40.619 1.00 66.57 166 LEU D O 1
ATOM 3433 N N . SER D 1 113 ? 60.498 46.244 39.786 1.00 62.77 167 SER D N 1
ATOM 3434 C CA . SER D 1 113 ? 59.284 46.142 40.584 1.00 67.78 167 SER D CA 1
ATOM 3435 C C . SER D 1 113 ? 58.405 44.968 40.153 1.00 63.98 167 SER D C 1
ATOM 3436 O O . SER D 1 113 ? 57.972 44.179 40.988 1.00 62.55 167 SER D O 1
ATOM 3439 N N . GLU D 1 114 ? 58.134 44.861 38.857 1.00 66.89 168 GLU D N 1
ATOM 3440 C CA . GLU D 1 114 ? 57.180 43.872 38.357 1.00 66.91 168 GLU D CA 1
ATOM 3441 C C . GLU D 1 114 ? 57.733 42.451 38.198 1.00 68.98 168 GLU D C 1
ATOM 3442 O O . GLU D 1 114 ? 56.975 41.485 38.299 1.00 83.70 168 GLU D O 1
ATOM 3448 N N . ILE D 1 115 ? 59.033 42.322 37.941 1.00 68.74 169 ILE D N 1
ATOM 3449 C CA . ILE D 1 115 ? 59.628 41.022 37.614 1.00 69.86 169 ILE D CA 1
ATOM 3450 C C . ILE D 1 115 ? 60.640 40.533 38.652 1.00 70.96 169 ILE D C 1
ATOM 3451 O O . ILE D 1 115 ? 60.455 39.476 39.253 1.00 73.81 169 ILE D O 1
ATOM 3456 N N . VAL D 1 116 ? 61.732 41.269 38.825 1.00 61.20 170 VAL D N 1
ATOM 3457 C CA . VAL D 1 116 ? 62.813 40.819 39.697 1.00 65.64 170 VAL D CA 1
ATOM 3458 C C . VAL D 1 116 ? 62.378 40.696 41.155 1.00 63.11 170 VAL D C 1
ATOM 3459 O O . VAL D 1 116 ? 62.596 39.661 41.787 1.00 52.85 170 VAL D O 1
ATOM 3463 N N . ASN D 1 117 ? 61.768 41.750 41.688 1.00 63.63 171 ASN D N 1
ATOM 3464 C CA . ASN D 1 117 ? 61.477 41.818 43.119 1.00 65.76 171 ASN D CA 1
ATOM 3465 C C . ASN D 1 117 ? 60.548 40.717 43.638 1.00 65.68 171 ASN D C 1
ATOM 3466 O O . ASN D 1 117 ? 60.827 40.124 44.679 1.00 59.11 171 ASN D O 1
ATOM 3471 N N . PRO D 1 118 ? 59.442 40.442 42.926 1.00 58.18 172 PRO D N 1
ATOM 3472 C CA . PRO D 1 118 ? 58.556 39.356 43.357 1.00 57.88 172 PRO D CA 1
ATOM 3473 C C . PRO D 1 118 ? 59.300 38.042 43.570 1.00 61.77 172 PRO D C 1
ATOM 3474 O O . PRO D 1 118 ? 58.992 37.302 44.504 1.00 67.02 172 PRO D O 1
ATOM 3478 N N . GLN D 1 119 ? 60.277 37.764 42.715 1.00 58.67 173 GLN D N 1
ATOM 3479 C CA . GLN D 1 119 ? 61.034 36.524 42.818 1.00 47.78 173 GLN D CA 1
ATOM 3480 C C . GLN D 1 119 ? 62.088 36.613 43.918 1.00 53.28 173 GLN D C 1
ATOM 3481 O O . GLN D 1 119 ? 62.286 35.660 44.672 1.00 52.19 173 GLN D O 1
ATOM 3487 N N . ILE D 1 120 ? 62.758 37.758 44.013 1.00 52.30 174 ILE D N 1
ATOM 3488 C CA . ILE D 1 120 ? 63.781 37.951 45.035 1.00 49.93 174 ILE D CA 1
ATOM 3489 C C . ILE D 1 120 ? 63.146 38.030 46.421 1.00 61.22 174 ILE D C 1
ATOM 3490 O O . ILE D 1 120 ? 63.758 37.632 47.415 1.00 57.28 174 ILE D O 1
ATOM 3495 N N . ASN D 1 121 ? 61.915 38.535 46.482 1.00 63.10 175 ASN D N 1
ATOM 3496 C CA . ASN D 1 121 ? 61.211 38.690 47.752 1.00 56.98 175 ASN D CA 1
ATOM 3497 C C . ASN D 1 121 ? 61.085 37.364 48.499 1.00 59.49 175 ASN D C 1
ATOM 3498 O O . ASN D 1 121 ? 61.086 37.328 49.730 1.00 56.08 175 ASN D O 1
ATOM 3503 N N . TYR D 1 122 ? 60.991 36.273 47.749 1.00 54.28 176 TYR D N 1
ATOM 3504 C CA . TYR D 1 122 ? 60.859 34.956 48.352 1.00 56.24 176 TYR D CA 1
ATOM 3505 C C . TYR D 1 122 ? 62.157 34.553 49.037 1.00 53.45 176 TYR D C 1
ATOM 3506 O O . TYR D 1 122 ? 62.138 33.912 50.085 1.00 59.30 176 TYR D O 1
ATOM 3515 N N . TYR D 1 123 ? 63.285 34.937 48.447 1.00 57.46 177 TYR D N 1
ATOM 3516 C CA . TYR D 1 123 ? 64.590 34.649 49.038 1.00 58.45 177 TYR D CA 1
ATOM 3517 C C . TYR D 1 123 ? 64.911 35.619 50.170 1.00 58.42 177 TYR D C 1
ATOM 3518 O O . TYR D 1 123 ? 65.606 35.267 51.121 1.00 49.74 177 TYR D O 1
ATOM 3527 N N . ILE D 1 124 ? 64.394 36.838 50.078 1.00 52.00 178 ILE D N 1
ATOM 3528 C CA . ILE D 1 124 ? 64.480 37.751 51.203 1.00 52.37 178 ILE D CA 1
ATOM 3529 C C . ILE D 1 124 ? 63.666 37.166 52.348 1.00 53.74 178 ILE D C 1
ATOM 3530 O O . ILE D 1 124 ? 64.073 37.224 53.506 1.00 60.06 178 ILE D O 1
ATOM 3535 N N . SER D 1 125 ? 62.521 36.583 52.012 1.00 49.19 179 SER D N 1
ATOM 3536 C CA . SER D 1 125 ? 61.689 35.926 53.007 1.00 55.44 179 SER D CA 1
ATOM 3537 C C . SER D 1 125 ? 62.417 34.720 53.591 1.00 52.12 179 SER D C 1
ATOM 3538 O O . SER D 1 125 ? 62.416 34.524 54.805 1.00 53.47 179 SER D O 1
ATOM 3541 N N . LYS D 1 126 ? 63.035 33.917 52.726 1.00 53.30 180 LYS D N 1
ATOM 3542 C CA . LYS D 1 126 ? 63.864 32.801 53.178 1.00 58.30 180 LYS D CA 1
ATOM 3543 C C . LYS D 1 126 ? 64.932 33.323 54.129 1.00 56.76 180 LYS D C 1
ATOM 3544 O O . LYS D 1 126 ? 65.129 32.795 55.225 1.00 60.23 180 LYS D O 1
ATOM 3550 N N . LEU D 1 127 ? 65.600 34.386 53.701 1.00 52.98 181 LEU D N 1
ATOM 3551 C CA . LEU D 1 127 ? 66.710 34.956 54.446 1.00 48.56 181 LEU D CA 1
ATOM 3552 C C . LEU D 1 127 ? 66.300 35.448 55.827 1.00 58.58 181 LEU D C 1
ATOM 3553 O O . LEU D 1 127 ? 66.869 35.032 56.834 1.00 61.94 181 LEU D O 1
ATOM 3558 N N . LEU D 1 128 ? 65.310 36.332 55.873 1.00 60.43 182 LEU D N 1
ATOM 3559 C CA . LEU D 1 128 ? 64.942 36.978 57.124 1.00 55.73 182 LEU D CA 1
ATOM 3560 C C . LEU D 1 128 ? 64.367 35.985 58.132 1.00 53.10 182 LEU D C 1
ATOM 3561 O O . LEU D 1 128 ? 64.660 36.071 59.320 1.00 59.59 182 LEU D O 1
ATOM 3566 N N . THR D 1 129 ? 63.567 35.035 57.661 1.00 56.70 183 THR D N 1
ATOM 3567 C CA . THR D 1 129 ? 63.016 34.009 58.542 1.00 53.94 183 THR D CA 1
ATOM 3568 C C . THR D 1 129 ? 64.120 33.234 59.268 1.00 59.12 183 THR D C 1
ATOM 3569 O O . THR D 1 129 ? 63.933 32.786 60.401 1.00 60.15 183 THR D O 1
ATOM 3573 N N . CYS D 1 130 ? 65.271 33.086 58.620 1.00 62.13 184 CYS D N 1
ATOM 3574 C CA . CYS D 1 130 ? 66.402 32.395 59.234 1.00 73.87 184 CYS D CA 1
ATOM 3575 C C . CYS D 1 130 ? 67.172 33.282 60.213 1.00 76.17 184 CYS D C 1
ATOM 3576 O O . CYS D 1 130 ? 67.193 33.015 61.414 1.00 85.47 184 CYS D O 1
ATOM 3579 N N . VAL D 1 131 ? 67.823 34.321 59.698 1.00 64.39 185 VAL D N 1
ATOM 3580 C CA . VAL D 1 131 ? 68.748 35.106 60.514 1.00 75.57 185 VAL D CA 1
ATOM 3581 C C . VAL D 1 131 ? 68.091 36.128 61.451 1.00 74.49 185 VAL D C 1
ATOM 3582 O O . VAL D 1 131 ? 68.488 36.231 62.611 1.00 80.16 185 VAL D O 1
ATOM 3586 N N . SER D 1 132 ? 67.120 36.897 60.959 1.00 66.77 186 SER D N 1
ATOM 3587 C CA . SER D 1 132 ? 66.493 37.929 61.791 1.00 85.46 186 SER D CA 1
ATOM 3588 C C . SER D 1 132 ? 64.967 37.960 61.739 1.00 74.41 186 SER D C 1
ATOM 3589 O O . SER D 1 132 ? 64.374 38.341 60.731 1.00 71.66 186 SER D O 1
ATOM 3592 N N . SER D 1 133 ? 64.341 37.637 62.864 1.00 69.16 187 SER D N 1
ATOM 3593 C CA . SER D 1 133 ? 62.893 37.702 62.970 1.00 67.75 187 SER D CA 1
ATOM 3594 C C . SER D 1 133 ? 62.456 39.135 63.209 1.00 69.74 187 SER D C 1
ATOM 3595 O O . SER D 1 133 ? 61.396 39.558 62.756 1.00 70.80 187 SER D O 1
ATOM 3598 N N . ARG D 1 134 ? 63.285 39.883 63.927 1.00 65.74 188 ARG D N 1
ATOM 3599 C CA . ARG D 1 134 ? 62.931 41.237 64.314 1.00 66.11 188 ARG D CA 1
ATOM 3600 C C . ARG D 1 134 ? 62.862 42.138 63.085 1.00 71.81 188 ARG D C 1
ATOM 3601 O O . ARG D 1 134 ? 62.096 43.103 63.054 1.00 68.20 188 ARG D O 1
ATOM 3609 N N . THR D 1 135 ? 63.648 41.807 62.067 1.00 65.47 189 THR D N 1
ATOM 3610 C CA . THR D 1 135 ? 63.679 42.602 60.845 1.00 66.40 189 THR D CA 1
ATOM 3611 C C . THR D 1 135 ? 62.375 42.466 60.076 1.00 67.04 189 THR D C 1
ATOM 3612 O O . THR D 1 135 ? 61.780 43.457 59.657 1.00 64.70 189 THR D O 1
ATOM 3616 N N . ILE D 1 136 ? 61.936 41.230 59.890 1.00 64.71 190 ILE D N 1
ATOM 3617 C CA . ILE D 1 136 ? 60.780 40.967 59.055 1.00 59.34 190 ILE D CA 1
ATOM 3618 C C . ILE D 1 136 ? 59.492 41.375 59.769 1.00 61.91 190 ILE D C 1
ATOM 3619 O O . ILE D 1 136 ? 58.576 41.891 59.134 1.00 66.04 190 ILE D O 1
ATOM 3624 N N . ASN D 1 137 ? 59.422 41.168 61.083 1.00 60.81 191 ASN D N 1
ATOM 3625 C CA A ASN D 1 137 ? 58.234 41.571 61.828 0.50 69.53 191 ASN D CA 1
ATOM 3626 C CA B ASN D 1 137 ? 58.262 41.575 61.868 0.50 68.81 191 ASN D CA 1
ATOM 3627 C C . ASN D 1 137 ? 58.056 43.080 61.764 1.00 65.78 191 ASN D C 1
ATOM 3628 O O . ASN D 1 137 ? 56.935 43.583 61.842 1.00 67.03 191 ASN D O 1
ATOM 3637 N N . TYR D 1 138 ? 59.166 43.791 61.604 1.00 59.54 192 TYR D N 1
ATOM 3638 C CA . TYR D 1 138 ? 59.151 45.241 61.508 1.00 61.12 192 TYR D CA 1
ATOM 3639 C C . TYR D 1 138 ? 58.750 45.714 60.114 1.00 60.64 192 TYR D C 1
ATOM 3640 O O . TYR D 1 138 ? 57.985 46.666 59.972 1.00 67.89 192 TYR D O 1
ATOM 3649 N N . LEU D 1 139 ? 59.266 45.049 59.088 1.00 52.13 193 LEU D N 1
ATOM 3650 C CA . LEU D 1 139 ? 59.052 45.491 57.713 1.00 53.89 193 LEU D CA 1
ATOM 3651 C C . LEU D 1 139 ? 57.592 45.357 57.296 1.00 64.05 193 LEU D C 1
ATOM 3652 O O . LEU D 1 139 ? 57.136 46.044 56.381 1.00 67.14 193 LEU D O 1
ATOM 3657 N N . VAL D 1 140 ? 56.861 44.472 57.966 1.00 53.09 194 VAL D N 1
ATOM 3658 C CA . VAL D 1 140 ? 55.453 44.269 57.646 1.00 64.65 194 VAL D CA 1
ATOM 3659 C C . VAL D 1 140 ? 54.579 45.256 58.405 1.00 61.86 194 VAL D C 1
ATOM 3660 O O . VAL D 1 140 ? 53.358 45.234 58.271 1.00 66.24 194 VAL D O 1
ATOM 3664 N N . SER D 1 141 ? 55.208 46.110 59.209 1.00 59.08 195 SER D N 1
ATOM 3665 C CA . SER D 1 141 ? 54.493 47.163 59.925 1.00 57.79 195 SER D CA 1
ATOM 3666 C C . SER D 1 141 ? 54.448 48.450 59.105 1.00 61.15 195 SER D C 1
ATOM 3667 O O . SER D 1 141 ? 53.937 49.471 59.564 1.00 74.57 195 SER D O 1
ATOM 3670 N N . LEU D 1 142 ? 54.993 48.400 57.895 1.00 54.88 196 LEU D N 1
ATOM 3671 C CA . LEU D 1 142 ? 55.033 49.568 57.031 1.00 56.00 196 LEU D CA 1
ATOM 3672 C C . LEU D 1 142 ? 53.758 49.679 56.208 1.00 66.67 196 LEU D C 1
ATOM 3673 O O . LEU D 1 142 ? 52.886 48.811 56.269 1.00 70.28 196 LEU D O 1
ATOM 3678 N N . ASN D 1 143 ? 53.679 50.744 55.419 1.00 59.45 197 ASN D N 1
ATOM 3679 C CA . ASN D 1 143 ? 52.508 51.037 54.609 1.00 49.49 197 ASN D CA 1
ATOM 3680 C C . ASN D 1 143 ? 52.248 49.956 53.567 1.00 53.72 197 ASN D C 1
ATOM 3681 O O . ASN D 1 143 ? 53.183 49.468 52.935 1.00 64.29 197 ASN D O 1
ATOM 3686 N N . ASP D 1 144 ? 50.979 49.597 53.382 1.00 46.94 198 ASP D N 1
ATOM 3687 C CA . ASP D 1 144 ? 50.598 48.625 52.358 1.00 52.33 198 ASP D CA 1
ATOM 3688 C C . ASP D 1 144 ? 51.033 49.104 50.983 1.00 61.47 198 ASP D C 1
ATOM 3689 O O . ASP D 1 144 ? 51.330 48.301 50.097 1.00 69.27 198 ASP D O 1
ATOM 3694 N N . SER D 1 145 ? 51.061 50.420 50.811 1.00 49.95 199 SER D N 1
ATOM 3695 C CA . SER D 1 145 ? 51.384 51.013 49.525 1.00 54.48 199 SER D CA 1
ATOM 3696 C C . SER D 1 145 ? 52.817 50.682 49.144 1.00 54.58 199 SER D C 1
ATOM 3697 O O . SER D 1 145 ? 53.102 50.373 47.988 1.00 58.31 199 SER D O 1
ATOM 3700 N N . TYR D 1 146 ? 53.715 50.732 50.123 1.00 54.07 200 TYR D N 1
ATOM 3701 C CA . TYR D 1 146 ? 55.127 50.478 49.867 1.00 61.11 200 TYR D CA 1
ATOM 3702 C C . TYR D 1 146 ? 55.331 49.048 49.363 1.00 58.93 200 TYR D C 1
ATOM 3703 O O . TYR D 1 146 ? 56.006 48.828 48.356 1.00 56.16 200 TYR D O 1
ATOM 3712 N N . TYR D 1 147 ? 54.737 48.084 50.062 1.00 58.63 201 TYR D N 1
ATOM 3713 C CA . TYR D 1 147 ? 54.866 46.672 49.699 1.00 55.99 201 TYR D CA 1
ATOM 3714 C C . TYR D 1 147 ? 54.341 46.413 48.292 1.00 55.35 201 TYR D C 1
ATOM 3715 O O . TYR D 1 147 ? 54.964 45.697 47.512 1.00 61.31 201 TYR D O 1
ATOM 3724 N N . ALA D 1 148 ? 53.198 47.009 47.973 1.00 54.32 202 ALA D N 1
ATOM 3725 C CA . ALA D 1 148 ? 52.590 46.856 46.657 1.00 53.49 202 ALA D CA 1
ATOM 3726 C C . ALA D 1 148 ? 53.401 47.562 45.578 1.00 59.54 202 ALA D C 1
ATOM 3727 O O . ALA D 1 148 ? 53.576 47.039 44.476 1.00 53.45 202 ALA D O 1
ATOM 3729 N N . LEU D 1 149 ? 53.891 48.754 45.906 1.00 61.31 203 LEU D N 1
ATOM 3730 C CA . LEU D 1 149 ? 54.622 49.584 44.953 1.00 54.59 203 LEU D CA 1
ATOM 3731 C C . LEU D 1 149 ? 55.917 48.925 44.505 1.00 65.29 203 LEU D C 1
ATOM 3732 O O . LEU D 1 149 ? 56.232 48.893 43.314 1.00 68.68 203 LEU D O 1
ATOM 3737 N N . ASN D 1 150 ? 56.675 48.429 45.476 1.00 53.65 204 ASN D N 1
ATOM 3738 C CA . ASN D 1 150 ? 57.961 47.805 45.213 1.00 49.43 204 ASN D CA 1
ATOM 3739 C C . ASN D 1 150 ? 57.900 46.273 45.116 1.00 64.85 204 ASN D C 1
ATOM 3740 O O . ASN D 1 150 ? 58.904 45.629 44.802 1.00 55.23 204 ASN D O 1
ATOM 3745 N N . ASN D 1 151 ? 56.722 45.698 45.365 1.00 64.44 205 ASN D N 1
ATOM 3746 C CA . ASN D 1 151 ? 56.548 44.241 45.394 1.00 60.23 205 ASN D CA 1
ATOM 3747 C C . ASN D 1 151 ? 57.633 43.551 46.221 1.00 56.93 205 ASN D C 1
ATOM 3748 O O . ASN D 1 151 ? 58.206 42.545 45.805 1.00 56.64 205 ASN D O 1
ATOM 3753 N N . CYS D 1 152 ? 57.918 44.107 47.394 1.00 57.28 206 CYS D N 1
ATOM 3754 C CA . CYS D 1 152 ? 58.938 43.548 48.272 1.00 46.51 206 CYS D CA 1
ATOM 3755 C C . CYS D 1 152 ? 58.721 43.974 49.725 1.00 50.22 206 CYS D C 1
ATOM 3756 O O . CYS D 1 152 ? 58.051 44.969 49.991 1.00 62.27 206 CYS D O 1
ATOM 3759 N N . LEU D 1 153 ? 59.295 43.224 50.662 1.00 54.38 207 LEU D N 1
ATOM 3760 C CA . LEU D 1 153 ? 59.211 43.574 52.078 1.00 54.83 207 LEU D CA 1
ATOM 3761 C C . LEU D 1 153 ? 59.966 44.868 52.381 1.00 59.66 207 LEU D C 1
ATOM 3762 O O . LEU D 1 153 ? 59.638 45.571 53.337 1.00 65.38 207 LEU D O 1
ATOM 3767 N N . TYR D 1 154 ? 60.981 45.164 51.571 1.00 47.76 208 TYR D N 1
ATOM 3768 C CA . TYR D 1 154 ? 61.727 46.415 51.677 1.00 55.32 208 TYR D CA 1
ATOM 3769 C C . TYR D 1 154 ? 61.092 47.486 50.791 1.00 50.70 208 TYR D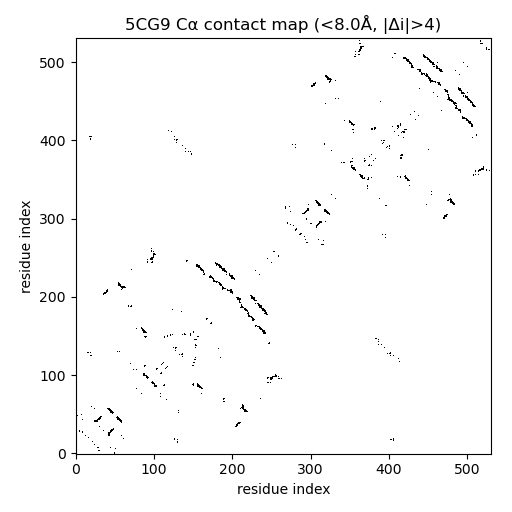 C 1
ATOM 3770 O O . TYR D 1 154 ? 60.831 47.233 49.615 1.00 53.41 208 TYR D O 1
ATOM 3779 N N . PRO D 1 155 ? 60.847 48.690 51.341 1.00 51.30 209 PRO D N 1
ATOM 3780 C CA . PRO D 1 155 ? 60.182 49.713 50.524 1.00 51.19 209 PRO D CA 1
ATOM 3781 C C . PRO D 1 155 ? 61.035 50.201 49.367 1.00 52.91 209 PRO D C 1
ATOM 3782 O O . PRO D 1 155 ? 60.498 50.747 48.405 1.00 56.84 209 PRO D O 1
ATOM 3786 N N . SER D 1 156 ? 62.346 50.008 49.474 1.00 54.05 210 SER D N 1
ATOM 3787 C CA . SER D 1 156 ? 63.292 50.599 48.536 1.00 56.99 210 SER D CA 1
ATOM 3788 C C . SER D 1 156 ? 64.334 49.596 48.048 1.00 57.93 210 SER D C 1
ATOM 3789 O O . SER D 1 156 ? 64.914 48.850 48.842 1.00 56.33 210 SER D O 1
ATOM 3792 N N . THR D 1 157 ? 64.561 49.590 46.736 1.00 55.81 211 THR D N 1
ATOM 3793 C CA . THR D 1 157 ? 65.617 48.789 46.125 1.00 63.30 211 THR D CA 1
ATOM 3794 C C . THR D 1 157 ? 66.614 49.676 45.386 1.00 69.51 211 THR D C 1
ATOM 3795 O O . THR D 1 157 ? 66.224 50.492 44.551 1.00 69.20 211 THR D O 1
ATOM 3799 N N . ALA D 1 158 ? 67.897 49.499 45.687 1.00 56.96 212 ALA D N 1
ATOM 3800 C CA . ALA D 1 158 ? 68.960 50.221 44.999 1.00 69.97 212 ALA D CA 1
ATOM 3801 C C . ALA D 1 158 ? 69.629 49.319 43.971 1.00 67.07 212 ALA D C 1
ATOM 3802 O O . ALA D 1 158 ? 69.880 48.142 44.234 1.00 64.32 212 ALA D O 1
ATOM 3804 N N . PHE D 1 159 ? 69.910 49.889 42.803 1.00 57.97 213 PHE D N 1
ATOM 3805 C CA . PHE D 1 159 ? 70.571 49.183 41.710 1.00 61.23 213 PHE D CA 1
ATOM 3806 C C . PHE D 1 159 ? 71.959 49.774 41.457 1.00 76.30 213 PHE D C 1
ATOM 3807 O O . PHE D 1 159 ? 72.077 50.902 40.979 1.00 67.14 213 PHE D O 1
ATOM 3815 N N . ASN D 1 160 ? 73.001 49.008 41.778 1.00 70.49 214 ASN D N 1
ATOM 3816 C CA . ASN D 1 160 ? 74.383 49.468 41.631 1.00 66.20 214 ASN D CA 1
ATOM 3817 C C . ASN D 1 160 ? 75.075 48.794 40.451 1.00 65.11 214 ASN D C 1
ATOM 3818 O O . ASN D 1 160 ? 75.223 47.573 40.428 1.00 70.84 214 ASN D O 1
ATOM 3823 N N . SER D 1 161 ? 75.491 49.599 39.475 1.00 60.32 215 SER D N 1
ATOM 3824 C CA . SER D 1 161 ? 76.246 49.110 38.323 1.00 67.62 215 SER D CA 1
ATOM 3825 C C . SER D 1 161 ? 77.682 49.623 38.387 1.00 75.27 215 SER D C 1
ATOM 3826 O O . SER D 1 161 ? 77.927 50.819 38.234 1.00 64.09 215 SER D O 1
ATOM 3829 N N . LEU D 1 162 ? 78.622 48.711 38.624 1.00 73.04 216 LEU D N 1
ATOM 3830 C CA . LEU D 1 162 ? 80.031 49.064 38.730 1.00 75.82 216 LEU D CA 1
ATOM 3831 C C . LEU D 1 162 ? 80.837 48.458 37.593 1.00 74.47 216 LEU D C 1
ATOM 3832 O O . LEU D 1 162 ? 81.073 47.252 37.566 1.00 72.23 216 LEU D O 1
ATOM 3837 N N . LYS D 1 163 ? 81.256 49.305 36.659 1.00 81.34 217 LYS D N 1
ATOM 3838 C CA . LYS D 1 163 ? 82.202 48.912 35.624 1.00 83.51 217 LYS D CA 1
ATOM 3839 C C . LYS D 1 163 ? 83.622 49.212 36.091 1.00 80.76 217 LYS D C 1
ATOM 3840 O O . LYS D 1 163 ? 83.817 50.013 37.006 1.00 87.07 217 LYS D O 1
ATOM 3846 N N . PRO D 1 164 ? 84.620 48.554 35.480 1.00 84.95 218 PRO D N 1
ATOM 3847 C CA . PRO D 1 164 ? 86.016 48.684 35.921 1.00 87.93 218 PRO D CA 1
ATOM 3848 C C . PRO D 1 164 ? 86.545 50.118 36.006 1.00 85.01 218 PRO D C 1
ATOM 3849 O O . PRO D 1 164 ? 86.195 50.973 35.190 1.00 74.73 218 PRO D O 1
ATOM 3853 N N . SER D 1 165 ? 87.385 50.354 37.011 1.00 81.45 219 SER D N 1
ATOM 3854 C CA . SER D 1 165 ? 88.127 51.605 37.164 1.00 92.20 219 SER D CA 1
ATOM 3855 C C . SER D 1 165 ? 87.237 52.841 37.285 1.00 94.86 219 SER D C 1
ATOM 3856 O O . SER D 1 165 ? 87.650 53.940 36.909 1.00 112.09 219 SER D O 1
ATOM 3859 N N . ASN D 1 166 ? 86.028 52.671 37.812 1.00 89.15 220 ASN D N 1
ATOM 3860 C CA . ASN D 1 166 ? 85.224 53.824 38.197 1.00 93.25 220 ASN D CA 1
ATOM 3861 C C . ASN D 1 166 ? 85.294 53.991 39.702 1.00 86.58 220 ASN D C 1
ATOM 3862 O O . ASN D 1 166 ? 84.655 53.250 40.443 1.00 85.23 220 ASN D O 1
ATOM 3867 N N . ASP D 1 167 ? 86.042 54.998 40.142 1.00 81.03 221 ASP D N 1
ATOM 3868 C CA . ASP D 1 167 ? 86.210 55.272 41.564 1.00 73.15 221 ASP D CA 1
ATOM 3869 C C . ASP D 1 167 ? 85.200 56.302 42.060 1.00 75.31 221 ASP D C 1
ATOM 3870 O O . ASP D 1 167 ? 85.100 56.555 43.260 1.00 72.37 221 ASP D O 1
ATOM 3875 N N . GLY D 1 168 ? 84.458 56.895 41.131 1.00 72.93 222 GLY D N 1
ATOM 3876 C CA . GLY D 1 168 ? 83.491 57.921 41.470 1.00 82.96 222 GLY D CA 1
ATOM 3877 C C . GLY D 1 168 ? 82.229 57.343 42.076 1.00 81.70 222 GLY D C 1
ATOM 3878 O O . GLY D 1 168 ? 81.471 58.053 42.739 1.00 79.78 222 GLY D O 1
ATOM 3879 N N . HIS D 1 169 ? 82.005 56.051 41.846 1.00 78.44 223 HIS D N 1
ATOM 3880 C CA . HIS D 1 169 ? 80.817 55.375 42.355 1.00 75.75 223 HIS D CA 1
ATOM 3881 C C . HIS D 1 169 ? 80.768 55.453 43.876 1.00 78.29 223 HIS D C 1
ATOM 3882 O O . HIS D 1 169 ? 81.792 55.325 44.545 1.00 77.97 223 HIS D O 1
ATOM 3889 N N . ARG D 1 170 ? 79.571 55.662 44.416 1.00 57.99 224 ARG D N 1
ATOM 3890 C CA . ARG D 1 170 ? 79.411 55.885 45.847 1.00 67.93 224 ARG D CA 1
ATOM 3891 C C . ARG D 1 170 ? 79.772 54.652 46.672 1.00 62.59 224 ARG D C 1
ATOM 3892 O O . ARG D 1 170 ? 80.047 54.760 47.867 1.00 65.74 224 ARG D O 1
ATOM 3900 N N . ILE D 1 171 ? 79.759 53.483 46.039 1.00 60.72 225 ILE D N 1
ATOM 3901 C CA . ILE D 1 171 ? 80.097 52.243 46.731 1.00 70.25 225 ILE D CA 1
ATOM 3902 C C . ILE D 1 171 ? 81.611 52.100 46.875 1.00 83.31 225 ILE D C 1
ATOM 3903 O O . ILE D 1 171 ? 82.096 51.386 47.754 1.00 78.15 225 ILE D O 1
ATOM 3908 N N . ARG D 1 172 ? 82.350 52.785 46.007 1.00 79.28 226 ARG D N 1
ATOM 3909 C CA . ARG D 1 172 ? 83.808 52.761 46.045 1.00 70.50 226 ARG D CA 1
ATOM 3910 C C . ARG D 1 172 ? 84.348 53.631 47.176 1.00 69.91 226 ARG D C 1
ATOM 3911 O O . ARG D 1 172 ? 85.509 53.511 47.561 1.00 80.38 226 ARG D O 1
ATOM 3919 N N . LYS D 1 173 ? 83.503 54.510 47.699 1.00 71.86 227 LYS D N 1
ATOM 3920 C CA . LYS D 1 173 ? 83.900 55.412 48.771 1.00 73.50 227 LYS D CA 1
ATOM 3921 C C . LYS D 1 173 ? 83.470 54.839 50.121 1.00 66.66 227 LYS D C 1
ATOM 3922 O O . LYS D 1 173 ? 82.298 54.517 50.306 1.00 78.00 227 LYS D O 1
ATOM 3926 N N . PRO D 1 174 ? 84.415 54.690 51.068 1.00 78.44 228 PRO D N 1
ATOM 3927 C CA . PRO D 1 174 ? 84.016 54.160 52.378 1.00 77.46 228 PRO D CA 1
ATOM 3928 C C . PRO D 1 174 ? 82.927 54.993 53.041 1.00 67.82 228 PRO D C 1
ATOM 3929 O O . PRO D 1 174 ? 83.029 56.216 53.119 1.00 76.15 228 PRO D O 1
ATOM 3933 N N . HIS D 1 175 ? 81.882 54.318 53.501 1.00 84.80 229 HIS D N 1
ATOM 3934 C CA . HIS D 1 175 ? 80.728 54.989 54.076 1.00 80.10 229 HIS D CA 1
ATOM 3935 C C . HIS D 1 175 ? 79.953 54.052 54.984 1.00 77.41 229 HIS D C 1
ATOM 3936 O O . HIS D 1 175 ? 80.131 52.832 54.934 1.00 73.27 229 HIS D O 1
ATOM 3943 N N . LYS D 1 176 ? 79.113 54.636 55.832 1.00 72.25 230 LYS D N 1
ATOM 3944 C CA . LYS D 1 176 ? 77.998 53.907 56.410 1.00 76.76 230 LYS D CA 1
ATOM 3945 C C . LYS D 1 176 ? 76.766 54.337 55.628 1.00 78.65 230 LYS D C 1
ATOM 3946 O O . LYS D 1 176 ? 76.851 55.233 54.789 1.00 82.95 230 LYS D O 1
ATOM 3952 N N . ASP D 1 177 ? 75.619 53.734 55.920 1.00 74.40 231 ASP D N 1
ATOM 3953 C CA . ASP D 1 177 ? 74.359 54.219 55.373 1.00 87.74 231 ASP D CA 1
ATOM 3954 C C . ASP D 1 177 ? 73.529 54.747 56.527 1.00 92.71 231 ASP D C 1
ATOM 3955 O O . ASP D 1 177 ? 72.936 53.980 57.287 1.00 81.01 231 ASP D O 1
ATOM 3960 N N . ASN D 1 178 ? 73.434 56.069 56.600 1.00 81.15 232 ASN D N 1
ATOM 3961 C CA . ASN D 1 178 ? 72.985 56.738 57.814 1.00 76.93 232 ASN D CA 1
ATOM 3962 C C . ASN D 1 178 ? 71.469 56.768 57.982 1.00 73.50 232 ASN D C 1
ATOM 3963 O O . ASN D 1 178 ? 70.971 56.974 59.088 1.00 75.62 232 ASN D O 1
ATOM 3968 N N . LEU D 1 179 ? 70.739 56.566 56.890 1.00 77.73 233 LEU D N 1
ATOM 3969 C CA . LEU D 1 179 ? 69.281 56.644 56.928 1.00 67.09 233 LEU D CA 1
ATOM 3970 C C . LEU D 1 179 ? 68.587 55.299 57.180 1.00 70.67 233 LEU D C 1
ATOM 3971 O O . LEU D 1 179 ? 67.380 55.267 57.411 1.00 73.11 233 LEU D O 1
ATOM 3976 N N . ASP D 1 180 ? 69.337 54.199 57.156 1.00 69.16 234 ASP D N 1
ATOM 3977 C CA . ASP D 1 180 ? 68.737 52.868 57.278 1.00 59.23 234 ASP D CA 1
ATOM 3978 C C . ASP D 1 180 ? 68.285 52.576 58.701 1.00 64.53 234 ASP D C 1
ATOM 3979 O O . ASP D 1 180 ? 69.071 52.681 59.642 1.00 72.33 234 ASP D O 1
ATOM 3984 N N . ILE D 1 181 ? 67.011 52.224 58.854 1.00 64.84 235 ILE D N 1
ATOM 3985 C CA . ILE D 1 181 ? 66.470 51.873 60.162 1.00 59.01 235 ILE D CA 1
ATOM 3986 C C . ILE D 1 181 ? 66.543 50.364 60.411 1.00 66.52 235 ILE D C 1
ATOM 3987 O O . ILE D 1 181 ? 66.329 49.903 61.532 1.00 64.26 235 ILE D O 1
ATOM 3992 N N . THR D 1 182 ? 66.862 49.604 59.365 1.00 58.32 236 THR D N 1
ATOM 3993 C CA . THR D 1 182 ? 67.046 48.158 59.482 1.00 67.73 236 THR D CA 1
ATOM 3994 C C . THR D 1 182 ? 68.176 47.678 58.586 1.00 67.93 236 THR D C 1
ATOM 3995 O O . THR D 1 182 ? 68.514 48.339 57.602 1.00 61.91 236 THR D O 1
ATOM 3999 N N . PRO D 1 183 ? 68.750 46.509 58.912 1.00 57.77 237 PRO D N 1
ATOM 4000 C CA . PRO D 1 183 ? 69.792 45.936 58.058 1.00 54.16 237 PRO D CA 1
ATOM 4001 C C . PRO D 1 183 ? 69.286 45.696 56.640 1.00 59.76 237 PRO D C 1
ATOM 4002 O O . PRO D 1 183 ? 68.104 45.403 56.452 1.00 62.33 237 PRO D O 1
ATOM 4006 N N . SER D 1 184 ? 70.180 45.810 55.664 1.00 59.80 238 SER D N 1
ATOM 4007 C CA . SER D 1 184 ? 69.817 45.664 54.260 1.00 55.93 238 SER D CA 1
ATOM 4008 C C . SER D 1 184 ? 70.204 44.282 53.741 1.00 64.95 238 SER D C 1
ATOM 4009 O O . SER D 1 184 ? 71.202 43.706 54.170 1.00 74.03 238 SER D O 1
ATOM 4012 N N . SER D 1 185 ? 69.389 43.750 52.836 1.00 58.12 239 SER D N 1
ATOM 4013 C CA . SER D 1 185 ? 69.675 42.479 52.181 1.00 64.64 239 SER D CA 1
ATOM 4014 C C . SER D 1 185 ? 70.250 42.755 50.799 1.00 63.63 239 SER D C 1
ATOM 4015 O O . SER D 1 185 ? 69.626 43.443 49.991 1.00 53.22 239 SER D O 1
ATOM 4018 N N . LEU D 1 186 ? 71.441 42.226 50.533 1.00 65.48 240 LEU D N 1
ATOM 4019 C CA . LEU D 1 186 ? 72.131 42.499 49.277 1.00 60.09 240 LEU D CA 1
ATOM 4020 C C . LEU D 1 186 ? 72.179 41.265 48.381 1.00 59.03 240 LEU D C 1
ATOM 4021 O O . LEU D 1 186 ? 72.403 40.154 48.854 1.00 61.13 240 LEU D O 1
ATOM 4026 N N . PHE D 1 187 ? 71.957 41.474 47.087 1.00 60.17 241 PHE D N 1
ATOM 4027 C CA . PHE D 1 187 ? 72.024 40.407 46.093 1.00 58.01 241 PHE D CA 1
ATOM 4028 C C . PHE D 1 187 ? 72.941 40.843 44.961 1.00 61.87 241 PHE D C 1
ATOM 4029 O O . PHE D 1 187 ? 72.890 41.994 44.528 1.00 65.80 241 PHE D O 1
ATOM 4037 N N . TYR D 1 188 ? 73.765 39.921 44.475 1.00 66.10 242 TYR D N 1
ATOM 4038 C CA . TYR D 1 188 ? 74.786 40.259 43.490 1.00 65.42 242 TYR D CA 1
ATOM 4039 C C . TYR D 1 188 ? 74.551 39.575 42.150 1.00 64.95 242 TYR D C 1
ATOM 4040 O O . TYR D 1 188 ? 74.023 38.465 42.084 1.00 64.23 242 TYR D O 1
ATOM 4049 N N . PHE D 1 189 ? 74.932 40.275 41.086 1.00 63.01 243 PHE D N 1
ATOM 4050 C CA . PHE D 1 189 ? 74.736 39.807 39.719 1.00 62.17 243 PHE D CA 1
ATOM 4051 C C . PHE D 1 189 ? 75.915 40.228 38.839 1.00 72.42 243 PHE D C 1
ATOM 4052 O O . PHE D 1 189 ? 76.901 40.780 39.329 1.00 68.02 243 PHE D O 1
ATOM 4060 N N . GLY D 1 190 ? 75.811 39.967 37.539 1.00 67.71 244 GLY D N 1
ATOM 4061 C CA . GLY D 1 190 ? 76.872 40.313 36.611 1.00 68.10 244 GLY D CA 1
ATOM 4062 C C . GLY D 1 190 ? 77.975 39.277 36.634 1.00 82.75 244 GLY D C 1
ATOM 4063 O O . GLY D 1 190 ? 77.756 38.144 37.059 1.00 71.55 244 GLY D O 1
ATOM 4064 N N . ASN D 1 191 ? 79.157 39.659 36.157 1.00 90.01 245 ASN D N 1
ATOM 4065 C CA . ASN D 1 191 ? 80.315 38.777 36.187 1.00 79.13 245 ASN D CA 1
ATOM 4066 C C . ASN D 1 191 ? 81.582 39.512 36.604 1.00 78.10 245 ASN D C 1
ATOM 4067 O O . ASN D 1 191 ? 81.974 40.502 35.986 1.00 71.65 245 ASN D O 1
ATOM 4072 N N . PHE D 1 192 ? 82.204 39.030 37.675 1.00 64.84 246 PHE D N 1
ATOM 4073 C CA . PHE D 1 192 ? 83.489 39.546 38.120 1.00 71.87 246 PHE D CA 1
ATOM 4074 C C . PHE D 1 192 ? 84.213 38.470 38.919 1.00 80.01 246 PHE D C 1
ATOM 4075 O O . PHE D 1 192 ? 83.576 37.595 39.505 1.00 87.37 246 PHE D O 1
ATOM 4083 N N . GLN D 1 193 ? 85.541 38.538 38.944 1.00 76.14 247 GLN D N 1
ATOM 4084 C CA . GLN D 1 193 ? 86.345 37.535 39.634 1.00 73.26 247 GLN D CA 1
ATOM 4085 C C . GLN D 1 193 ? 86.197 37.663 41.146 1.00 75.34 247 GLN D C 1
ATOM 4086 O O . GLN D 1 193 ? 85.838 38.725 41.653 1.00 76.00 247 GLN D O 1
ATOM 4092 N N . ASN D 1 194 ? 86.487 36.579 41.861 1.00 80.40 248 ASN D N 1
ATOM 4093 C CA . ASN D 1 194 ? 86.332 36.547 43.313 1.00 75.77 248 ASN D CA 1
ATOM 4094 C C . ASN D 1 194 ? 87.557 37.103 44.022 1.00 80.73 248 ASN D C 1
ATOM 4095 O O . ASN D 1 194 ? 87.627 37.098 45.250 1.00 85.27 248 ASN D O 1
ATOM 4100 N N . THR D 1 195 ? 88.532 37.552 43.239 1.00 87.06 249 THR D N 1
ATOM 4101 C CA . THR D 1 195 ? 89.668 38.295 43.773 1.00 96.06 249 THR D CA 1
ATOM 4102 C C . THR D 1 195 ? 89.380 39.799 43.770 1.00 90.61 249 THR D C 1
ATOM 4103 O O . THR D 1 195 ? 90.144 40.583 44.334 1.00 92.05 249 THR D O 1
ATOM 4107 N N . GLU D 1 196 ? 88.267 40.185 43.146 1.00 90.01 250 GLU D N 1
ATOM 4108 C CA . GLU D 1 196 ? 87.920 41.591 42.950 1.00 86.39 250 GLU D CA 1
ATOM 4109 C C . GLU D 1 196 ? 86.475 41.876 43.350 1.00 84.37 250 GLU D C 1
ATO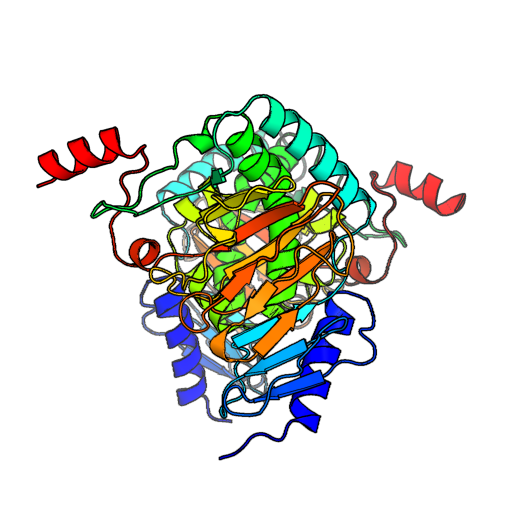M 4110 O O . GLU D 1 196 ? 85.667 40.958 43.486 1.00 86.84 250 GLU D O 1
ATOM 4116 N N . GLY D 1 197 ? 86.161 43.157 43.531 1.00 79.65 251 GLY D N 1
ATOM 4117 C CA . GLY D 1 197 ? 84.796 43.599 43.759 1.00 68.11 251 GLY D CA 1
ATOM 4118 C C . GLY D 1 197 ? 84.212 43.197 45.099 1.00 71.58 251 GLY D C 1
ATOM 4119 O O . GLY D 1 197 ? 83.001 43.277 45.302 1.00 67.05 251 GLY D O 1
ATOM 4120 N N . TYR D 1 198 ? 85.069 42.768 46.019 1.00 73.17 252 TYR D N 1
ATOM 4121 C CA . TYR D 1 198 ? 84.618 42.323 47.333 1.00 73.93 252 TYR D CA 1
ATOM 4122 C C . TYR D 1 198 ? 84.140 43.511 48.156 1.00 65.52 252 TYR D C 1
ATOM 4123 O O . TYR D 1 198 ? 84.433 44.659 47.828 1.00 71.14 252 TYR D O 1
ATOM 4132 N N . LEU D 1 199 ? 83.357 43.230 49.193 1.00 60.75 253 LEU D N 1
ATOM 4133 C CA . LEU D 1 199 ? 82.931 44.260 50.129 1.00 64.75 253 LEU D CA 1
ATOM 4134 C C . LEU D 1 199 ? 83.779 44.188 51.389 1.00 56.73 253 LEU D C 1
ATOM 4135 O O . LEU D 1 199 ? 83.743 43.195 52.112 1.00 59.74 253 LEU D O 1
ATOM 4140 N N . GLU D 1 200 ? 84.539 45.245 51.650 1.00 72.52 254 GLU D N 1
ATOM 4141 C CA . GLU D 1 200 ? 85.356 45.319 52.854 1.00 74.55 254 GLU D CA 1
ATOM 4142 C C . GLU D 1 200 ? 84.646 46.120 53.934 1.00 74.59 254 GLU D C 1
ATOM 4143 O O . GLU D 1 200 ? 84.042 47.155 53.654 1.00 74.21 254 GLU D O 1
ATOM 4149 N N . LEU D 1 201 ? 84.712 45.624 55.164 1.00 73.42 255 LEU D N 1
ATOM 4150 C CA . LEU D 1 201 ? 84.339 46.414 56.326 1.00 71.86 255 LEU D CA 1
ATOM 4151 C C . LEU D 1 201 ? 85.612 47.033 56.879 1.00 88.57 255 LEU D C 1
ATOM 4152 O O . LEU D 1 201 ? 86.463 46.345 57.444 1.00 85.63 255 LEU D O 1
ATOM 4157 N N . THR D 1 202 ? 85.722 48.346 56.734 1.00 79.77 256 THR D N 1
ATOM 4158 C CA . THR D 1 202 ? 87.000 49.018 56.890 1.00 69.33 256 THR D CA 1
ATOM 4159 C C . THR D 1 202 ? 87.514 48.952 58.322 1.00 81.34 256 THR D C 1
ATOM 4160 O O . THR D 1 202 ? 88.674 48.617 58.554 1.00 101.15 256 THR D O 1
ATOM 4164 N N . ASP D 1 203 ? 86.646 49.253 59.279 1.00 82.07 257 ASP D N 1
ATOM 4165 C CA . ASP D 1 203 ? 87.047 49.285 60.680 1.00 84.30 257 ASP D CA 1
ATOM 4166 C C . ASP D 1 203 ? 87.272 47.884 61.238 1.00 83.40 257 ASP D C 1
ATOM 4167 O O . ASP D 1 203 ? 88.050 47.703 62.173 1.00 98.85 257 ASP D O 1
ATOM 4172 N N . LYS D 1 204 ? 86.586 46.897 60.669 1.00 76.98 258 LYS D N 1
ATOM 4173 C CA . LYS D 1 204 ? 86.688 45.522 61.146 1.00 76.11 258 LYS D CA 1
ATOM 4174 C C . LYS D 1 204 ? 87.744 44.711 60.394 1.00 83.19 258 LYS D C 1
ATOM 4175 O O . LYS D 1 204 ? 88.034 43.571 60.763 1.00 82.11 258 LYS D O 1
ATOM 4181 N N . ASN D 1 205 ? 88.326 45.309 59.356 1.00 87.80 259 ASN D N 1
ATOM 4182 C CA . ASN D 1 205 ? 89.296 44.626 58.500 1.00 88.74 259 ASN D CA 1
ATOM 4183 C C . ASN D 1 205 ? 88.808 43.245 58.067 1.00 85.89 259 ASN D C 1
ATOM 4184 O O . ASN D 1 205 ? 89.519 42.249 58.195 1.00 85.33 259 ASN D O 1
ATOM 4189 N N . CYS D 1 206 ? 87.578 43.204 57.567 1.00 97.38 260 CYS D N 1
ATOM 4190 C CA . CYS D 1 206 ? 86.959 41.972 57.095 1.00 78.92 260 CYS D CA 1
ATOM 4191 C C . CYS D 1 206 ? 86.539 42.151 55.641 1.00 74.18 260 CYS D C 1
ATOM 4192 O O . CYS D 1 206 ? 85.697 42.994 55.333 1.00 93.10 260 CYS D O 1
ATOM 4195 N N . LYS D 1 207 ? 87.144 41.372 54.751 1.00 69.49 261 LYS D N 1
ATOM 4196 C CA . LYS D 1 207 ? 86.819 41.426 53.331 1.00 71.07 261 LYS D CA 1
ATOM 4197 C C . LYS D 1 207 ? 85.946 40.236 52.944 1.00 83.10 261 LYS D C 1
ATOM 4198 O O . LYS D 1 207 ? 86.411 39.096 52.928 1.00 94.40 261 LYS D O 1
ATOM 4200 N N . VAL D 1 208 ? 84.681 40.508 52.634 1.00 72.69 262 VAL D N 1
ATOM 4201 C CA . VAL D 1 208 ? 83.756 39.472 52.187 1.00 70.12 262 VAL D CA 1
ATOM 4202 C C . VAL D 1 208 ? 83.742 39.414 50.670 1.00 69.74 262 VAL D C 1
ATOM 4203 O O . VAL D 1 208 ? 83.283 40.349 50.012 1.00 67.65 262 VAL D O 1
ATOM 4207 N N . PHE D 1 209 ? 84.200 38.297 50.116 1.00 71.44 263 PHE D N 1
ATOM 4208 C CA . PHE D 1 209 ? 84.307 38.182 48.673 1.00 72.79 263 PHE D CA 1
ATOM 4209 C C . PHE D 1 209 ? 82.992 37.655 48.151 1.00 70.41 263 PHE D C 1
ATOM 4210 O O . PHE D 1 209 ? 82.628 36.504 48.390 1.00 86.00 263 PHE D O 1
ATOM 4218 N N . VAL D 1 210 ? 82.296 38.510 47.413 1.00 70.88 264 VAL D N 1
ATOM 4219 C CA . VAL D 1 210 ? 80.932 38.233 46.996 1.00 63.62 264 VAL D CA 1
ATOM 4220 C C . VAL D 1 210 ? 80.898 37.930 45.512 1.00 72.57 264 VAL D C 1
ATOM 4221 O O . VAL D 1 210 ? 81.670 38.492 44.736 1.00 71.11 264 VAL D O 1
ATOM 4225 N N . GLN D 1 211 ? 80.009 37.022 45.132 1.00 73.47 265 GLN D N 1
ATOM 4226 C CA . GLN D 1 211 ? 79.856 36.624 43.742 1.00 66.69 265 GLN D CA 1
ATOM 4227 C C . GLN D 1 211 ? 78.384 36.581 43.377 1.00 75.87 265 GLN D C 1
ATOM 4228 O O . GLN D 1 211 ? 77.526 36.510 44.259 1.00 73.06 265 GLN D O 1
ATOM 4234 N N . PRO D 1 212 ? 78.084 36.624 42.073 1.00 70.10 266 PRO D N 1
ATOM 4235 C CA . PRO D 1 212 ? 76.693 36.513 41.631 1.00 63.44 266 PRO D CA 1
ATOM 4236 C C . PRO D 1 212 ? 75.997 35.300 42.247 1.00 63.73 266 PRO D C 1
ATOM 4237 O O . PRO D 1 212 ? 76.570 34.210 42.270 1.00 65.59 266 PRO D O 1
ATOM 4241 N N . GLY D 1 213 ? 74.785 35.504 42.755 1.00 63.10 267 GLY D N 1
ATOM 4242 C CA . GLY D 1 213 ? 74.030 34.449 43.405 1.00 58.88 267 GLY D CA 1
ATOM 4243 C C . GLY D 1 213 ? 74.129 34.507 44.918 1.00 66.23 267 GLY D C 1
ATOM 4244 O O . GLY D 1 213 ? 73.297 33.936 45.621 1.00 75.07 267 GLY D O 1
ATOM 4245 N N . ASP D 1 214 ? 75.153 35.191 45.420 1.00 62.24 268 ASP D N 1
ATOM 4246 C CA . ASP D 1 214 ? 75.357 35.326 46.861 1.00 64.42 268 ASP D CA 1
ATOM 4247 C C . ASP D 1 214 ? 74.362 36.303 47.478 1.00 67.03 268 ASP D C 1
ATOM 4248 O O . ASP D 1 214 ? 73.784 37.136 46.778 1.00 66.28 268 ASP D O 1
ATOM 4253 N N . VAL D 1 215 ? 74.164 36.189 48.789 1.00 68.78 269 VAL D N 1
ATOM 4254 C CA . VAL D 1 215 ? 73.373 37.162 49.538 1.00 64.96 269 VAL D CA 1
ATOM 4255 C C . VAL D 1 215 ? 74.124 37.663 50.763 1.00 67.19 269 VAL D C 1
ATOM 4256 O O . VAL D 1 215 ? 74.803 36.898 51.450 1.00 66.01 269 VAL D O 1
ATOM 4260 N N . LEU D 1 216 ? 73.989 38.957 51.026 1.00 61.64 270 LEU D N 1
ATOM 4261 C CA . LEU D 1 216 ? 74.631 39.583 52.169 1.00 62.27 270 LEU D CA 1
ATOM 4262 C C . LEU D 1 216 ? 73.616 40.388 52.966 1.00 65.93 270 LEU D C 1
ATOM 4263 O O . LEU D 1 216 ? 72.924 41.257 52.436 1.00 65.99 270 LEU D O 1
ATOM 4268 N N . PHE D 1 217 ? 73.541 40.069 54.250 1.00 58.48 271 PHE D N 1
ATOM 4269 C CA . PHE D 1 217 ? 72.650 40.731 55.185 1.00 60.08 271 PHE D CA 1
ATOM 4270 C C . PHE D 1 217 ? 73.494 41.367 56.276 1.00 70.42 271 PHE D C 1
ATOM 4271 O O . PHE D 1 217 ? 74.164 40.661 57.021 1.00 74.90 271 PHE D O 1
ATOM 4279 N N . PHE D 1 218 ? 73.505 42.694 56.344 1.00 65.77 272 PHE D N 1
ATOM 4280 C CA . PHE D 1 218 ? 74.246 43.382 57.400 1.00 77.48 272 PHE D CA 1
ATOM 4281 C C . PHE D 1 218 ? 73.731 44.801 57.630 1.00 65.91 272 PHE D C 1
ATOM 4282 O O . PHE D 1 218 ? 73.050 45.368 56.777 1.00 55.89 272 PHE D O 1
ATOM 4290 N N . LYS D 1 219 ? 74.073 45.374 58.781 1.00 58.50 273 LYS D N 1
ATOM 4291 C CA . LYS D 1 219 ? 73.709 46.752 59.071 1.00 65.23 273 LYS D CA 1
ATOM 4292 C C . LYS D 1 219 ? 74.637 47.709 58.346 1.00 67.90 273 LYS D C 1
ATOM 4293 O O . LYS D 1 219 ? 75.837 47.741 58.611 1.00 78.80 273 LYS D O 1
ATOM 4299 N N . GLY D 1 220 ? 74.070 48.523 57.464 1.00 82.68 274 GLY D N 1
ATOM 4300 C CA . GLY D 1 220 ? 74.844 49.518 56.749 1.00 73.42 274 GLY D CA 1
ATOM 4301 C C . GLY D 1 220 ? 75.018 50.761 57.597 1.00 74.60 274 GLY D C 1
ATOM 4302 O O . GLY D 1 220 ? 75.893 51.582 57.337 1.00 85.69 274 GLY D O 1
ATOM 4303 N N . ASN D 1 221 ? 74.178 50.889 58.620 1.00 73.35 275 ASN D N 1
ATOM 4304 C CA . ASN D 1 221 ? 74.161 52.077 59.464 1.00 76.95 275 ASN D CA 1
ATOM 4305 C C . ASN D 1 221 ? 75.144 51.993 60.629 1.00 78.40 275 ASN D C 1
ATOM 4306 O O . ASN D 1 221 ? 75.386 52.988 61.313 1.00 79.02 275 ASN D O 1
ATOM 4311 N N . GLU D 1 222 ? 75.715 50.811 60.844 1.00 71.12 276 GLU D N 1
ATOM 4312 C CA . GLU D 1 222 ? 76.658 50.607 61.939 1.00 74.77 276 GLU D CA 1
ATOM 4313 C C . GLU D 1 222 ? 78.077 50.441 61.410 1.00 77.42 276 GLU D C 1
ATOM 4314 O O . GLU D 1 222 ? 78.953 51.260 61.685 1.00 89.48 276 GLU D O 1
ATOM 4320 N N . TYR D 1 223 ? 78.297 49.376 60.650 1.00 71.75 277 TYR D N 1
ATOM 4321 C CA . TYR D 1 223 ? 79.626 49.056 60.152 1.00 69.15 277 TYR D CA 1
ATOM 4322 C C . TYR D 1 223 ? 79.939 49.812 58.866 1.00 69.88 277 TYR D C 1
ATOM 4323 O O . TYR D 1 223 ? 79.205 49.712 57.884 1.00 70.85 277 TYR D O 1
ATOM 4332 N N . LYS D 1 224 ? 81.030 50.573 58.888 1.00 77.05 278 LYS D N 1
ATOM 4333 C CA . LYS D 1 224 ? 81.508 51.290 57.709 1.00 68.75 278 LYS D CA 1
ATOM 4334 C C . LYS D 1 224 ? 82.024 50.298 56.674 1.00 65.14 278 LYS D C 1
ATOM 4335 O O . LYS D 1 224 ? 82.731 49.352 57.017 1.00 72.29 278 LYS D O 1
ATOM 4338 N N . HIS D 1 225 ? 81.674 50.519 55.409 1.00 65.50 279 HIS D N 1
ATOM 4339 C CA . HIS D 1 225 ? 81.991 49.564 54.350 1.00 60.41 279 HIS D CA 1
ATOM 4340 C C . HIS D 1 225 ? 82.340 50.248 53.039 1.00 63.51 279 HIS D C 1
ATOM 4341 O O . HIS D 1 225 ? 82.007 51.413 52.818 1.00 63.72 279 HIS D O 1
ATOM 4348 N N . VAL D 1 226 ? 83.013 49.498 52.172 1.00 58.38 280 VAL D N 1
ATOM 4349 C CA . VAL D 1 226 ? 83.424 49.989 50.864 1.00 68.58 280 VAL D CA 1
ATOM 4350 C C . VAL D 1 226 ? 83.515 48.817 49.887 1.00 63.62 280 VAL D C 1
ATOM 4351 O O . VAL D 1 226 ? 83.781 47.686 50.294 1.00 63.84 280 VAL D O 1
ATOM 4355 N N . VAL D 1 227 ? 83.283 49.094 48.605 1.00 60.19 281 VAL D N 1
ATOM 4356 C CA . VAL D 1 227 ? 83.402 48.084 47.555 1.00 65.85 281 VAL D CA 1
ATOM 4357 C C . VAL D 1 227 ? 84.722 48.260 46.813 1.00 77.14 281 VAL D C 1
ATOM 4358 O O . VAL D 1 227 ? 85.091 49.372 46.440 1.00 82.31 281 VAL D O 1
ATOM 4362 N N . ALA D 1 228 ? 85.426 47.151 46.607 1.00 79.65 282 ALA D N 1
ATOM 4363 C CA . ALA D 1 228 ? 86.712 47.156 45.917 1.00 75.31 282 ALA D CA 1
ATOM 4364 C C . ALA D 1 228 ? 86.540 47.347 44.413 1.00 74.63 282 ALA D C 1
ATOM 4365 O O . ALA D 1 228 ? 85.472 47.086 43.862 1.00 90.83 282 ALA D O 1
ATOM 4367 N N . ASN D 1 229 ? 87.596 47.808 43.753 1.00 71.76 283 ASN D N 1
ATOM 4368 C CA . ASN D 1 229 ? 87.585 47.961 42.305 1.00 71.09 283 ASN D CA 1
ATOM 4369 C C . ASN D 1 229 ? 87.563 46.601 41.615 1.00 65.56 283 ASN D C 1
ATOM 4370 O O . ASN D 1 229 ? 87.933 45.593 42.213 1.00 72.79 283 ASN D O 1
ATOM 4375 N N . ILE D 1 230 ? 87.102 46.576 40.367 1.00 64.47 284 ILE D N 1
ATOM 4376 C CA . ILE D 1 230 ? 87.251 45.400 39.515 1.00 80.43 284 ILE D CA 1
ATOM 4377 C C . ILE D 1 230 ? 88.047 45.789 38.276 1.00 85.62 284 ILE D C 1
ATOM 4378 O O . ILE D 1 230 ? 87.829 46.848 37.691 1.00 89.62 284 ILE D O 1
ATOM 4383 N N . THR D 1 231 ? 88.992 44.938 37.896 1.00 86.31 285 THR D N 1
ATOM 4384 C CA . THR D 1 231 ? 89.847 45.215 36.752 1.00 91.14 285 THR D CA 1
ATOM 4385 C C . THR D 1 231 ? 89.199 44.741 35.455 1.00 88.66 285 THR D C 1
ATOM 4386 O O . THR D 1 231 ? 89.615 45.127 34.361 1.00 82.05 285 THR D O 1
ATOM 4390 N N . SER D 1 232 ? 88.161 43.922 35.586 1.00 84.45 286 SER D N 1
ATOM 4391 C CA . SER D 1 232 ? 87.498 43.337 34.429 1.00 85.48 286 SER D CA 1
ATOM 4392 C C . SER D 1 232 ? 86.073 42.929 34.770 1.00 85.23 286 SER D C 1
ATOM 4393 O O . SER D 1 232 ? 85.713 42.808 35.941 1.00 85.86 286 SER D O 1
ATOM 4396 N N . GLY D 1 233 ? 85.261 42.729 33.739 1.00 86.54 287 GLY D N 1
ATOM 4397 C CA . GLY D 1 233 ? 83.909 42.239 33.925 1.00 85.50 287 GLY D CA 1
ATOM 4398 C C . GLY D 1 233 ? 82.942 43.312 34.384 1.00 80.86 287 GLY D C 1
ATOM 4399 O O . GLY D 1 233 ? 83.252 44.503 34.339 1.00 89.01 287 GLY D O 1
ATOM 4400 N N . TRP D 1 234 ? 81.767 42.876 34.831 1.00 82.09 288 TRP D N 1
ATOM 4401 C CA . TRP D 1 234 ? 80.699 43.780 35.244 1.00 76.34 288 TRP D CA 1
ATOM 4402 C C . TRP D 1 234 ? 80.134 43.339 36.590 1.00 71.87 288 TRP D C 1
ATOM 4403 O O . TRP D 1 234 ? 79.609 42.233 36.715 1.00 67.36 288 TRP D O 1
ATOM 4414 N N . ARG D 1 235 ? 80.260 44.201 37.595 1.00 68.74 289 ARG D N 1
ATOM 4415 C CA . ARG D 1 235 ? 79.750 43.907 38.930 1.00 70.60 289 ARG D CA 1
ATOM 4416 C C . ARG D 1 235 ? 78.450 44.663 39.154 1.00 83.68 289 ARG D C 1
ATOM 4417 O O . ARG D 1 235 ? 78.448 45.889 39.282 1.00 74.17 289 ARG D O 1
ATOM 4425 N N . ILE D 1 236 ? 77.350 43.919 39.208 1.00 70.57 290 ILE D N 1
ATOM 4426 C CA . ILE D 1 236 ? 76.032 44.495 39.439 1.00 73.31 290 ILE D CA 1
ATOM 4427 C C . ILE D 1 236 ? 75.482 43.960 40.751 1.00 71.30 290 ILE D C 1
ATOM 4428 O O . ILE D 1 236 ? 75.656 42.785 41.066 1.00 81.97 290 ILE D O 1
ATOM 4433 N N . GLY D 1 237 ? 74.800 44.812 41.506 1.00 57.37 291 GLY D N 1
ATOM 4434 C CA . GLY D 1 237 ? 74.264 44.398 42.786 1.00 67.94 291 GLY D CA 1
ATOM 4435 C C . GLY D 1 237 ? 72.986 45.126 43.136 1.00 71.16 291 GLY D C 1
ATOM 4436 O O . GLY D 1 237 ? 72.698 46.204 42.613 1.00 57.63 291 GLY D O 1
ATOM 4437 N N . LEU D 1 238 ? 72.220 44.515 44.033 1.00 66.27 292 LEU D N 1
ATOM 4438 C CA . LEU D 1 238 ? 70.950 45.062 44.473 1.00 53.93 292 LEU D CA 1
ATOM 4439 C C . LEU D 1 238 ? 70.960 45.192 45.982 1.00 62.65 292 LEU D C 1
ATOM 4440 O O . LEU D 1 238 ? 71.285 44.238 46.684 1.00 60.55 292 LEU D O 1
ATOM 4445 N N . VAL D 1 239 ? 70.622 46.381 46.471 1.00 65.67 293 VAL D N 1
ATOM 4446 C CA . VAL D 1 239 ? 70.503 46.615 47.903 1.00 60.74 293 VAL D CA 1
ATOM 4447 C C . VAL D 1 239 ? 69.049 46.896 48.255 1.00 71.55 293 VAL D C 1
ATOM 4448 O O . VAL D 1 239 ? 68.493 47.922 47.864 1.00 77.94 293 VAL D O 1
ATOM 4452 N N . TYR D 1 240 ? 68.441 45.968 48.985 1.00 58.17 294 TYR D N 1
ATOM 4453 C CA . TYR D 1 240 ? 67.085 46.138 49.484 1.00 47.83 294 TYR D CA 1
ATOM 4454 C C . TYR D 1 240 ? 67.152 46.702 50.895 1.00 59.67 294 TYR D C 1
ATOM 4455 O O . TYR D 1 240 ? 67.729 46.082 51.790 1.00 59.07 294 TYR D O 1
ATOM 4464 N N . PHE D 1 241 ? 66.568 47.880 51.087 1.00 54.74 295 PHE D N 1
ATOM 4465 C CA . PHE D 1 241 ? 66.718 48.603 52.344 1.00 54.58 295 PHE D CA 1
ATOM 4466 C C . PHE D 1 241 ? 65.460 49.360 52.743 1.00 55.37 295 PHE D C 1
ATOM 4467 O O . PHE D 1 241 ? 64.565 49.588 51.929 1.00 52.67 295 PHE D O 1
ATOM 4475 N N . ALA D 1 242 ? 65.417 49.750 54.011 1.00 58.79 296 ALA D N 1
ATOM 4476 C CA . ALA D 1 242 ? 64.339 50.567 54.539 1.00 55.18 296 ALA D CA 1
ATOM 4477 C C . ALA D 1 242 ? 64.911 51.744 55.322 1.00 63.07 296 ALA D C 1
ATOM 4478 O O . ALA D 1 242 ? 65.607 51.563 56.326 1.00 58.62 296 ALA D O 1
ATOM 4480 N N . HIS D 1 243 ? 64.625 52.951 54.849 1.00 56.78 297 HIS D N 1
ATOM 4481 C CA . HIS D 1 243 ? 65.025 54.158 55.555 1.00 51.76 297 HIS D CA 1
ATOM 4482 C C . HIS D 1 243 ? 64.118 54.414 56.753 1.00 55.62 297 HIS D C 1
ATOM 4483 O O . HIS D 1 243 ? 62.993 53.921 56.816 1.00 61.76 297 HIS D O 1
ATOM 4490 N N . LYS D 1 244 ? 64.633 55.173 57.712 1.00 63.96 298 LYS D N 1
ATOM 4491 C CA . LYS D 1 244 ? 63.854 55.611 58.863 1.00 68.63 298 LYS D CA 1
ATOM 4492 C C . LYS D 1 244 ? 62.618 56.392 58.424 1.00 62.80 298 LYS D C 1
ATOM 4493 O O . LYS D 1 244 ? 61.596 56.394 59.109 1.00 64.48 298 LYS D O 1
ATOM 4499 N N . GLY D 1 245 ? 62.715 57.046 57.272 1.00 62.81 299 GLY D N 1
ATOM 4500 C CA . GLY D 1 245 ? 61.643 57.889 56.779 1.00 67.56 299 GLY D CA 1
ATOM 4501 C C . GLY D 1 245 ? 60.380 57.133 56.418 1.00 72.06 299 GLY D C 1
ATOM 4502 O O . GLY D 1 245 ? 59.274 57.661 56.550 1.00 63.67 299 GLY D O 1
ATOM 4503 N N . SER D 1 246 ? 60.540 55.895 55.963 1.00 62.22 300 SER D N 1
ATOM 4504 C CA . SER D 1 246 ? 59.407 55.104 55.502 1.00 58.77 300 SER D CA 1
ATOM 4505 C C . SER D 1 246 ? 58.402 54.886 56.629 1.00 63.84 300 SER D C 1
ATOM 4506 O O . SER D 1 246 ? 57.191 54.868 56.398 1.00 66.00 300 SER D O 1
ATOM 4509 N N . LYS D 1 247 ? 58.913 54.714 57.844 1.00 56.35 301 LYS D N 1
ATOM 4510 C CA . LYS D 1 247 ? 58.066 54.542 59.020 1.00 62.59 301 LYS D CA 1
ATOM 4511 C C . LYS D 1 247 ? 57.536 55.868 59.568 1.00 68.91 301 LYS D C 1
ATOM 4512 O O . LYS D 1 247 ? 56.442 55.919 60.130 1.00 72.95 301 LYS D O 1
ATOM 4518 N N . THR D 1 248 ? 58.315 56.934 59.408 1.00 63.84 302 THR D N 1
ATOM 4519 C CA . THR D 1 248 ? 58.006 58.216 60.043 1.00 74.59 302 THR D CA 1
ATOM 4520 C C . THR D 1 248 ? 57.281 59.191 59.112 1.00 67.81 302 THR D C 1
ATOM 4521 O O . THR D 1 248 ? 56.153 59.598 59.386 1.00 92.40 302 THR D O 1
ATOM 4525 N N . LYS D 1 249 ? 57.942 59.585 58.030 1.00 53.80 303 LYS D N 1
ATOM 4526 C CA . LYS D 1 249 ? 57.404 60.599 57.127 1.00 64.56 303 LYS D CA 1
ATOM 4527 C C . LYS D 1 249 ? 56.185 60.088 56.347 1.00 63.39 303 LYS D C 1
ATOM 4528 O O . LYS D 1 249 ? 56.046 58.885 56.131 1.00 74.04 303 LYS D O 1
ATOM 4534 N N . PRO D 1 250 ? 55.299 61.005 55.914 1.00 69.94 304 PRO D N 1
ATOM 4535 C CA . PRO D 1 250 ? 54.089 60.599 55.188 1.00 64.78 304 PRO D CA 1
ATOM 4536 C C . PRO D 1 250 ? 54.338 60.224 53.730 1.00 61.62 304 PRO D C 1
ATOM 4537 O O . PRO D 1 250 ? 55.465 60.313 53.248 1.00 61.58 304 PRO D O 1
ATOM 4541 N N . TYR D 1 251 ? 53.276 59.802 53.047 1.00 65.87 305 TYR D N 1
ATOM 4542 C CA . TYR D 1 251 ? 53.364 59.337 51.667 1.00 60.66 305 TYR D CA 1
ATOM 4543 C C . TYR D 1 251 ? 52.205 59.880 50.842 1.00 57.66 305 TYR D C 1
ATOM 4544 O O . TYR D 1 251 ? 51.043 59.620 51.149 1.00 80.55 305 TYR D O 1
ATOM 4553 N N . TYR D 1 252 ? 52.527 60.652 49.810 1.00 60.40 306 TYR D N 1
ATOM 4554 C CA . TYR D 1 252 ? 51.511 61.274 48.960 1.00 62.02 306 TYR D CA 1
ATOM 4555 C C . TYR D 1 252 ? 51.239 60.524 47.655 1.00 59.42 306 TYR D C 1
ATOM 4556 O O . TYR D 1 252 ? 50.475 60.996 46.817 1.00 80.67 306 TYR D O 1
ATOM 4565 N N . GLU D 1 253 ? 51.887 59.379 47.471 1.00 61.41 307 GLU D N 1
ATOM 4566 C CA . GLU D 1 253 ? 51.638 58.523 46.308 1.00 63.40 307 GLU D CA 1
ATOM 4567 C C . GLU D 1 253 ? 51.983 59.200 44.982 1.00 67.67 307 GLU D C 1
ATOM 4568 O O . GLU D 1 253 ? 51.244 59.075 44.006 1.00 65.73 307 GLU D O 1
ATOM 4574 N N . ASP D 1 254 ? 53.113 59.899 44.945 1.00 65.68 308 ASP D N 1
ATOM 4575 C CA . ASP D 1 254 ? 53.572 60.546 43.721 1.00 67.80 308 ASP D CA 1
ATOM 4576 C C . ASP D 1 254 ? 55.087 60.710 43.753 1.00 75.05 308 ASP D C 1
ATOM 4577 O O . ASP D 1 254 ? 55.735 60.358 44.738 1.00 71.44 308 ASP D O 1
ATOM 4582 N N . THR D 1 255 ? 55.646 61.261 42.680 1.00 74.84 309 THR D N 1
ATOM 4583 C CA . THR D 1 255 ? 57.085 61.454 42.588 1.00 69.98 309 THR D CA 1
ATOM 4584 C C . THR D 1 255 ? 57.527 62.619 43.465 1.00 75.45 309 THR D C 1
ATOM 4585 O O . THR D 1 255 ? 56.699 63.279 44.091 1.00 72.60 309 THR D O 1
ATOM 4589 N N . GLN D 1 256 ? 58.832 62.873 43.487 1.00 81.88 310 GLN D N 1
ATOM 4590 C CA . GLN D 1 256 ? 59.422 63.835 44.414 1.00 74.41 310 GLN D CA 1
ATOM 4591 C C . GLN D 1 256 ? 58.867 65.242 44.226 1.00 79.45 310 GLN D C 1
ATOM 4592 O O . GLN D 1 256 ? 58.385 65.856 45.182 1.00 70.97 310 GLN D O 1
ATOM 4598 N N . LYS D 1 257 ? 58.943 65.748 42.996 1.00 79.38 311 LYS D N 1
ATOM 4599 C CA . LYS D 1 257 ? 58.519 67.113 42.694 1.00 80.54 311 LYS D CA 1
ATOM 4600 C C . LYS D 1 257 ? 57.051 67.316 43.048 1.00 78.53 311 LYS D C 1
ATOM 4601 O O . LYS D 1 257 ? 56.709 68.209 43.826 1.00 60.31 311 LYS D O 1
ATOM 4605 N N . ASN D 1 258 ? 56.190 66.473 42.486 1.00 71.41 312 ASN D N 1
ATOM 4606 C CA . ASN D 1 258 ? 54.754 66.590 42.706 1.00 75.50 312 ASN D CA 1
ATOM 4607 C C . ASN D 1 258 ? 54.379 66.440 44.178 1.00 75.26 312 ASN D C 1
ATOM 4608 O O . ASN D 1 258 ? 53.523 67.166 44.684 1.00 84.09 312 ASN D O 1
ATOM 4613 N N . SER D 1 259 ? 55.027 65.501 44.860 1.00 73.27 313 SER D N 1
ATOM 4614 C CA . SER D 1 259 ? 54.721 65.223 46.259 1.00 78.65 313 SER D CA 1
ATOM 4615 C C . SER D 1 259 ? 55.070 66.416 47.139 1.00 73.11 313 SER D C 1
ATOM 4616 O O . SER D 1 259 ? 54.490 66.601 48.208 1.00 70.67 313 SER D O 1
ATOM 4619 N N . LEU D 1 260 ? 56.015 67.229 46.684 1.00 77.51 314 LEU D N 1
ATOM 4620 C CA . LEU D 1 260 ? 56.414 68.410 47.434 1.00 72.06 314 LEU D CA 1
ATOM 4621 C C . LEU D 1 260 ? 55.310 69.463 47.405 1.00 76.76 314 LEU D C 1
ATOM 4622 O O . LEU D 1 260 ? 55.000 70.077 48.427 1.00 73.60 314 LEU D O 1
ATOM 4627 N N . LYS D 1 261 ? 54.714 69.663 46.234 1.00 76.70 315 LYS D N 1
ATOM 4628 C CA . LYS D 1 261 ? 53.608 70.600 46.093 1.00 74.48 315 LYS D CA 1
ATOM 4629 C C . LYS D 1 261 ? 52.466 70.189 47.019 1.00 85.20 315 LYS D C 1
ATOM 4630 O O . LYS D 1 261 ? 51.968 70.995 47.809 1.00 81.64 315 LYS D O 1
ATOM 4633 N N . ILE D 1 262 ? 52.079 68.921 46.928 1.00 71.52 316 ILE D N 1
ATOM 4634 C CA . ILE D 1 262 ? 50.995 68.373 47.734 1.00 66.79 316 ILE D CA 1
ATOM 4635 C C . ILE D 1 262 ? 51.287 68.526 49.223 1.00 75.60 316 ILE D C 1
ATOM 4636 O O . ILE D 1 262 ? 50.386 68.775 50.026 1.00 86.75 316 ILE D O 1
ATOM 4641 N N . HIS D 1 263 ? 52.553 68.364 49.584 1.00 72.84 317 HIS D N 1
ATOM 4642 C CA . HIS D 1 263 ? 52.966 68.415 50.977 1.00 74.45 317 HIS D CA 1
ATOM 4643 C C . HIS D 1 263 ? 52.796 69.819 51.542 1.00 83.21 317 HIS D C 1
ATOM 4644 O O . HIS D 1 263 ? 52.336 69.992 52.673 1.00 80.45 317 HIS D O 1
ATOM 4651 N N . LYS D 1 264 ? 53.159 70.818 50.742 1.00 83.59 318 LYS D N 1
ATOM 4652 C CA . LYS D 1 264 ? 53.110 72.210 51.174 1.00 89.39 318 LYS D CA 1
ATOM 4653 C C . LYS D 1 264 ? 51.674 72.657 51.433 1.00 91.29 318 LYS D C 1
ATOM 4654 O O . LYS D 1 264 ? 51.372 73.256 52.466 1.00 90.41 318 LYS D O 1
ATOM 4656 N N . GLU D 1 265 ? 50.789 72.352 50.491 1.00 79.49 319 GLU D N 1
ATOM 4657 C CA . GLU D 1 265 ? 49.390 72.732 50.615 1.00 85.86 319 GLU D CA 1
ATOM 4658 C C . GLU D 1 265 ? 48.667 71.868 51.650 1.00 93.63 319 GLU D C 1
ATOM 4659 O O . GLU D 1 265 ? 47.531 72.160 52.025 1.00 106.70 319 GLU D O 1
ATOM 4665 N N . THR D 1 266 ? 49.331 70.813 52.114 1.00 94.61 320 THR D N 1
ATOM 4666 C CA . THR D 1 266 ? 48.780 69.955 53.160 1.00 94.77 320 THR D CA 1
ATOM 4667 C C . THR D 1 266 ? 49.103 70.527 54.537 1.00 81.34 320 THR D C 1
ATOM 4668 O O . THR D 1 266 ? 48.204 70.846 55.315 1.00 83.77 320 THR D O 1
#

Secondary structure (DSSP, 8-state):
----HHHHHHHHHHHHHHHHTS--TT-EEEETTSPPPSEE-S-EEEE-TT--EEEEEETT-S-HHHHHHHHHHHHHHHHT-SSSEEEEEEE-TTSSSBEE-GGGTSHHHHIIIIIIHHHHHHHHHHHHHHS-HHHHHHHTTS-HHHHHHHTSSSSEEEEEEE-TT---SGGGS-B--TTBSS-EEEEEEEE--TTSS-EEETTTTEEE---TT-EEEE-TTTS-EEE---SSSEEEEEEEE-BHHHHHS-B-SS-HHHHHHHHHHH-/--HHHHHHHHHHHHHHHHTS--TT-EEEETTSPPPSEESS-EEEE-TTS-EEEEEETT-S-HHHHHHHHHHHHHHHHT-SSSEEEEEEE-TTSSSEEE-TTTTSHHHHHIIIIIHHHHHHHHHHHHHHH-HHHHHHHTTS-HHHHHHHTSSSSEEEEEEE-TT---STTTS-B--TTBSSPEEEEEEEE--TTSSPEEETTTTEEE---TT-EEEE-TTTS-EEEPP-SSSEEEEEEEE-BHHHHHS-EEEEEHHHHHHHHHH-

Sequence (531 aa):
HMINKKSLLQNLLSKCKTTFQQSFTNANITLKDEKWLKNVRTAYFVCDHDGSVELAYLPNVLPKELVEEFTEKFESIQTGRKKDTGYSGILDNSMPFNYVTADLSQELGQYLSEIVNPQINYYISKLLTCVSSRTINYLVSLNDSYYALNNCLYPSTAFNSLKPSNDGHRIRKPHKDNLDITPSSLFYFGNFQNTEGYLELTDKNCKVFVQPGDVLFFKGNEYKHVVANITSGWRIGLVYFAHKGSKTKPYYEDTQKNSLKIHKETKINKKSLLQNLLSKCKTTFQQSFTNANITLKDEKWLKNVRTAYFVCDHDGSVELAYLPNVLPKELVEEFTEKFESIQTGRKKDTGYSGILDNSMPFNYVTADLSQELGQYLSEIVNPQINYYISKLLTCVSSRTINNYLVSLNDSYYALNNCLYPSTAFNSLKPSNDGHRIRKPHKDNLDITPSSLFYFGNFQNTEGYLELTDKNCKVFVQPGDVLFFKGNEYKHVVANITSGWRIGLVYFAHKGSKTKPYYEDTQKNSLKIHKET

CATH classification: 3.60.130.30

B-factor: mean 71.66, std 24.15, range [29.88, 198.86]

Solvent-accessible surface area: 21673 Å² total; per-residue (Å²): 157,144,38,91,75,82,54,41,27,82,98,13,40,70,48,0,54,66,1,18,124,54,87,25,92,116,19,56,14,11,6,46,94,62,112,18,57,61,80,3,111,43,1,1,1,0,1,30,88,133,16,62,11,18,0,0,3,0,30,97,9,3,57,139,97,22,12,100,90,0,20,136,77,0,45,74,9,14,107,73,52,166,139,49,19,0,55,0,0,2,23,4,59,106,38,70,0,1,16,21,7,82,26,18,91,109,115,1,0,80,15,0,2,105,70,0,0,35,70,0,4,4,23,0,4,11,0,0,12,10,12,14,57,159,6,5,32,25,1,0,4,7,65,53,34,6,23,62,47,0,41,0,8,0,1,4,0,6,0,10,4,0,109,43,96,39,98,56,3,101,10,47,97,70,37,101,38,122,74,14,77,10,19,5,0,18,0,6,0,7,114,8,100,77,83,22,0,34,4,42,0,47,108,63,97,0,59,0,18,0,52,31,0,6,2,0,0,4,44,2,43,56,12,76,11,15,9,17,44,0,101,50,41,37,8,0,5,0,27,0,16,0,20,123,3,9,82,85,66,62,40,52,122,46,55,70,127,74,0,52,104,59,52,141,130,60,127,147,82,39,76,61,29,22,57,89,9,47,70,65,0,38,72,6,17,121,53,97,21,96,116,18,56,27,17,36,46,92,89,90,19,61,60,87,4,114,42,1,1,1,0,0,22,119,113,12,57,11,14,0,1,3,1,31,96,11,3,57,73,76,25,15,121,75,0,13,121,48,0,41,77,18,15,109,75,53,107,158,48,24,1,56,0,0,2,24,5,55,110,37,72,0,1,12,19,4,78,25,24,89,95,121,1,0,83,18,0,2,111,78,0,0,39,75,1,5,6,21,0,5,12,1,0,9,7,12,14,70,149,7,8,8,34,1,0,3,9,64,51,36,6,22,60,41,0,37,1,8,0,1,3,0,5,0,10,6,1,112,49,90,47,94,64,2,98,8,47,81,88,39,108,33,130,66,14,76,13,19,4,0,15,0,5,0,2,100,14,100,70,87,25,0,52,5,49,0,45,115,58,106,0,13,0,22,0,52,31,0,6,2,0,1,4,48,2,48,49,12,21,9,19,9,23,43,0,100,50,44,34,6,0,4,1,28,0,12,0,21,125,2,8,79,88,65,63,38,54,125,47,51,73,125,71,0,78,79,60,55,86,136,97

GO terms:
  GO:0070579 DNA 5-methylcytosine dioxygenase activity (F, IDA)
  GO:0005506 iron ion binding (F, IDA)
  GO:0010385 double-stranded methylated DNA binding (F, IDA)
  GO:0070579 DNA 5-methylcytosine dioxygenase activity (F, EXP)

Foldseek 3Di:
DADDQVVLVVQLQVLLCVLLVHHWPPEDEDEPVDADDLEDPTWYFYYHRVNATQKTKHAQSADPVLQVVVQVVVVVQCVVPDDQKAKAFWDCPPHLAIAGGPCCVPPVNVCQQPPNALVVQVVVVSVCVRRNVVQLVVLVVFDPVQCNRRVHSFRMKMKGKADAPDCPGPQQDWAAPAQFPAWKKKAKHWDADQVFFWKAQPVSSHTYRGGHNMMMTHHRNPTTIHTGGTHDIIIIMMIRTYGPSRRPGYYDHHHDVVVVVVVVVVD/DDQVVLVVQLQVLLCVLLVHHWPPADEEEPPDADDLEDPTWYFYHHPVSATQKTKHAQSADPVLLVVCQVLVVVQCVVPDDQKAKAFWDCPPHLAIAGGPCCVPPNNVCQQVPVALVVQVVVVSVCVRRNPPQQVVLVVFDPCQCNRRVHSFSMKMKGKADAPDCVGPQQDWDADAFFPAWKKKAKHWDADQVFFWKAQVVSSYTYRGDHNMMMTHHSNPTIIHTGGTHDIMIMMMIRTYGPSRRPGYYPHHHDVVVRVVVVVD

Organism: Naegleria gruberi (NCBI:txid5762)